Protein AF-A0A091MRM8-F1 (afdb_monomer_lite)

Radius of gyration: 33.67 Å; chains: 1; bounding box: 87×48×119 Å

InterPro domains:
  IPR019144 Membralin [PF09746] (2-328)

pLDDT: mean 72.0, std 23.09, range [21.81, 94.5]

Foldseek 3Di:
DVLVVLVVVVVCCCVLPVVDALQPCVVVLVVDDQQFKEKEKEDAPDPDDQKDWPQPDPDDDPDDDDDDDDDDDPPPPPDDDPPDPPVCDDQDDDDDDPPPDDDDDDDDDDDDDDDDDDDDDDPDDDPPPPPPAMWMKMKHLDPVNVPDDPVVCNVVSGIYMYGYDHLVPDCSCDDPVSSVCCVPPNDCNSSVVSNVQVSCVVVVQGIKMAGPVVRDIHGGDDDPCQPCLLVVLLVVLVVLLVLLLVLVVLLVVLVVVQVVVQVVCVVVVHDCPRPCVSVVVSVVSVVVSLVVVCVVLVHSVLSVVVSVLSVVVSVLCVPQDPDPVCNVVLVVQLSVLSSQLSSCCRNSSNVVSVSSSVSSSVSNVVSSVVCRVPPRVVVVVVVVVVVVVVVVVVVVVVVVVVVVVVVVVVVVVPD

Organism: NCBI:txid57068

Structure (mmCIF, N/CA/C/O backbone):
data_AF-A0A091MRM8-F1
#
_entry.id   AF-A0A091MRM8-F1
#
loop_
_atom_site.group_PDB
_atom_site.id
_atom_site.type_symbol
_atom_site.label_atom_id
_atom_site.label_alt_id
_atom_site.label_comp_id
_atom_site.label_asym_id
_atom_site.label_entity_id
_atom_site.label_seq_id
_atom_site.pdbx_PDB_ins_code
_atom_site.Cartn_x
_atom_site.Cartn_y
_atom_site.Cartn_z
_atom_site.occupancy
_atom_site.B_iso_or_equiv
_atom_site.auth_seq_id
_atom_site.auth_comp_id
_atom_site.auth_asym_id
_atom_site.auth_atom_id
_atom_site.pdbx_PDB_model_num
ATOM 1 N N . VAL A 1 1 ? 6.543 -19.864 -7.472 1.00 78.88 1 VAL A N 1
ATOM 2 C CA . VAL A 1 1 ? 6.162 -20.493 -6.180 1.00 78.88 1 VAL A CA 1
ATOM 3 C C . VAL A 1 1 ? 6.041 -19.454 -5.073 1.00 78.88 1 VAL A C 1
ATOM 5 O O . VAL A 1 1 ? 4.953 -19.320 -4.540 1.00 78.88 1 VAL A O 1
ATOM 8 N N . GLN A 1 2 ? 7.083 -18.662 -4.792 1.00 84.25 2 GLN A N 1
ATOM 9 C CA . GLN A 1 2 ? 7.040 -17.604 -3.766 1.00 84.25 2 GLN A CA 1
ATOM 10 C C . GLN A 1 2 ? 5.878 -16.608 -3.958 1.00 84.25 2 GLN A C 1
ATOM 12 O O . GLN A 1 2 ? 5.109 -16.405 -3.029 1.00 84.25 2 GLN A O 1
ATOM 17 N N . ALA A 1 3 ? 5.663 -16.085 -5.173 1.00 85.50 3 ALA A N 1
ATOM 18 C CA . ALA A 1 3 ? 4.538 -15.180 -5.464 1.00 85.50 3 ALA A CA 1
ATOM 19 C C . ALA A 1 3 ? 3.157 -15.788 -5.140 1.00 85.50 3 ALA A C 1
ATOM 21 O O . ALA A 1 3 ? 2.290 -15.119 -4.591 1.00 85.50 3 ALA A O 1
ATOM 22 N N . LEU A 1 4 ? 2.965 -17.080 -5.436 1.00 88.88 4 LEU A N 1
ATOM 23 C CA . LEU A 1 4 ? 1.713 -17.791 -5.151 1.00 88.88 4 LEU A CA 1
ATOM 24 C C . LEU A 1 4 ? 1.515 -18.020 -3.651 1.00 88.88 4 LEU A C 1
ATOM 26 O O . LEU A 1 4 ? 0.389 -17.964 -3.173 1.00 88.88 4 LEU A O 1
ATOM 30 N N . PHE A 1 5 ? 2.600 -18.260 -2.916 1.00 88.62 5 PHE A N 1
ATOM 31 C CA . PHE A 1 5 ? 2.557 -18.413 -1.466 1.00 88.62 5 PHE A CA 1
ATOM 32 C C . PHE A 1 5 ? 2.157 -17.104 -0.775 1.00 88.62 5 PHE A C 1
ATOM 34 O O . PHE A 1 5 ? 1.245 -17.109 0.046 1.00 88.62 5 PHE A O 1
ATOM 41 N N . VAL A 1 6 ? 2.763 -15.974 -1.159 1.00 86.88 6 VAL A N 1
ATOM 42 C CA . VAL A 1 6 ? 2.392 -14.660 -0.604 1.00 86.88 6 VAL A CA 1
ATOM 43 C C . VAL A 1 6 ? 0.964 -14.281 -1.005 1.00 86.88 6 VAL A C 1
ATOM 45 O O . VAL A 1 6 ? 0.203 -13.823 -0.160 1.00 86.88 6 VAL A O 1
ATOM 48 N N . LEU A 1 7 ? 0.545 -14.568 -2.244 1.00 88.62 7 LEU A N 1
ATOM 49 C CA . LEU A 1 7 ? -0.846 -14.379 -2.666 1.00 88.62 7 LEU A CA 1
ATOM 50 C C . LEU A 1 7 ? -1.824 -15.215 -1.830 1.00 88.62 7 LEU A C 1
ATOM 52 O O . LEU A 1 7 ? -2.895 -14.728 -1.482 1.00 88.62 7 LEU A O 1
ATOM 56 N N . PHE A 1 8 ? -1.470 -16.461 -1.504 1.00 89.62 8 PHE A N 1
ATOM 57 C CA . PHE A 1 8 ? -2.288 -17.310 -0.642 1.00 89.62 8 PHE A CA 1
ATOM 58 C C . PHE A 1 8 ? -2.389 -16.742 0.776 1.00 89.62 8 PHE A C 1
ATOM 60 O O . PHE A 1 8 ? -3.486 -16.699 1.323 1.00 89.62 8 PHE A O 1
ATOM 67 N N . ILE A 1 9 ? -1.281 -16.254 1.345 1.00 86.88 9 ILE A N 1
ATOM 68 C CA . ILE A 1 9 ? -1.283 -15.581 2.651 1.00 86.88 9 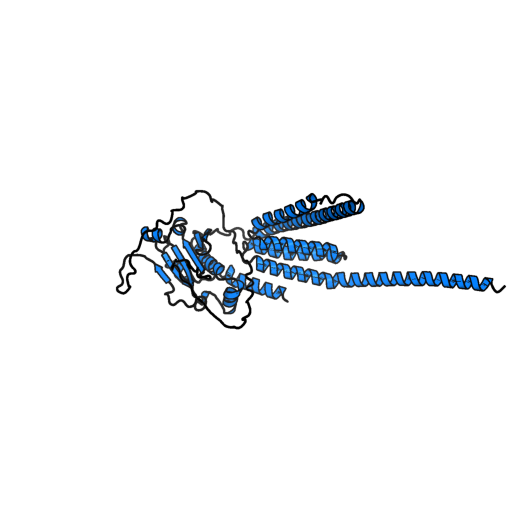ILE A CA 1
ATOM 69 C C . ILE A 1 9 ? -2.171 -14.335 2.611 1.00 86.88 9 ILE A C 1
ATOM 71 O O . ILE A 1 9 ? -3.049 -14.195 3.455 1.00 86.88 9 ILE A O 1
ATOM 75 N N . LEU A 1 10 ? -2.004 -13.469 1.607 1.00 87.06 10 LEU A N 1
ATOM 76 C CA . LEU A 1 10 ? -2.826 -12.272 1.435 1.00 87.06 10 LEU A CA 1
ATOM 77 C C . LEU A 1 10 ? -4.312 -12.629 1.309 1.00 87.06 10 LEU A C 1
ATOM 79 O O . LEU A 1 10 ? -5.153 -12.020 1.963 1.00 87.06 10 LEU A O 1
ATOM 83 N N . ALA A 1 11 ? -4.644 -13.638 0.500 1.00 86.69 11 ALA A N 1
ATOM 84 C CA . ALA A 1 11 ? -6.016 -14.100 0.335 1.00 86.69 11 ALA A CA 1
ATOM 85 C C . ALA A 1 11 ? -6.585 -14.670 1.641 1.00 86.69 11 ALA A C 1
ATOM 87 O O . ALA A 1 11 ? -7.729 -14.377 1.980 1.00 86.69 11 ALA A O 1
ATOM 88 N N . TYR A 1 12 ? -5.794 -15.446 2.385 1.00 88.00 12 TYR A N 1
ATOM 89 C CA . TYR A 1 12 ? -6.189 -15.987 3.681 1.00 88.00 12 TYR A CA 1
ATOM 90 C C . TYR A 1 12 ? -6.460 -14.869 4.689 1.00 88.00 12 TYR A C 1
ATOM 92 O O . TYR A 1 12 ? -7.545 -14.836 5.257 1.00 88.00 12 TYR A O 1
ATOM 100 N N . ILE A 1 13 ? -5.529 -13.922 4.849 1.00 83.69 13 ILE A N 1
ATOM 101 C CA . ILE A 1 13 ? -5.676 -12.774 5.756 1.00 83.69 13 ILE A CA 1
ATOM 102 C C . ILE A 1 13 ? -6.913 -11.957 5.370 1.00 83.69 13 ILE A C 1
ATOM 104 O O . ILE A 1 13 ? -7.757 -11.649 6.208 1.00 83.69 13 ILE A O 1
ATOM 108 N N . HIS A 1 14 ? -7.078 -11.661 4.082 1.00 83.44 14 HIS A N 1
ATOM 109 C CA . HIS A 1 14 ? -8.206 -10.875 3.605 1.00 83.44 14 HIS A CA 1
ATOM 110 C C . HIS A 1 14 ? -9.554 -11.576 3.844 1.00 83.44 14 HIS A C 1
ATOM 112 O O . HIS A 1 14 ? -10.520 -10.952 4.283 1.00 83.44 14 HIS A O 1
ATOM 118 N N . ILE A 1 15 ? -9.642 -12.881 3.582 1.00 81.25 15 ILE A N 1
ATOM 119 C CA . ILE A 1 15 ? -10.873 -13.640 3.823 1.00 81.25 15 ILE A CA 1
ATOM 120 C C . ILE A 1 15 ? -11.144 -13.743 5.326 1.00 81.25 15 ILE A C 1
ATOM 122 O O . ILE A 1 15 ? -12.256 -13.433 5.744 1.00 81.25 15 ILE A O 1
ATOM 126 N N . ALA A 1 16 ? -10.139 -14.130 6.113 1.00 77.94 16 ALA A N 1
ATOM 127 C CA . ALA A 1 16 ? -10.280 -14.430 7.532 1.00 77.94 16 ALA A CA 1
ATOM 128 C C . ALA A 1 16 ? -10.514 -13.190 8.402 1.00 77.94 16 ALA A C 1
ATOM 130 O O . ALA A 1 16 ? -11.267 -13.292 9.360 1.00 77.94 16 ALA A O 1
ATOM 131 N N . PHE A 1 17 ? -9.908 -12.041 8.079 1.00 74.62 17 PHE A N 1
ATOM 132 C CA . PHE A 1 17 ? -9.944 -10.850 8.940 1.00 74.62 17 PHE A CA 1
ATOM 133 C C . PHE A 1 17 ? -10.716 -9.663 8.345 1.00 74.62 17 PHE A C 1
ATOM 135 O O . PHE A 1 17 ? -11.303 -8.888 9.099 1.00 74.62 17 PHE A O 1
ATOM 142 N N . SER A 1 18 ? -10.754 -9.509 7.012 1.00 67.56 18 SER A N 1
ATOM 143 C CA . SER A 1 18 ? -11.433 -8.370 6.358 1.00 67.56 18 SER A CA 1
ATOM 144 C C . SER A 1 18 ? -12.882 -8.688 5.966 1.00 67.56 18 SER A C 1
ATOM 146 O O . SER A 1 18 ? -13.755 -7.829 6.084 1.00 67.56 18 SER A O 1
ATOM 148 N N . ARG A 1 19 ? -13.179 -9.920 5.518 1.00 68.31 19 ARG A N 1
ATOM 149 C CA . ARG A 1 19 ? -14.552 -10.321 5.141 1.00 68.31 19 ARG A CA 1
ATOM 150 C C . ARG A 1 19 ? -15.358 -10.986 6.247 1.00 68.31 19 ARG A C 1
ATOM 152 O O . ARG A 1 19 ? -16.571 -10.799 6.276 1.00 68.31 19 ARG A O 1
ATOM 159 N N . SER A 1 20 ? -14.719 -11.769 7.107 1.00 61.94 20 SER A N 1
ATOM 160 C CA . SER A 1 20 ? -15.334 -12.330 8.310 1.00 61.94 20 SER A CA 1
ATOM 161 C C . SER A 1 20 ? -14.694 -11.678 9.532 1.00 61.94 20 SER A C 1
ATOM 163 O O . SER A 1 20 ? -13.784 -12.274 10.104 1.00 61.94 20 SER A O 1
ATOM 165 N N . PRO A 1 21 ? -15.084 -10.441 9.898 1.00 62.59 21 PRO A N 1
ATOM 166 C CA . PRO A 1 21 ? -14.484 -9.780 11.045 1.00 62.59 21 PRO A CA 1
ATOM 167 C C . PRO A 1 21 ? -14.631 -10.661 12.285 1.00 62.59 21 PRO A C 1
ATOM 169 O O . PRO A 1 21 ? -15.589 -11.422 12.438 1.00 62.59 21 PRO A O 1
ATOM 172 N N . ILE A 1 22 ? -13.632 -10.589 13.153 1.00 68.56 22 ILE A N 1
ATOM 173 C CA . ILE A 1 22 ? -13.602 -11.380 14.370 1.00 68.56 22 ILE A CA 1
ATOM 174 C C . ILE A 1 22 ? -14.701 -10.868 15.310 1.00 68.56 22 ILE A C 1
ATOM 176 O O . ILE A 1 22 ? -14.652 -9.754 15.822 1.00 68.56 22 ILE A O 1
ATOM 180 N N . ASN A 1 23 ? -15.702 -11.707 15.565 1.00 71.06 23 ASN A N 1
ATOM 181 C CA . ASN A 1 23 ? -16.864 -11.368 16.387 1.00 71.06 23 ASN A CA 1
ATOM 182 C C . ASN A 1 23 ? -16.592 -11.485 17.902 1.00 71.06 23 ASN A C 1
ATOM 184 O O . ASN A 1 23 ? -17.487 -11.860 18.663 1.00 71.06 23 ASN A O 1
ATOM 188 N N . CYS A 1 24 ? -15.380 -11.177 18.387 1.00 78.62 24 CYS A N 1
ATOM 189 C CA . CYS A 1 24 ? -15.062 -11.323 19.819 1.00 78.62 24 CYS A CA 1
ATOM 190 C C . CYS A 1 24 ? -16.029 -10.520 20.714 1.00 78.62 24 CYS A C 1
ATOM 192 O O . CYS A 1 24 ? -16.316 -10.937 21.832 1.00 78.62 24 CYS A O 1
ATOM 194 N N . LEU A 1 25 ? -16.580 -9.404 20.220 1.00 82.62 25 LEU A N 1
ATOM 195 C CA . LEU A 1 25 ? -17.454 -8.498 20.978 1.00 82.62 25 LEU A CA 1
ATOM 196 C C . LEU A 1 25 ? -18.959 -8.751 20.785 1.00 82.62 25 LEU A C 1
ATOM 198 O O . LEU A 1 25 ? -19.779 -8.028 21.351 1.00 82.62 25 LEU A O 1
ATOM 202 N N . GLU A 1 26 ? -19.361 -9.781 20.036 1.00 81.31 26 GLU A N 1
ATOM 203 C CA . GLU A 1 26 ? -20.782 -10.036 19.743 1.00 81.31 26 GLU A CA 1
ATOM 204 C C . GLU A 1 26 ? -21.611 -10.263 21.019 1.00 81.31 26 GLU A C 1
ATOM 206 O O . GLU A 1 26 ? -22.721 -9.754 21.155 1.00 81.31 26 GLU A O 1
ATOM 211 N N . HIS A 1 27 ? -21.028 -10.937 22.010 1.00 82.00 27 HIS A N 1
ATOM 212 C CA . HIS A 1 27 ? -21.652 -11.195 23.309 1.00 82.00 27 HIS A CA 1
ATOM 213 C C . HIS A 1 27 ? -21.789 -9.945 24.206 1.00 82.00 27 HIS A C 1
ATOM 215 O O . HIS A 1 27 ? -22.511 -9.975 25.209 1.00 82.00 27 HIS A O 1
ATOM 221 N N . VAL A 1 28 ? -21.085 -8.861 23.864 1.00 83.19 28 VAL A N 1
ATOM 222 C CA . VAL A 1 28 ? -21.074 -7.577 24.585 1.00 83.19 28 VAL A CA 1
ATOM 223 C C . VAL A 1 28 ? -22.040 -6.575 23.959 1.00 83.19 28 VAL A C 1
ATOM 225 O O . VAL A 1 28 ? -22.518 -5.677 24.652 1.00 83.19 28 VAL A O 1
ATOM 228 N N . ARG A 1 29 ? -22.396 -6.764 22.682 1.00 81.75 29 ARG A N 1
ATOM 229 C CA . ARG A 1 29 ? -23.265 -5.873 21.900 1.00 81.75 29 ARG A CA 1
ATOM 230 C C . ARG A 1 29 ? -24.504 -5.405 22.660 1.00 81.75 29 ARG A C 1
ATOM 232 O O . ARG A 1 29 ? -24.779 -4.205 22.695 1.00 81.75 29 ARG A O 1
ATOM 239 N N . ASP A 1 30 ? -25.217 -6.345 23.272 1.00 81.25 30 ASP A N 1
ATOM 240 C CA . ASP A 1 30 ? -26.513 -6.089 23.911 1.00 81.25 30 ASP A CA 1
ATOM 241 C C . ASP A 1 30 ? -26.368 -5.616 25.374 1.00 81.25 30 ASP A C 1
ATOM 243 O O . ASP A 1 30 ? -27.336 -5.175 25.985 1.00 81.25 30 ASP A O 1
ATOM 247 N N . LYS A 1 31 ? -25.161 -5.707 25.951 1.00 84.12 31 LYS A N 1
ATOM 248 C CA . LYS A 1 31 ? -24.864 -5.366 27.358 1.00 84.12 31 LYS A CA 1
ATOM 249 C C . LYS A 1 31 ? -24.149 -4.027 27.525 1.00 84.12 31 LYS A C 1
ATOM 251 O O . LYS A 1 31 ? -24.115 -3.488 28.627 1.00 84.12 31 LYS A O 1
ATOM 256 N N . TRP A 1 32 ? -23.549 -3.530 26.452 1.00 84.38 32 TRP A N 1
ATOM 257 C CA . TRP A 1 32 ? -22.846 -2.257 26.413 1.00 84.38 32 TRP A CA 1
ATOM 258 C C . TRP A 1 32 ? -23.775 -1.081 26.789 1.00 84.38 32 TRP A C 1
ATOM 260 O O . TRP A 1 32 ? -24.876 -0.991 26.236 1.00 84.38 32 TRP A O 1
ATOM 270 N N . PRO A 1 33 ? -23.320 -0.115 27.616 1.00 83.06 33 PRO A N 1
ATOM 271 C CA . PRO A 1 33 ? -24.039 1.135 27.888 1.00 83.06 33 PRO A CA 1
ATOM 272 C C . PRO A 1 33 ? -23.843 2.173 26.766 1.00 83.06 33 PRO A C 1
ATOM 274 O O . PRO A 1 33 ? -22.748 2.699 26.594 1.00 83.06 33 PRO A O 1
ATOM 277 N N . ARG A 1 34 ? -24.887 2.472 25.974 1.00 86.94 34 ARG A N 1
ATOM 278 C CA . ARG A 1 34 ? -24.788 3.371 24.795 1.00 86.94 34 ARG A CA 1
ATOM 279 C C . ARG A 1 34 ? -24.348 4.801 25.152 1.00 86.94 34 ARG A C 1
ATOM 281 O O . ARG A 1 34 ? -23.628 5.405 24.365 1.00 86.94 34 ARG A O 1
ATOM 288 N N . ASP A 1 35 ? -24.652 5.251 26.368 1.00 84.88 35 ASP A N 1
ATOM 289 C CA . ASP A 1 35 ? -24.224 6.537 26.944 1.00 84.88 35 ASP A CA 1
ATOM 290 C C . ASP A 1 35 ? -22.889 6.423 27.713 1.00 84.88 35 ASP A C 1
ATOM 292 O O . ASP A 1 35 ? -22.703 7.009 28.780 1.00 84.88 35 ASP A O 1
ATOM 296 N N . GLY A 1 36 ? -21.972 5.589 27.223 1.00 87.12 36 GLY A N 1
ATOM 297 C CA . GLY A 1 36 ? -20.747 5.219 27.925 1.00 87.12 36 GLY A CA 1
ATOM 298 C C . GLY A 1 36 ? -19.599 4.847 27.000 1.00 87.12 36 GLY A C 1
ATOM 299 O O . GLY A 1 36 ? -19.687 4.956 25.777 1.00 87.12 36 GLY A O 1
ATOM 300 N N . ILE A 1 37 ? -18.511 4.391 27.615 1.00 90.38 37 ILE A N 1
ATOM 301 C CA . ILE A 1 37 ? -17.279 4.002 26.925 1.00 90.38 37 ILE A CA 1
ATOM 302 C C . ILE A 1 37 ? -17.106 2.491 27.047 1.00 90.38 37 ILE A C 1
ATOM 304 O O . ILE A 1 37 ? -17.199 1.942 28.146 1.00 90.38 37 ILE A O 1
ATOM 308 N N . LEU A 1 38 ? -16.788 1.813 25.947 1.00 90.69 38 LEU A N 1
ATOM 309 C CA . LEU A 1 38 ? -16.224 0.466 26.007 1.00 90.69 38 LEU A CA 1
ATOM 310 C C . LEU A 1 38 ? -14.735 0.536 25.818 1.00 90.69 38 LEU A C 1
ATOM 312 O O . LEU A 1 38 ? -14.253 1.003 24.792 1.00 90.69 38 LEU A O 1
ATOM 316 N N . ARG A 1 39 ? -14.027 -0.016 26.782 1.00 90.88 39 ARG A N 1
ATOM 317 C CA . ARG A 1 39 ? -12.599 -0.230 26.720 1.00 90.88 39 ARG A CA 1
ATOM 318 C C . ARG A 1 39 ? -12.352 -1.701 26.433 1.00 90.88 39 ARG A C 1
ATOM 320 O O . ARG A 1 39 ? -12.792 -2.556 27.195 1.00 90.88 39 ARG A O 1
ATOM 327 N N . VAL A 1 40 ? -11.673 -1.995 25.337 1.00 89.56 40 VAL A N 1
ATOM 328 C CA . VAL A 1 40 ? -11.261 -3.351 24.978 1.00 89.56 40 VAL A CA 1
ATOM 329 C C . VAL A 1 40 ? -9.753 -3.426 25.117 1.00 89.56 40 VAL A C 1
ATOM 331 O O . VAL A 1 40 ? -9.037 -2.633 24.512 1.00 89.56 40 VAL A O 1
ATOM 334 N N . GLU A 1 41 ? -9.285 -4.364 25.928 1.00 88.81 41 GLU A N 1
ATOM 335 C CA . GLU A 1 41 ? -7.866 -4.593 26.182 1.00 88.81 41 GLU A CA 1
ATOM 336 C C . GLU A 1 41 ? -7.502 -6.048 25.876 1.00 88.81 41 GLU A C 1
ATOM 338 O O . GLU A 1 41 ? -8.276 -6.970 26.151 1.00 88.81 41 GLU A O 1
ATOM 343 N N . ILE A 1 42 ? -6.321 -6.263 25.300 1.00 86.81 42 ILE A N 1
ATOM 344 C CA . ILE A 1 42 ? -5.770 -7.605 25.104 1.00 86.81 42 ILE A CA 1
ATOM 345 C C . ILE A 1 42 ? -4.743 -7.863 26.187 1.00 86.81 42 ILE A C 1
ATOM 347 O O . ILE A 1 42 ? -3.754 -7.143 26.309 1.00 86.81 42 ILE A O 1
ATOM 351 N N . GLN A 1 43 ? -4.962 -8.930 26.949 1.00 83.31 43 GLN A N 1
ATOM 352 C CA . GLN A 1 43 ? -4.048 -9.341 28.000 1.00 83.31 43 GLN A CA 1
ATOM 353 C C . GLN A 1 43 ? -3.785 -10.841 27.904 1.00 83.31 43 GLN A C 1
ATOM 355 O O . GLN A 1 43 ? -4.697 -11.665 27.984 1.00 83.31 43 GLN A O 1
ATOM 360 N N . ARG A 1 44 ? -2.510 -11.211 27.746 1.00 80.00 44 ARG A N 1
ATOM 361 C CA . ARG A 1 44 ? -2.093 -12.617 27.699 1.00 80.00 44 ARG A CA 1
ATOM 362 C C . ARG A 1 44 ? -2.227 -13.241 29.083 1.00 80.00 44 ARG A C 1
ATOM 364 O O . ARG A 1 44 ? -1.700 -12.696 30.051 1.00 80.00 44 ARG A O 1
ATOM 371 N N . ASN A 1 45 ? -2.860 -14.414 29.154 1.00 70.50 45 ASN A N 1
ATOM 372 C CA . ASN A 1 45 ? -2.975 -15.203 30.381 1.00 70.50 45 ASN A CA 1
ATOM 373 C C . ASN A 1 45 ? -3.643 -14.420 31.530 1.00 70.50 45 ASN A C 1
ATOM 375 O O . ASN A 1 45 ? -3.184 -14.448 32.675 1.00 70.50 45 ASN A O 1
ATOM 379 N N . SER A 1 46 ? -4.707 -13.674 31.214 1.00 63.75 46 SER A N 1
ATOM 380 C CA . SER A 1 46 ? -5.405 -12.865 32.212 1.00 63.75 46 SER A CA 1
ATOM 381 C C . SER A 1 46 ? -6.217 -13.740 33.167 1.00 63.75 46 SER A C 1
ATOM 383 O O . SER A 1 46 ? -6.995 -14.605 32.759 1.00 63.75 46 SER A O 1
ATOM 385 N N . SER A 1 47 ? -6.069 -13.483 34.466 1.00 58.69 47 SER A N 1
ATOM 386 C CA . SER A 1 47 ? -6.910 -14.056 35.521 1.00 58.69 47 SER A CA 1
ATOM 387 C C . SER A 1 47 ? -8.154 -13.208 35.823 1.00 58.69 47 SER A C 1
ATOM 389 O O . SER A 1 47 ? -8.922 -13.563 36.719 1.00 58.69 47 SER A O 1
ATOM 391 N N . ARG A 1 48 ? -8.344 -12.071 35.133 1.00 60.50 48 ARG A N 1
ATOM 392 C CA . ARG A 1 48 ? -9.495 -11.174 35.325 1.00 60.50 48 ARG A CA 1
ATOM 393 C C . ARG A 1 48 ? -10.746 -11.714 34.628 1.00 60.50 48 ARG A C 1
ATOM 395 O O . ARG A 1 48 ? -10.672 -12.510 33.694 1.00 60.50 48 ARG A O 1
ATOM 402 N N . ALA A 1 49 ? -11.916 -11.298 35.114 1.00 56.47 49 ALA A N 1
ATOM 403 C CA . ALA A 1 49 ? -13.178 -11.625 34.461 1.00 56.47 49 ALA A CA 1
ATOM 404 C C . ALA A 1 49 ? -13.236 -10.953 33.071 1.00 56.47 49 ALA A C 1
ATOM 406 O O . ALA A 1 49 ? -12.861 -9.788 32.964 1.00 56.47 49 ALA A O 1
ATOM 407 N N . PRO A 1 50 ? -13.735 -11.644 32.029 1.00 59.50 50 PRO A N 1
ATOM 408 C CA . PRO A 1 50 ? -13.693 -11.162 30.641 1.00 59.50 50 PRO A CA 1
ATOM 409 C C . PRO A 1 50 ? -14.529 -9.897 30.401 1.00 59.50 50 PRO A C 1
ATOM 411 O O . PRO A 1 50 ? -14.311 -9.183 29.430 1.00 59.50 50 PRO A O 1
ATOM 414 N N . ILE A 1 51 ? -15.490 -9.613 31.284 1.00 59.34 51 ILE A N 1
ATOM 415 C CA . ILE A 1 51 ? -16.294 -8.393 31.272 1.00 59.34 51 ILE A CA 1
ATOM 416 C C . ILE A 1 51 ? -16.290 -7.817 32.683 1.00 59.34 51 ILE A C 1
ATOM 418 O O . ILE A 1 51 ? -16.751 -8.472 33.622 1.00 59.34 51 ILE A O 1
ATOM 422 N N . PHE A 1 52 ? -15.842 -6.575 32.814 1.00 58.16 52 PHE A N 1
ATOM 423 C CA . PHE A 1 52 ? -15.917 -5.804 34.043 1.00 58.16 52 PHE A CA 1
ATOM 424 C C . PHE A 1 52 ? -16.578 -4.456 33.748 1.00 58.16 52 PHE A C 1
ATOM 426 O O . PHE A 1 52 ? -16.011 -3.596 33.080 1.00 58.16 52 PHE A O 1
ATOM 433 N N . LEU A 1 53 ? -17.811 -4.268 34.224 1.00 57.16 53 LEU A N 1
ATOM 434 C CA . LEU A 1 53 ? -18.438 -2.949 34.221 1.00 57.16 53 LEU A CA 1
ATOM 435 C C . LEU A 1 53 ? -17.834 -2.148 35.367 1.00 57.16 53 LEU A C 1
ATOM 437 O O . LEU A 1 53 ? -18.173 -2.362 36.531 1.00 57.16 53 LEU A O 1
ATOM 441 N N . GLN A 1 54 ? -16.940 -1.225 35.028 1.00 52.50 54 GLN A N 1
ATOM 442 C CA . GLN A 1 54 ? -16.413 -0.263 35.974 1.00 52.50 54 GLN A CA 1
ATOM 443 C C . GLN A 1 54 ? -17.449 0.847 36.164 1.00 52.50 54 GLN A C 1
ATOM 445 O O . GLN A 1 54 ? -17.301 1.975 35.703 1.00 52.50 54 GLN A O 1
ATOM 450 N N . PHE A 1 55 ? -18.530 0.511 36.868 1.00 44.91 55 PHE A N 1
ATOM 451 C CA . PHE A 1 55 ? -19.296 1.518 37.579 1.00 44.91 55 PHE A CA 1
ATOM 452 C C . PHE A 1 55 ? -18.481 1.877 38.813 1.00 44.91 55 PHE A C 1
ATOM 454 O O . PHE A 1 55 ? -18.467 1.132 39.791 1.00 44.91 55 PHE A O 1
ATOM 461 N N . CYS A 1 56 ? -17.803 3.021 38.795 1.00 44.38 56 CYS A N 1
ATOM 462 C CA . CYS A 1 56 ? -17.292 3.613 40.029 1.00 44.38 56 CYS A CA 1
ATOM 463 C C . CYS A 1 56 ? -18.457 4.237 40.817 1.00 44.38 56 CYS A C 1
ATOM 465 O O . CYS A 1 56 ? -18.485 5.431 41.088 1.00 44.38 56 CYS A O 1
ATOM 467 N N . GLY A 1 57 ? -19.443 3.408 41.164 1.00 35.03 57 GLY A N 1
ATOM 468 C CA . GLY A 1 57 ? -20.365 3.676 42.252 1.00 35.03 57 GLY A CA 1
ATOM 469 C C . GLY A 1 57 ? -19.661 3.328 43.557 1.00 35.03 57 GLY A C 1
ATOM 470 O O . GLY A 1 57 ? -19.034 2.276 43.671 1.00 35.03 57 GLY A O 1
ATOM 471 N N . VAL A 1 58 ? -19.725 4.237 44.522 1.00 34.34 58 VAL A N 1
ATOM 472 C CA . VAL A 1 58 ? -19.165 4.096 45.869 1.00 34.34 58 VAL A CA 1
ATOM 473 C C . VAL A 1 58 ? -19.869 2.950 46.606 1.00 34.34 58 VAL A C 1
ATOM 475 O O . VAL A 1 58 ? -20.747 3.184 47.427 1.00 34.34 58 VAL A O 1
ATOM 478 N N . GLU A 1 59 ? -19.493 1.702 46.344 1.00 30.36 59 GLU A N 1
ATOM 479 C CA . GLU A 1 59 ? -19.895 0.564 47.169 1.00 30.36 59 GLU A CA 1
ATOM 480 C C . GLU A 1 59 ? -18.651 -0.105 47.752 1.00 30.36 59 GLU A C 1
ATOM 482 O O . GLU A 1 59 ? -17.900 -0.830 47.100 1.00 30.36 59 GLU A O 1
ATOM 487 N N . LYS A 1 60 ? -18.421 0.208 49.031 1.00 30.03 60 LYS A N 1
ATOM 488 C CA . LYS A 1 60 ? -17.416 -0.412 49.891 1.00 30.03 60 LYS A CA 1
ATOM 489 C C . LYS A 1 60 ? -17.648 -1.925 49.949 1.00 30.03 60 LYS A C 1
ATOM 491 O O . LYS A 1 60 ? -18.533 -2.382 50.668 1.00 30.03 60 LYS A O 1
ATOM 496 N N . PHE A 1 61 ? -16.795 -2.701 49.287 1.00 26.77 61 PHE A N 1
ATOM 497 C CA . PHE A 1 61 ? -16.596 -4.111 49.624 1.00 26.77 61 PHE A CA 1
ATOM 498 C C . PHE A 1 61 ? -15.580 -4.229 50.777 1.00 26.77 61 PHE A C 1
ATOM 500 O O . PHE A 1 61 ? -14.537 -3.572 50.743 1.00 26.77 61 PHE A O 1
ATOM 507 N N . PRO A 1 62 ? -15.850 -5.036 51.819 1.00 28.73 62 PRO A N 1
ATOM 508 C CA . PRO A 1 62 ? -14.939 -5.182 52.945 1.00 28.73 62 PRO A CA 1
ATOM 509 C C . PRO A 1 62 ? -13.767 -6.092 52.549 1.00 28.73 62 PRO A C 1
ATOM 511 O O . PRO A 1 62 ? -13.966 -7.280 52.307 1.00 28.73 62 PRO A O 1
ATOM 514 N N . GLY A 1 63 ? -12.547 -5.543 52.497 1.00 39.22 63 GLY A N 1
ATOM 515 C CA . GLY A 1 63 ? -11.332 -6.356 52.334 1.00 39.22 63 GLY A CA 1
ATOM 516 C C . GLY A 1 63 ? -10.140 -5.744 51.594 1.00 39.22 63 GLY A C 1
ATOM 517 O O . GLY A 1 63 ? -9.214 -6.492 51.301 1.00 39.22 63 GLY A O 1
ATOM 518 N N . MET A 1 64 ? -10.117 -4.441 51.289 1.00 24.16 64 MET A N 1
ATOM 519 C CA . MET A 1 64 ? -8.974 -3.817 50.607 1.00 24.16 64 MET A CA 1
ATOM 520 C C . MET A 1 64 ? -8.284 -2.782 51.497 1.00 24.16 64 MET A C 1
ATOM 522 O O . MET A 1 64 ? -8.932 -1.913 52.081 1.00 24.16 64 MET A O 1
ATOM 526 N N . VAL A 1 65 ? -6.966 -2.936 51.622 1.00 26.22 65 VAL A N 1
ATOM 527 C CA . VAL A 1 65 ? -6.066 -2.018 52.322 1.00 26.22 65 VAL A CA 1
ATOM 528 C C . VAL A 1 65 ? -6.125 -0.662 51.626 1.00 26.22 65 VAL A C 1
ATOM 530 O O . VAL A 1 65 ? -5.985 -0.571 50.409 1.00 26.22 65 VAL A O 1
ATOM 533 N N . VAL A 1 66 ? -6.383 0.373 52.421 1.00 27.98 66 VAL A N 1
ATOM 534 C CA . VAL A 1 66 ? -6.334 1.776 52.015 1.00 27.98 66 VAL A CA 1
ATOM 535 C C . VAL A 1 66 ? -4.872 2.143 51.806 1.00 27.98 66 VAL A C 1
ATOM 537 O O . VAL A 1 66 ? -4.107 2.147 52.769 1.00 27.98 66 VAL A O 1
ATOM 540 N N . GLU A 1 67 ? -4.495 2.465 50.574 1.00 24.47 67 GLU A N 1
ATOM 541 C CA . GLU A 1 67 ? -3.322 3.297 50.337 1.00 24.47 67 GLU A CA 1
ATOM 542 C C . GLU A 1 67 ? -3.779 4.755 50.431 1.00 24.47 67 GLU A C 1
ATOM 544 O O . GLU A 1 67 ? -4.772 5.169 49.826 1.00 24.47 67 GLU A O 1
ATOM 549 N N . SER A 1 68 ? -3.150 5.472 51.354 1.00 25.17 68 SER A N 1
ATOM 550 C CA . SER A 1 68 ? -3.535 6.796 51.818 1.00 25.17 68 SER A CA 1
ATOM 551 C C . SER A 1 68 ? -3.393 7.857 50.734 1.00 25.17 68 SER A C 1
ATOM 553 O O . SER A 1 68 ? -2.396 7.904 50.023 1.00 25.17 68 SER A O 1
ATOM 555 N N . THR A 1 69 ? -4.373 8.757 50.713 1.00 33.69 69 THR A N 1
ATOM 556 C CA . THR A 1 69 ? -4.338 10.085 50.096 1.00 33.69 69 THR A CA 1
ATOM 557 C C . THR A 1 69 ? -3.007 10.795 50.346 1.00 33.69 69 THR A C 1
ATOM 559 O O . THR A 1 69 ? -2.700 11.116 51.496 1.00 33.69 69 THR A O 1
ATOM 562 N N . ALA A 1 70 ? -2.270 11.079 49.277 1.00 25.83 70 ALA A N 1
ATOM 563 C CA . ALA A 1 70 ? -1.188 12.050 49.262 1.00 25.83 70 ALA A CA 1
ATOM 564 C C . ALA A 1 70 ? -1.281 12.860 47.961 1.00 25.83 70 ALA A C 1
ATOM 566 O O . ALA A 1 70 ? -1.066 12.328 46.880 1.00 25.83 70 ALA A O 1
ATOM 567 N N . GLU A 1 71 ? -1.681 14.115 48.164 1.00 27.30 71 GLU A N 1
ATOM 568 C CA . GLU A 1 71 ? -1.320 15.329 47.425 1.00 27.30 71 GLU A CA 1
ATOM 569 C C . GLU A 1 71 ? -1.799 15.467 45.969 1.00 27.30 71 GLU A C 1
ATOM 571 O O . GLU A 1 71 ? -1.409 14.758 45.048 1.00 27.30 71 GLU A O 1
ATOM 576 N N . GLU A 1 72 ? -2.705 16.436 45.811 1.00 31.94 72 GLU A N 1
ATOM 577 C CA . GLU A 1 72 ? -3.125 17.043 44.556 1.00 31.94 72 GLU A CA 1
ATOM 578 C C . GLU A 1 72 ? -1.899 17.679 43.886 1.00 31.94 72 GLU A C 1
ATOM 580 O O . GLU A 1 72 ? -1.401 18.703 44.348 1.00 31.94 72 GLU A O 1
ATOM 585 N N . GLU A 1 73 ? -1.422 17.084 42.796 1.00 26.06 73 GLU A N 1
ATOM 586 C CA . GLU A 1 73 ? -0.668 17.821 41.786 1.00 26.06 73 GLU A CA 1
ATOM 587 C C . GLU A 1 73 ? -1.660 18.225 40.694 1.00 26.06 73 GLU A C 1
ATOM 589 O O . GLU A 1 73 ? -2.332 17.385 40.088 1.00 26.06 73 GLU A O 1
ATOM 594 N N . GLU A 1 74 ? -1.804 19.536 40.508 1.00 27.48 74 GLU A N 1
ATOM 595 C CA . GLU A 1 74 ? -2.479 20.136 39.366 1.00 27.48 74 GLU A CA 1
ATOM 596 C C . GLU A 1 74 ? -1.744 19.677 38.096 1.00 27.48 74 GLU A C 1
ATOM 598 O O . GLU A 1 74 ? -0.715 20.236 37.724 1.00 27.48 74 GLU A O 1
ATOM 603 N N . GLU A 1 75 ? -2.237 18.621 37.439 1.00 29.16 75 GLU A N 1
ATOM 604 C CA . GLU A 1 75 ? -1.894 18.379 36.039 1.00 29.16 75 GLU A CA 1
ATOM 605 C C . GLU A 1 75 ? -2.428 19.583 35.257 1.00 29.16 75 GLU A C 1
ATOM 607 O O . GLU A 1 75 ? -3.641 19.807 35.224 1.00 29.16 75 GLU A O 1
ATOM 612 N N . GLU A 1 76 ? -1.513 20.384 34.703 1.00 28.00 76 GLU A N 1
ATOM 613 C CA . GLU A 1 76 ? -1.821 21.533 33.858 1.00 28.00 76 GLU A CA 1
ATOM 614 C C . GLU A 1 76 ? -2.905 21.139 32.846 1.00 28.00 76 GLU A C 1
ATOM 616 O O . GLU A 1 76 ? -2.712 20.269 31.993 1.00 28.00 76 GLU A O 1
ATOM 621 N N . GLU A 1 77 ? -4.081 21.761 32.970 1.00 33.03 77 GLU A N 1
ATOM 622 C CA . GLU A 1 77 ? -5.098 21.718 31.933 1.00 33.03 77 GLU A CA 1
ATOM 623 C C . GLU A 1 77 ? -4.465 22.336 30.681 1.00 33.03 77 GLU A C 1
ATOM 625 O O . GLU A 1 77 ? -4.338 23.557 30.590 1.00 33.03 77 GLU A O 1
ATOM 630 N N . GLU A 1 78 ? -4.033 21.512 29.721 1.00 31.75 78 GLU A N 1
ATOM 631 C CA . GLU A 1 78 ? -3.682 22.021 28.398 1.00 31.75 78 GLU A CA 1
ATOM 632 C C . GLU A 1 78 ? -4.914 22.747 27.845 1.00 31.75 78 GLU A C 1
ATOM 634 O O . GLU A 1 78 ? -5.951 22.143 27.539 1.00 31.75 78 GLU A O 1
ATOM 639 N N . GLU A 1 79 ? -4.809 24.077 27.783 1.00 29.72 79 GLU A N 1
ATOM 640 C CA . GLU A 1 79 ? -5.835 24.949 27.245 1.00 29.72 79 GLU A CA 1
ATOM 641 C C . GLU A 1 79 ? -6.261 24.457 25.859 1.00 29.72 79 GLU A C 1
ATOM 643 O O . GLU A 1 79 ? -5.471 24.296 24.928 1.00 29.72 79 GLU A O 1
ATOM 648 N N . MET A 1 80 ? -7.572 24.252 25.749 1.00 37.94 80 MET A N 1
ATOM 649 C CA . MET A 1 80 ? -8.324 24.032 24.525 1.00 37.94 80 MET A CA 1
ATOM 650 C C . MET A 1 80 ? -7.903 25.021 23.429 1.00 37.94 80 MET A C 1
ATOM 652 O O . MET A 1 80 ? -8.386 26.153 23.377 1.00 37.94 80 MET A O 1
ATOM 656 N N . THR A 1 81 ? -7.088 24.564 22.484 1.00 30.22 81 THR A N 1
ATOM 657 C CA . THR A 1 81 ? -6.974 25.212 21.179 1.00 30.22 81 THR A CA 1
ATOM 658 C C . THR A 1 81 ? -7.961 24.557 20.213 1.00 30.22 81 THR A C 1
ATOM 660 O O . THR A 1 81 ? -8.071 23.336 20.095 1.00 30.22 81 THR A O 1
ATOM 663 N N . VAL A 1 82 ? -8.761 25.396 19.554 1.00 34.12 82 VAL A N 1
ATOM 664 C CA . VAL A 1 82 ? -9.791 25.022 18.566 1.00 34.12 82 VAL A CA 1
ATOM 665 C C . VAL A 1 82 ? -9.150 24.840 17.181 1.00 34.12 82 VAL A C 1
ATOM 667 O O . VAL A 1 82 ? -9.759 25.128 16.162 1.00 34.12 82 VAL A O 1
ATOM 670 N N . ASP A 1 83 ? -7.923 24.328 17.124 1.00 32.59 83 ASP A N 1
ATOM 671 C CA . ASP A 1 83 ? -7.165 24.207 15.880 1.00 32.59 83 ASP A CA 1
ATOM 672 C C . ASP A 1 83 ? -6.670 22.775 15.696 1.00 32.59 83 ASP A C 1
ATOM 674 O O . ASP A 1 83 ? -5.512 22.472 15.934 1.00 32.59 83 ASP A O 1
ATOM 678 N N . MET A 1 84 ? -7.578 21.889 15.279 1.00 34.94 84 MET A N 1
ATOM 679 C CA . MET A 1 84 ? -7.271 20.694 14.477 1.00 34.94 84 MET A CA 1
ATOM 680 C C . MET A 1 84 ? -8.580 20.096 13.939 1.00 34.94 84 MET A C 1
ATOM 682 O O . MET A 1 84 ? -8.990 18.981 14.250 1.00 34.94 84 MET A O 1
ATOM 686 N N . PHE A 1 85 ? -9.284 20.876 13.116 1.00 35.84 85 PHE A N 1
ATOM 687 C CA . PHE A 1 85 ? -10.226 20.312 12.149 1.00 35.84 85 PHE A CA 1
ATOM 688 C C . PHE A 1 85 ? -9.421 19.816 10.939 1.00 35.84 85 PHE A C 1
ATOM 690 O O . PHE A 1 85 ? -9.465 20.411 9.865 1.00 35.84 85 PHE A O 1
ATOM 697 N N . GLU A 1 86 ? -8.680 18.718 11.099 1.00 34.72 86 GLU A N 1
ATOM 698 C CA . GLU A 1 86 ? -8.382 17.883 9.940 1.00 34.72 86 GLU A CA 1
ATOM 699 C C . GLU A 1 86 ? -9.574 16.961 9.716 1.00 34.72 86 GLU A C 1
ATOM 701 O O . GLU A 1 86 ? -10.016 16.210 10.583 1.00 34.72 86 GLU A O 1
ATOM 706 N N . ASN A 1 87 ? -10.156 17.088 8.531 1.00 30.92 87 ASN A N 1
ATOM 707 C CA . ASN A 1 87 ? -11.263 16.286 8.045 1.00 30.92 87 ASN A CA 1
ATOM 708 C C . ASN A 1 87 ? -10.776 14.854 7.743 1.00 30.92 87 ASN A C 1
ATOM 710 O O . ASN A 1 87 ? -10.783 14.427 6.590 1.00 30.92 87 ASN A O 1
ATOM 714 N N . SER A 1 88 ? -10.334 14.110 8.760 1.00 33.81 88 SER A N 1
ATOM 715 C CA . SER A 1 88 ? -9.983 12.695 8.642 1.00 33.81 88 SER A CA 1
ATOM 716 C C . SER A 1 88 ? -11.260 11.849 8.657 1.00 33.81 88 SER A C 1
ATOM 718 O O . SER A 1 88 ? -11.629 11.164 9.611 1.00 33.81 88 SER A O 1
ATOM 720 N N . SER A 1 89 ? -11.997 11.890 7.544 1.00 29.52 89 SER A N 1
ATOM 721 C CA . SER A 1 89 ? -12.859 10.762 7.190 1.00 29.52 89 SER A CA 1
ATOM 722 C C . SER A 1 89 ? -11.979 9.516 7.094 1.00 29.52 89 SER A C 1
ATOM 724 O O . SER A 1 89 ? -10.933 9.607 6.455 1.00 29.52 89 SER A O 1
ATOM 726 N N . ILE A 1 90 ? -12.386 8.382 7.678 1.00 38.00 90 ILE A N 1
ATOM 727 C CA . ILE A 1 90 ? -11.597 7.139 7.642 1.00 38.00 90 ILE A CA 1
ATOM 728 C C . ILE A 1 90 ? -10.985 6.887 6.263 1.00 38.00 90 ILE A C 1
ATOM 730 O O . ILE A 1 90 ? -11.660 6.540 5.288 1.00 38.00 90 ILE A O 1
ATOM 734 N N . LYS A 1 91 ? -9.664 6.989 6.249 1.00 32.19 91 LYS A N 1
ATOM 735 C CA . LYS A 1 91 ? -8.755 6.264 5.384 1.00 32.19 91 LYS A CA 1
ATOM 736 C C . LYS A 1 91 ? -8.015 5.322 6.332 1.00 32.19 91 LYS A C 1
ATOM 738 O O . LYS A 1 91 ? -7.557 5.774 7.374 1.00 32.19 91 LYS A O 1
ATOM 743 N N . PHE A 1 92 ? -8.098 4.011 6.097 1.00 31.22 92 PHE A N 1
ATOM 744 C CA . PHE A 1 92 ? -7.430 3.059 6.988 1.00 31.22 92 PHE A CA 1
ATOM 745 C C . PHE A 1 92 ? -5.929 3.257 6.803 1.00 31.22 92 PHE A C 1
ATOM 747 O O . PHE A 1 92 ? -5.444 3.143 5.680 1.00 31.22 92 PHE A O 1
ATOM 754 N N . GLU A 1 93 ? -5.232 3.558 7.889 1.00 32.88 93 GLU A N 1
ATOM 755 C CA . GLU A 1 93 ? -3.793 3.781 7.899 1.00 32.88 93 GLU A CA 1
ATOM 756 C C . GLU A 1 93 ? -3.175 2.848 8.932 1.00 32.88 93 GLU A C 1
ATOM 758 O O . GLU A 1 93 ? -3.672 2.716 10.050 1.00 32.88 93 GLU A O 1
ATOM 763 N N . LEU A 1 94 ? -2.164 2.121 8.476 1.00 32.50 94 LEU A N 1
ATOM 764 C CA . LEU A 1 94 ? -1.395 1.123 9.199 1.00 32.50 94 LEU A CA 1
ATOM 765 C C . LEU A 1 94 ? 0.060 1.539 9.010 1.00 32.50 94 LEU A C 1
ATOM 767 O O . LEU A 1 94 ? 0.634 1.277 7.953 1.00 32.50 94 LEU A O 1
ATOM 771 N N . ASP A 1 95 ? 0.645 2.181 10.014 1.00 23.91 95 ASP A N 1
ATOM 772 C CA . ASP A 1 95 ? 2.093 2.341 10.080 1.00 23.91 95 ASP A CA 1
ATOM 773 C C . ASP A 1 95 ? 2.710 0.981 10.429 1.00 23.91 95 ASP A C 1
ATOM 775 O O . ASP A 1 95 ? 2.553 0.464 11.537 1.00 23.91 95 ASP A O 1
ATOM 779 N N . ILE A 1 96 ? 3.411 0.371 9.471 1.00 30.38 96 ILE A N 1
ATOM 780 C CA . ILE A 1 96 ? 4.276 -0.785 9.726 1.00 30.38 96 ILE A CA 1
ATOM 781 C C . ILE A 1 96 ? 5.710 -0.385 9.384 1.00 30.38 96 ILE A C 1
ATOM 783 O O . ILE A 1 96 ? 6.175 -0.549 8.254 1.00 30.38 96 ILE A O 1
ATOM 787 N N . GLU A 1 97 ? 6.450 0.073 10.394 1.00 24.95 97 GLU A N 1
ATOM 788 C CA . GLU A 1 97 ? 7.905 -0.069 10.399 1.00 24.95 97 GLU A CA 1
ATOM 789 C C . GLU A 1 97 ? 8.264 -1.550 10.625 1.00 24.95 97 GLU A C 1
ATOM 791 O O . GLU A 1 97 ? 7.781 -2.176 11.576 1.00 24.95 97 GLU A O 1
ATOM 796 N N . PRO A 1 98 ? 9.149 -2.154 9.812 1.00 23.08 98 PRO A N 1
ATOM 797 C CA . PRO A 1 98 ? 9.637 -3.493 10.085 1.00 23.08 98 PRO A CA 1
ATOM 798 C C . PRO A 1 98 ? 10.636 -3.421 11.247 1.00 23.08 98 PRO A C 1
ATOM 800 O O . PRO A 1 98 ? 11.812 -3.111 11.050 1.00 23.08 98 PRO A O 1
ATOM 803 N N . LYS A 1 99 ? 10.208 -3.754 12.471 1.00 25.75 99 LYS A N 1
ATOM 804 C CA . LYS A 1 99 ? 11.137 -4.031 13.580 1.00 25.75 99 LYS A CA 1
ATOM 805 C C . LYS A 1 99 ? 11.903 -5.327 13.295 1.00 25.75 99 LYS A C 1
ATOM 807 O O . LYS A 1 99 ? 11.575 -6.398 13.795 1.00 25.75 99 LYS A 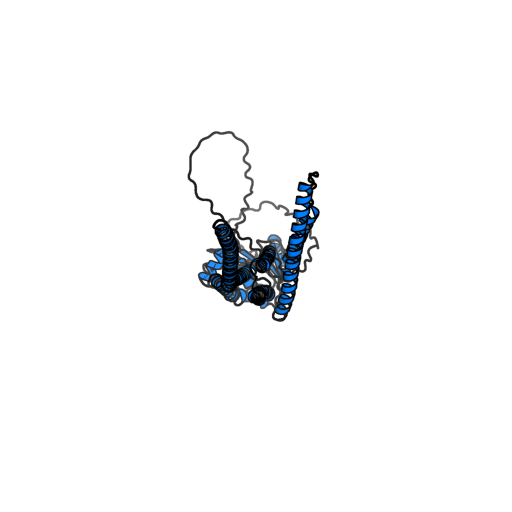O 1
ATOM 812 N N . VAL A 1 100 ? 12.965 -5.233 12.497 1.00 23.72 100 VAL A N 1
ATOM 813 C CA . VAL A 1 100 ? 13.999 -6.271 12.409 1.00 23.72 100 VAL A CA 1
ATOM 814 C C . VAL A 1 100 ? 14.777 -6.244 13.724 1.00 23.72 100 VAL A C 1
ATOM 816 O O . VAL A 1 100 ? 15.763 -5.523 13.869 1.00 23.72 100 VAL A O 1
ATOM 819 N N . PHE A 1 101 ? 14.321 -7.006 14.720 1.00 28.09 101 PHE A N 1
ATOM 820 C CA . PHE A 1 101 ? 15.052 -7.153 15.975 1.00 28.09 101 PHE A CA 1
ATOM 821 C C . PHE A 1 101 ? 16.289 -8.030 15.748 1.00 28.09 101 PHE A C 1
ATOM 823 O O . PHE A 1 101 ? 16.245 -9.262 15.761 1.00 28.09 101 PHE A O 1
ATOM 830 N N . LEU A 1 102 ? 17.428 -7.370 15.537 1.00 24.02 102 LEU A N 1
ATOM 831 C CA . LEU A 1 102 ? 18.745 -7.977 15.680 1.00 24.02 102 LEU A CA 1
ATOM 832 C C . LEU A 1 102 ? 18.906 -8.435 17.134 1.00 24.02 102 LEU A C 1
ATOM 834 O O . LEU A 1 102 ? 19.008 -7.627 18.052 1.00 24.02 102 LEU A O 1
ATOM 838 N N . LYS A 1 103 ? 18.928 -9.750 17.344 1.00 21.95 103 LYS A N 1
ATOM 839 C CA . LYS A 1 103 ? 19.220 -10.380 18.634 1.00 21.95 103 LYS A CA 1
ATOM 840 C C . LYS A 1 103 ? 20.732 -10.290 18.901 1.00 21.95 103 LYS A C 1
ATOM 842 O O . LYS A 1 103 ? 21.482 -10.915 18.148 1.00 21.95 103 LYS A O 1
ATOM 847 N N . PRO A 1 104 ? 21.229 -9.581 19.935 1.00 24.45 104 PRO A N 1
ATOM 848 C CA . PRO A 1 104 ? 22.645 -9.630 20.260 1.00 24.45 104 PRO A CA 1
ATOM 849 C C . PRO A 1 104 ? 22.962 -10.946 20.969 1.00 24.45 104 PRO A C 1
ATOM 851 O O . PRO A 1 104 ? 22.321 -11.345 21.945 1.00 24.45 104 PRO A O 1
ATOM 854 N N . SER A 1 105 ? 23.969 -11.627 20.442 1.00 22.92 105 SER A N 1
ATOM 855 C CA . SER A 1 105 ? 24.543 -12.852 20.973 1.00 22.92 105 SER A CA 1
ATOM 856 C C . SER A 1 105 ? 25.134 -12.641 22.369 1.00 22.92 105 SER A C 1
ATOM 858 O O . SER A 1 105 ? 25.916 -11.730 22.620 1.00 22.92 105 SER A O 1
ATOM 860 N N . ARG A 1 106 ? 24.778 -13.566 23.256 1.00 24.44 106 ARG A N 1
ATOM 861 C CA . ARG A 1 106 ? 25.314 -13.809 24.598 1.00 24.44 106 ARG A CA 1
ATOM 862 C C . ARG A 1 106 ? 26.847 -13.956 24.571 1.00 24.44 106 ARG A C 1
ATOM 864 O O . ARG A 1 106 ? 27.342 -14.933 24.013 1.00 24.44 106 ARG A O 1
ATOM 871 N N . VAL A 1 107 ? 27.583 -13.049 25.220 1.00 24.67 107 VAL A N 1
ATOM 872 C CA . VAL A 1 107 ? 29.020 -13.213 25.524 1.00 24.67 107 VAL A CA 1
ATOM 873 C C . VAL A 1 107 ? 29.243 -13.152 27.036 1.00 24.67 107 VAL A C 1
ATOM 875 O O . VAL A 1 107 ? 28.663 -12.338 27.747 1.00 24.67 107 VAL A O 1
ATOM 878 N N . SER A 1 108 ? 30.041 -14.113 27.495 1.00 22.45 108 SER A N 1
ATOM 879 C CA . SER A 1 108 ? 30.353 -14.500 28.869 1.00 22.45 108 SER A CA 1
ATOM 880 C C . SER A 1 108 ? 31.286 -13.523 29.602 1.00 22.45 108 SER A C 1
ATOM 882 O O . SER A 1 108 ? 32.331 -13.159 29.078 1.00 22.45 108 SER A O 1
ATOM 884 N N . SER A 1 109 ? 30.902 -13.214 30.845 1.00 23.47 109 SER A N 1
ATOM 885 C CA . SER A 1 109 ? 31.679 -12.944 32.075 1.00 23.47 109 SER A CA 1
ATOM 886 C C . SER A 1 109 ? 33.213 -12.848 32.029 1.00 23.47 109 SER A C 1
ATOM 888 O O . SER A 1 109 ? 33.874 -13.800 31.618 1.00 23.47 109 SER A O 1
ATOM 890 N N . THR A 1 110 ? 33.766 -11.793 32.654 1.00 22.70 110 THR A N 1
ATOM 891 C CA . THR A 1 110 ? 35.002 -11.808 33.479 1.00 22.70 110 THR A CA 1
ATOM 892 C C . THR A 1 110 ? 34.977 -10.652 34.516 1.00 22.70 110 THR A C 1
ATOM 894 O O . THR A 1 110 ? 34.245 -9.683 34.341 1.00 22.70 110 THR A O 1
ATOM 897 N N . GLU A 1 111 ? 35.713 -10.824 35.617 1.00 22.70 111 GLU A N 1
ATOM 898 C CA . GLU A 1 111 ? 35.549 -10.323 36.997 1.00 22.70 111 GLU A CA 1
ATOM 899 C C . GLU A 1 111 ? 36.239 -8.964 37.354 1.00 22.70 111 GLU A C 1
ATOM 901 O O . GLU A 1 111 ? 37.268 -8.649 36.771 1.00 22.70 111 GLU A O 1
ATOM 906 N N . LEU A 1 112 ? 35.635 -8.215 38.317 1.00 21.98 112 LEU A N 1
ATOM 907 C CA . LEU A 1 112 ? 36.099 -7.382 39.492 1.00 21.98 112 LEU A CA 1
ATOM 908 C C . LEU A 1 112 ? 37.562 -6.824 39.615 1.00 21.98 112 LEU A C 1
ATOM 910 O O . LEU A 1 112 ? 38.434 -7.381 38.959 1.00 21.98 112 LEU A O 1
ATOM 914 N N . PRO A 1 113 ? 37.928 -5.858 40.536 1.00 31.50 113 PRO A N 1
ATOM 915 C CA . PRO A 1 113 ? 37.182 -5.201 41.655 1.00 31.50 113 PRO A CA 1
ATOM 916 C C . PRO A 1 113 ? 37.410 -3.662 41.951 1.00 31.50 113 PRO A C 1
ATOM 918 O O . PRO A 1 113 ? 38.433 -3.088 41.607 1.00 31.50 113 PRO A O 1
ATOM 921 N N . HIS A 1 114 ? 36.457 -3.071 42.712 1.00 24.23 114 HIS A N 1
ATOM 922 C CA . HIS A 1 114 ? 36.531 -2.141 43.891 1.00 24.23 114 HIS A CA 1
ATOM 923 C C . HIS A 1 114 ? 37.276 -0.769 43.860 1.00 24.23 114 HIS A C 1
ATOM 925 O O . HIS A 1 114 ? 38.482 -0.737 43.646 1.00 24.23 114 HIS A O 1
ATOM 931 N N . ASN A 1 115 ? 36.615 0.353 44.235 1.00 23.70 115 ASN A N 1
ATOM 932 C CA . ASN A 1 115 ? 36.646 0.951 45.600 1.00 23.70 115 ASN A CA 1
ATOM 933 C C . ASN A 1 115 ? 35.830 2.275 45.751 1.00 23.70 115 ASN A C 1
ATOM 935 O O . ASN A 1 115 ? 35.586 2.976 44.773 1.00 23.70 115 ASN A O 1
ATOM 939 N N . ASP A 1 116 ? 35.447 2.578 46.999 1.00 24.16 116 ASP A N 1
ATOM 940 C CA . ASP A 1 116 ? 34.461 3.555 47.507 1.00 24.16 116 ASP A CA 1
ATOM 941 C C . ASP A 1 116 ? 34.755 5.067 47.350 1.00 24.16 116 ASP A C 1
ATOM 943 O O . ASP A 1 116 ? 35.886 5.525 47.512 1.00 24.16 116 ASP A O 1
ATOM 947 N N . SER A 1 117 ? 33.696 5.879 47.197 1.00 25.12 117 SER A N 1
ATOM 948 C CA . SER A 1 117 ? 33.429 7.065 48.044 1.00 25.12 117 SER A CA 1
ATOM 949 C C . SER A 1 117 ? 32.028 7.660 47.802 1.00 25.12 117 SER A C 1
ATOM 951 O O . SER A 1 117 ? 31.421 7.521 46.748 1.00 25.12 117 SER A O 1
ATOM 953 N N . GLN A 1 118 ? 31.516 8.252 48.872 1.00 25.98 118 GLN A N 1
ATOM 954 C CA . GLN A 1 118 ? 30.138 8.538 49.264 1.00 25.98 118 GLN A CA 1
ATOM 955 C C . GLN A 1 118 ? 29.635 9.895 48.741 1.00 25.98 118 GLN A C 1
ATOM 957 O O . GLN A 1 118 ? 30.364 10.861 48.916 1.00 25.98 118 GLN A O 1
ATOM 962 N N . GLU A 1 119 ? 28.406 9.987 48.197 1.00 21.81 119 GLU A N 1
ATOM 963 C CA . GLU A 1 119 ? 27.442 11.080 48.481 1.00 21.81 119 GLU A CA 1
ATOM 964 C C . GLU A 1 119 ? 26.094 10.979 47.718 1.00 21.81 119 GLU A C 1
ATOM 966 O O . GLU A 1 119 ? 26.044 10.659 46.537 1.00 21.81 119 GLU A O 1
ATOM 971 N N . PHE A 1 120 ? 25.020 11.305 48.455 1.00 22.61 120 PHE A N 1
ATOM 972 C CA . PHE A 1 120 ? 23.630 11.619 48.076 1.00 22.61 120 PHE A CA 1
ATOM 973 C C . PHE A 1 120 ? 22.749 10.576 47.358 1.00 22.61 120 PHE A C 1
ATOM 975 O O . PHE A 1 120 ? 22.760 10.393 46.146 1.00 22.61 120 PHE A O 1
ATOM 982 N N . SER A 1 121 ? 21.851 9.980 48.153 1.00 24.91 121 SER A N 1
ATOM 983 C CA . SER A 1 121 ? 20.665 9.256 47.702 1.00 24.91 121 SER A CA 1
ATOM 984 C C . SER A 1 121 ? 19.600 10.225 47.175 1.00 24.91 121 SER A C 1
ATOM 986 O O . SER A 1 121 ? 18.923 10.884 47.965 1.00 24.91 121 SER A O 1
ATOM 988 N N . PHE A 1 122 ? 19.404 10.250 45.861 1.00 23.80 122 PHE A N 1
ATOM 989 C CA . PHE A 1 122 ? 18.133 10.642 45.257 1.00 23.80 122 PHE A CA 1
ATOM 990 C C . PHE A 1 122 ? 17.405 9.363 44.850 1.00 23.80 122 PHE A C 1
ATOM 992 O O . PHE A 1 122 ? 17.792 8.670 43.911 1.00 23.80 122 PHE A O 1
ATOM 999 N N . SER A 1 123 ? 16.384 9.013 45.628 1.00 36.03 123 SER A N 1
ATOM 1000 C CA . SER A 1 123 ? 15.368 8.044 45.224 1.00 36.03 123 SER A CA 1
ATOM 1001 C C . SER A 1 123 ? 14.294 8.814 44.469 1.00 36.03 123 SER A C 1
ATOM 1003 O O . SER A 1 123 ? 13.239 9.094 45.017 1.00 36.03 123 SER A O 1
ATOM 1005 N N . ASP A 1 124 ? 14.591 9.162 43.218 1.00 25.81 124 ASP A N 1
ATOM 1006 C CA . ASP A 1 124 ? 13.607 9.764 42.325 1.00 25.81 124 ASP A CA 1
ATOM 1007 C C . ASP A 1 124 ? 13.097 8.733 41.322 1.00 25.81 124 ASP A C 1
ATOM 1009 O O . ASP A 1 124 ? 13.783 8.262 40.413 1.00 25.81 124 ASP A O 1
ATOM 1013 N N . ALA A 1 125 ? 11.845 8.367 41.578 1.00 32.62 125 ALA A N 1
ATOM 1014 C CA . ALA A 1 125 ? 10.795 8.102 40.615 1.00 32.62 125 ALA A CA 1
ATOM 1015 C C . ALA A 1 125 ? 11.107 8.556 39.175 1.00 32.62 125 ALA A C 1
ATOM 1017 O O . ALA A 1 125 ? 10.781 9.660 38.759 1.00 32.62 125 ALA A O 1
ATOM 1018 N N . ALA A 1 126 ? 11.663 7.656 38.370 1.00 29.14 126 ALA A N 1
ATOM 1019 C CA . ALA A 1 126 ? 11.635 7.764 36.913 1.00 29.14 126 ALA A CA 1
ATOM 1020 C C . ALA A 1 126 ? 11.762 6.377 36.282 1.00 29.14 126 ALA A C 1
ATOM 1022 O O . ALA A 1 126 ? 12.655 6.081 35.497 1.00 29.14 126 ALA A O 1
ATOM 1023 N N . THR A 1 127 ? 10.853 5.484 36.653 1.00 24.80 127 THR A N 1
ATOM 1024 C CA . THR A 1 127 ? 10.565 4.288 35.861 1.00 24.80 127 THR A CA 1
ATOM 1025 C C . THR A 1 127 ? 9.052 4.091 35.806 1.00 24.80 127 THR A C 1
ATOM 1027 O O . THR A 1 127 ? 8.517 3.051 36.174 1.00 24.80 127 THR A O 1
ATOM 1030 N N . LYS A 1 128 ? 8.343 5.085 35.243 1.00 27.86 128 LYS A N 1
ATOM 1031 C CA . LYS A 1 128 ? 7.192 4.786 34.371 1.00 27.86 128 LYS A CA 1
ATOM 1032 C 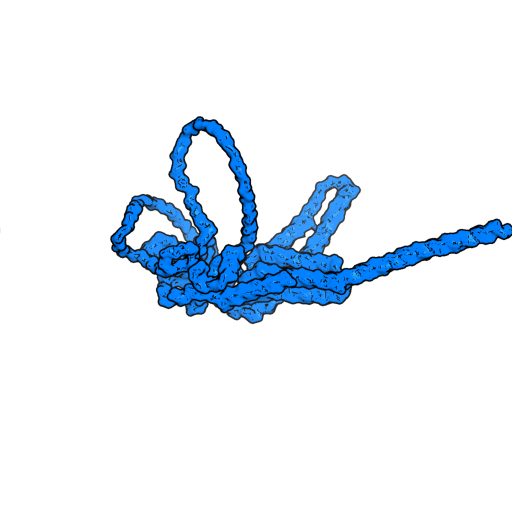C . LYS A 1 128 ? 7.757 4.046 33.151 1.00 27.86 128 LYS A C 1
ATOM 1034 O O . LYS A 1 128 ? 7.964 4.604 32.079 1.00 27.86 128 LYS A O 1
ATOM 1039 N N . VAL A 1 129 ? 8.114 2.784 33.381 1.00 26.47 129 VAL A N 1
ATOM 1040 C CA . VAL A 1 129 ? 8.364 1.793 32.344 1.00 26.47 129 VAL A CA 1
ATOM 1041 C C . VAL A 1 129 ? 6.992 1.522 31.756 1.00 26.47 129 VAL A C 1
ATOM 1043 O O . VAL A 1 129 ? 6.205 0.775 32.331 1.00 26.47 129 VAL A O 1
ATOM 1046 N N . TRP A 1 130 ? 6.664 2.204 30.664 1.00 28.27 130 TRP A N 1
ATOM 1047 C CA . TRP A 1 130 ? 5.520 1.838 29.840 1.00 28.27 130 TRP A CA 1
ATOM 1048 C C . TRP A 1 130 ? 5.625 0.337 29.523 1.00 28.27 130 TRP A C 1
ATOM 1050 O O . TRP A 1 130 ? 6.667 -0.082 29.003 1.00 28.27 130 TRP A O 1
ATOM 1060 N N . PRO A 1 131 ? 4.623 -0.502 29.845 1.00 37.22 131 PRO A N 1
ATOM 1061 C CA . PRO A 1 131 ? 4.639 -1.888 29.407 1.00 37.22 131 PRO A CA 1
ATOM 1062 C C . PRO A 1 131 ? 4.517 -1.883 27.880 1.00 37.22 131 PRO A C 1
ATOM 1064 O O . PRO A 1 131 ? 3.526 -1.420 27.326 1.00 37.22 131 PRO A O 1
ATOM 1067 N N . GLN A 1 132 ? 5.553 -2.358 27.193 1.00 42.91 132 GLN A N 1
ATOM 1068 C CA . GLN A 1 132 ? 5.736 -2.227 25.743 1.00 42.91 132 GLN A CA 1
ATOM 1069 C C . GLN A 1 132 ? 4.788 -3.067 24.856 1.00 42.91 132 GLN A C 1
ATOM 1071 O O . GLN A 1 132 ? 5.058 -3.180 23.666 1.00 42.91 132 GLN A O 1
ATOM 1076 N N . GLU A 1 133 ? 3.684 -3.635 25.358 1.00 55.84 133 GLU A N 1
ATOM 1077 C CA . GLU A 1 133 ? 2.800 -4.521 24.564 1.00 55.84 133 GLU A CA 1
ATOM 1078 C C . GLU A 1 133 ? 1.325 -4.525 25.026 1.00 55.84 133 GLU A C 1
ATOM 1080 O O . GLU A 1 133 ? 0.641 -5.547 24.941 1.00 55.84 133 GLU A O 1
ATOM 1085 N N . GLU A 1 134 ? 0.803 -3.422 25.568 1.00 70.50 134 GLU A N 1
ATOM 1086 C CA . GLU A 1 134 ? -0.630 -3.352 25.897 1.00 70.50 134 GLU A CA 1
ATOM 1087 C C . GLU A 1 134 ? -1.427 -2.846 24.692 1.00 70.50 134 GLU A C 1
ATOM 1089 O O . GLU A 1 134 ? -1.229 -1.720 24.265 1.00 70.50 134 GLU A O 1
ATOM 1094 N N . TYR A 1 135 ? -2.339 -3.660 24.151 1.00 85.44 135 TYR A N 1
ATOM 1095 C CA . TYR A 1 135 ? -3.246 -3.255 23.069 1.00 85.44 135 TYR A CA 1
ATOM 1096 C C . TYR A 1 135 ? -4.588 -2.837 23.665 1.00 85.44 135 TYR A C 1
ATOM 1098 O O . TYR A 1 135 ? -5.332 -3.690 24.163 1.00 85.44 135 TYR A O 1
ATOM 1106 N N . ILE A 1 136 ? -4.884 -1.533 23.653 1.00 88.62 136 ILE A N 1
ATOM 1107 C CA . ILE A 1 136 ? -6.051 -0.965 24.338 1.00 88.62 136 ILE A CA 1
ATOM 1108 C C . ILE A 1 136 ? -6.768 0.039 23.440 1.00 88.62 136 ILE A C 1
ATOM 1110 O O . ILE A 1 136 ? -6.213 1.074 23.066 1.00 88.62 136 ILE A O 1
ATOM 1114 N N . VAL A 1 137 ? -8.045 -0.229 23.173 1.00 90.12 137 VAL A N 1
ATOM 1115 C CA . VAL A 1 137 ? -8.913 0.654 22.389 1.00 90.12 137 VAL A CA 1
ATOM 1116 C C . VAL A 1 137 ? -10.166 1.033 23.170 1.00 90.12 137 VAL A C 1
ATOM 1118 O O . VAL A 1 137 ? -10.744 0.219 23.889 1.00 90.12 137 VAL A O 1
ATOM 1121 N N . GLU A 1 138 ? -10.604 2.276 23.019 1.00 91.56 138 GLU A N 1
ATOM 1122 C CA . GLU A 1 138 ? -11.835 2.803 23.598 1.00 91.56 138 GLU A CA 1
ATOM 1123 C C . GLU A 1 138 ? -12.819 3.181 22.494 1.00 91.56 138 GLU A C 1
ATOM 1125 O O . GLU A 1 138 ? -12.471 3.914 21.575 1.00 91.56 138 GLU A O 1
ATOM 1130 N N . TYR A 1 139 ? -14.060 2.714 22.578 1.00 91.12 139 TYR A N 1
ATOM 1131 C CA . TYR A 1 139 ? -15.142 3.068 21.661 1.00 91.12 139 TYR A CA 1
ATOM 1132 C C . TYR A 1 139 ? -16.226 3.839 22.428 1.00 91.12 139 TYR A C 1
ATOM 1134 O O . TYR A 1 139 ? -16.513 3.534 23.587 1.00 91.12 139 TYR A O 1
ATOM 1142 N N . SER A 1 140 ? -16.832 4.839 21.789 1.00 91.12 140 SER A N 1
ATOM 1143 C CA . SER A 1 140 ? -17.950 5.625 22.329 1.00 91.12 140 SER A CA 1
ATOM 1144 C C . SER A 1 140 ? -18.792 6.195 21.187 1.00 91.12 140 SER A C 1
ATOM 1146 O O . SER A 1 140 ? -18.269 6.503 20.115 1.00 91.12 140 SER A O 1
ATOM 1148 N N . LEU A 1 141 ? -20.094 6.389 21.407 1.00 89.00 141 LEU A N 1
ATOM 1149 C CA . LEU A 1 141 ? -20.945 7.110 20.453 1.00 89.00 141 LEU A CA 1
ATOM 1150 C C . LEU A 1 141 ? -20.668 8.619 20.465 1.00 89.00 141 LEU A C 1
ATOM 1152 O O . LEU A 1 141 ? -20.730 9.271 19.421 1.00 89.00 141 LEU A O 1
ATOM 1156 N N . GLU A 1 142 ? -20.309 9.160 21.629 1.00 88.12 142 GLU A N 1
ATOM 1157 C CA . GLU A 1 142 ? -19.980 10.569 21.805 1.00 88.12 142 GLU A CA 1
ATOM 1158 C C . GLU A 1 142 ? -18.469 10.784 21.850 1.00 88.12 142 GLU A C 1
ATOM 1160 O O . GLU A 1 142 ? -17.755 10.178 22.655 1.00 88.12 142 GLU A O 1
ATOM 1165 N N . TYR A 1 143 ? -17.987 11.705 21.015 1.00 85.44 143 TYR A N 1
ATOM 1166 C CA . TYR A 1 143 ? -16.571 12.068 20.955 1.00 85.44 143 TYR A CA 1
ATOM 1167 C C . TYR A 1 143 ? -16.060 12.670 22.272 1.00 85.44 143 TYR A C 1
ATOM 1169 O O . TYR A 1 143 ? -14.925 12.418 22.673 1.00 85.44 143 TYR A O 1
ATOM 1177 N N . GLY A 1 144 ? -16.908 13.431 22.976 1.00 85.50 144 GLY A N 1
ATOM 1178 C CA . GLY A 1 144 ? -16.542 14.110 24.220 1.00 85.50 144 GLY A CA 1
ATOM 1179 C C . GLY A 1 144 ? -16.034 13.151 25.295 1.00 85.50 144 GLY A C 1
ATOM 1180 O O . GLY A 1 144 ? -15.026 13.438 25.932 1.00 85.50 144 GLY A O 1
ATOM 1181 N N . PHE A 1 145 ? -16.656 11.978 25.440 1.00 87.75 145 PHE A N 1
ATOM 1182 C CA . PHE A 1 145 ? -16.277 10.997 26.462 1.00 87.75 145 PHE A CA 1
ATOM 1183 C C . PHE A 1 145 ? -14.867 10.436 26.268 1.00 87.75 145 PHE A C 1
ATOM 1185 O O . PHE A 1 145 ? -14.160 10.197 27.248 1.00 87.75 145 PHE A O 1
ATOM 1192 N N . LEU A 1 146 ? -14.420 10.295 25.017 1.00 86.12 146 LEU A N 1
ATOM 1193 C CA . LEU A 1 146 ? -13.086 9.781 24.714 1.00 86.12 146 LEU A CA 1
ATOM 1194 C C . LEU A 1 146 ? -11.986 10.771 25.093 1.00 86.12 146 LEU A C 1
ATOM 1196 O O . LEU A 1 146 ? -10.904 10.325 25.456 1.00 86.12 146 LEU A O 1
ATOM 1200 N N . ARG A 1 147 ? -12.256 12.083 25.087 1.00 86.50 147 ARG A N 1
ATOM 1201 C CA . ARG A 1 147 ? -11.270 13.123 25.438 1.00 86.50 147 ARG A CA 1
ATOM 1202 C C . ARG A 1 147 ? -11.068 13.305 26.941 1.00 86.50 147 ARG A C 1
ATOM 1204 O O . ARG A 1 147 ? -10.037 13.824 27.350 1.00 86.50 147 ARG A O 1
ATOM 1211 N N . LEU A 1 148 ? -12.042 12.909 27.758 1.00 85.06 148 LEU A N 1
ATOM 1212 C CA . LEU A 1 148 ? -11.998 13.141 29.201 1.00 85.06 148 LEU A CA 1
ATOM 1213 C C . LEU A 1 148 ? -10.922 12.293 29.887 1.00 85.06 148 LEU A C 1
ATOM 1215 O O . LEU A 1 148 ? -10.784 11.105 29.586 1.00 85.06 148 LEU A O 1
ATOM 1219 N N . SER A 1 149 ? -10.230 12.890 30.862 1.00 83.38 149 SER A N 1
ATOM 1220 C CA . SER A 1 149 ? -9.316 12.183 31.763 1.00 83.38 149 SER A CA 1
ATOM 1221 C C . SER A 1 149 ? -10.066 11.192 32.658 1.00 83.38 149 SER A C 1
ATOM 1223 O O . SER A 1 149 ? -11.268 11.331 32.910 1.00 83.38 149 SER A O 1
ATOM 1225 N N . GLN A 1 150 ? -9.352 10.194 33.182 1.00 82.38 150 GLN A N 1
ATOM 1226 C CA . GLN A 1 150 ? -9.948 9.165 34.037 1.00 82.38 150 GLN A CA 1
ATOM 1227 C C . GLN A 1 150 ? -10.599 9.761 35.299 1.00 82.38 150 GLN A C 1
ATOM 1229 O O . GLN A 1 150 ? -11.683 9.328 35.690 1.00 82.38 150 GLN A O 1
ATOM 1234 N N . SER A 1 151 ? -9.998 10.796 35.892 1.00 81.38 151 SER A N 1
ATOM 1235 C CA . SER A 1 151 ? -10.546 11.532 37.042 1.00 81.38 151 SER A CA 1
ATOM 1236 C C . SER A 1 151 ? -11.834 12.282 36.688 1.00 81.38 151 SER A C 1
ATOM 1238 O O . SER A 1 151 ? -12.814 12.239 37.435 1.00 81.38 151 SER A O 1
ATOM 1240 N N . THR A 1 152 ? -11.895 12.902 35.507 1.00 83.06 152 THR A N 1
ATOM 1241 C CA . THR A 1 152 ? -13.101 13.608 35.054 1.00 83.06 152 THR A CA 1
ATOM 1242 C C . THR A 1 152 ? -14.238 12.644 34.730 1.00 83.06 152 THR A C 1
ATOM 1244 O O . THR A 1 152 ? -15.383 12.907 35.102 1.00 83.06 152 THR A O 1
ATOM 1247 N N . ARG A 1 153 ? -13.934 11.497 34.107 1.00 85.81 153 ARG A N 1
ATOM 1248 C CA . ARG A 1 153 ? -14.918 10.430 33.856 1.00 85.81 153 ARG A CA 1
ATOM 1249 C C . ARG A 1 153 ? -15.523 9.912 35.161 1.00 85.81 153 ARG A C 1
ATOM 1251 O O . ARG A 1 153 ? -16.730 9.686 35.219 1.00 85.81 153 ARG A O 1
ATOM 1258 N N . GLN A 1 154 ? -14.713 9.797 36.217 1.00 81.06 154 GLN A N 1
ATOM 1259 C CA . GLN A 1 154 ? -15.183 9.431 37.556 1.00 81.06 154 GLN A CA 1
ATOM 1260 C C . GLN A 1 154 ? -16.078 10.515 38.163 1.00 81.06 154 GLN A C 1
ATOM 1262 O O . GLN A 1 154 ? -17.175 10.210 38.626 1.00 81.06 154 GLN A O 1
ATOM 1267 N N . ARG A 1 155 ? -15.658 11.786 38.111 1.00 86.81 155 ARG A N 1
ATOM 1268 C CA . ARG A 1 155 ? -16.441 12.916 38.641 1.00 86.81 155 ARG A CA 1
ATOM 1269 C C . ARG A 1 155 ? -17.809 13.039 37.967 1.00 86.81 155 ARG A C 1
ATOM 1271 O O . ARG A 1 155 ? -18.796 13.331 38.634 1.00 86.81 155 ARG A O 1
ATOM 1278 N N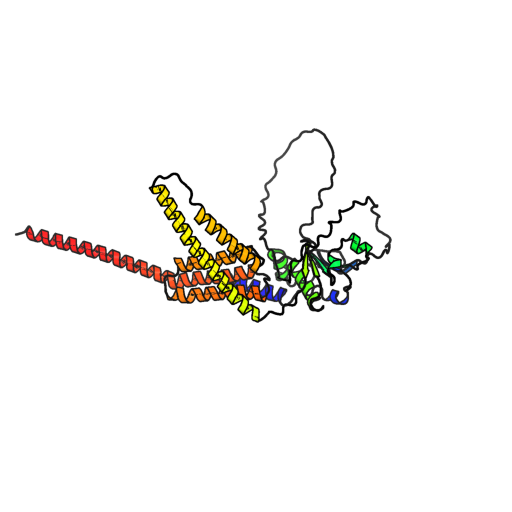 . LEU A 1 156 ? -17.866 12.792 36.660 1.00 84.81 156 LEU A N 1
ATOM 1279 C CA . LEU A 1 156 ? -19.094 12.824 35.862 1.00 84.81 156 LEU A CA 1
ATOM 1280 C C . LEU A 1 156 ? -19.871 11.497 35.880 1.00 84.81 156 LEU A C 1
ATOM 1282 O O . LEU A 1 156 ? -20.934 11.420 35.273 1.00 84.81 156 LEU A O 1
ATOM 1286 N N . SER A 1 157 ? -19.375 10.472 36.587 1.00 84.00 157 SER A N 1
ATOM 1287 C CA . SER A 1 157 ? -20.002 9.145 36.690 1.00 84.00 157 SER A CA 1
ATOM 1288 C C . SER A 1 157 ? -20.339 8.515 35.329 1.00 84.00 157 SER A C 1
ATOM 1290 O O . SER A 1 157 ? -21.402 7.920 35.155 1.00 84.00 157 SER A O 1
ATOM 1292 N N . ILE A 1 158 ? -19.429 8.638 34.357 1.00 86.56 158 ILE A N 1
ATOM 1293 C CA . ILE A 1 158 ? -19.605 8.056 33.019 1.00 86.56 158 ILE A CA 1
ATOM 1294 C C . ILE A 1 158 ? -19.390 6.535 33.104 1.00 86.56 158 ILE A C 1
ATOM 1296 O O . ILE A 1 158 ? -18.357 6.101 33.623 1.00 86.56 158 ILE A O 1
ATOM 1300 N N . PRO A 1 159 ? -20.322 5.704 32.604 1.00 86.75 159 PRO A N 1
ATOM 1301 C CA . PRO A 1 159 ? -20.177 4.255 32.657 1.00 86.75 159 PRO A CA 1
ATOM 1302 C C . PRO A 1 159 ? -19.071 3.778 31.708 1.00 86.75 159 PRO A C 1
ATOM 1304 O O . PRO A 1 159 ? -19.119 4.031 30.502 1.00 86.75 159 PRO A O 1
ATOM 1307 N N . VAL A 1 160 ? -18.089 3.049 32.250 1.00 86.88 160 VAL A N 1
ATOM 1308 C CA . VAL A 1 160 ? -17.009 2.426 31.473 1.00 86.88 160 VAL A CA 1
ATOM 1309 C C . VAL A 1 160 ? -17.125 0.909 31.565 1.00 86.88 160 VAL A C 1
ATOM 1311 O O . VAL A 1 160 ? -17.060 0.324 32.646 1.00 86.88 160 VAL A O 1
ATOM 1314 N N . MET A 1 161 ? -17.294 0.253 30.424 1.00 87.25 161 MET A N 1
ATOM 1315 C CA . MET A 1 161 ? -17.305 -1.201 30.317 1.00 87.25 161 MET A CA 1
ATOM 1316 C C . MET A 1 161 ? -15.946 -1.682 29.820 1.00 87.25 161 MET A C 1
ATOM 1318 O O . MET A 1 161 ? -15.557 -1.364 28.702 1.00 87.25 161 MET A O 1
ATOM 1322 N N . VAL A 1 162 ? -15.230 -2.455 30.632 1.00 87.88 162 VAL A N 1
ATOM 1323 C CA . VAL A 1 162 ? -13.933 -3.031 30.267 1.00 87.88 162 VAL A CA 1
ATOM 1324 C C . VAL A 1 162 ? -14.130 -4.477 29.821 1.00 87.88 162 VAL A C 1
ATOM 1326 O O . VAL A 1 162 ? -14.757 -5.272 30.526 1.00 87.88 162 VAL A O 1
ATOM 1329 N N . VAL A 1 163 ? -13.609 -4.814 28.646 1.00 87.50 163 VAL A N 1
ATOM 1330 C CA . VAL A 1 163 ? -13.604 -6.169 28.088 1.00 87.50 163 VAL A CA 1
ATOM 1331 C C . VAL A 1 163 ? -12.163 -6.597 27.883 1.00 87.50 163 VAL A C 1
ATOM 1333 O O . VAL A 1 163 ? -11.440 -5.992 27.093 1.00 87.50 163 VAL A O 1
ATOM 1336 N N . THR A 1 164 ? -11.762 -7.650 28.587 1.00 86.69 164 THR A N 1
ATOM 1337 C CA . THR A 1 164 ? -10.417 -8.217 28.483 1.00 86.69 164 THR A CA 1
ATOM 1338 C C . THR A 1 164 ? -10.477 -9.454 27.592 1.00 86.69 164 THR A C 1
ATOM 1340 O O . THR A 1 164 ? -11.185 -10.411 27.912 1.00 86.69 164 THR A O 1
ATOM 1343 N N . LEU A 1 165 ? -9.745 -9.434 26.477 1.00 86.38 165 LEU A N 1
ATOM 1344 C CA . LEU A 1 165 ? -9.643 -10.546 25.528 1.00 86.38 165 LEU A CA 1
ATOM 1345 C C . LEU A 1 165 ? -8.309 -11.282 25.705 1.00 86.38 165 LEU A C 1
ATOM 1347 O O . LEU A 1 165 ? -7.253 -10.650 25.800 1.00 86.38 165 LEU A O 1
ATOM 1351 N N . ASP A 1 166 ? -8.348 -12.616 25.714 1.00 85.44 166 ASP A N 1
ATOM 1352 C CA . ASP A 1 166 ? -7.154 -13.459 25.809 1.00 85.44 166 ASP A CA 1
ATOM 1353 C C . ASP A 1 166 ? -6.902 -14.195 24.478 1.00 85.44 166 ASP A C 1
ATOM 1355 O O . ASP A 1 166 ? -7.656 -15.106 24.114 1.00 85.44 166 ASP A O 1
ATOM 1359 N N . PRO A 1 167 ? -5.801 -13.887 23.764 1.00 83.62 167 PRO A N 1
ATOM 1360 C CA . PRO A 1 167 ? -5.517 -14.454 22.446 1.00 83.62 167 PRO A CA 1
ATOM 1361 C C . PRO A 1 167 ? -5.214 -15.959 22.481 1.00 83.62 167 PRO A C 1
ATOM 1363 O O . PRO A 1 167 ? -5.343 -16.662 21.474 1.00 83.62 167 PRO A O 1
ATOM 1366 N N . THR A 1 168 ? -4.822 -16.493 23.640 1.00 82.44 168 THR A N 1
ATOM 1367 C CA . THR A 1 168 ? -4.510 -17.917 23.805 1.00 82.44 168 THR A CA 1
ATOM 1368 C C . THR A 1 168 ? -5.744 -18.740 24.151 1.00 82.44 168 THR A C 1
ATOM 1370 O O . THR A 1 168 ? -5.861 -19.897 23.727 1.00 82.44 168 THR A O 1
ATOM 1373 N N . ARG A 1 169 ? -6.696 -18.140 24.867 1.00 82.56 169 ARG A N 1
ATOM 1374 C CA . ARG A 1 169 ? -7.885 -18.821 25.375 1.00 82.56 169 ARG A CA 1
ATOM 1375 C C . ARG A 1 169 ? -9.088 -18.661 24.454 1.00 82.56 169 ARG A C 1
ATOM 1377 O O . ARG A 1 169 ? -9.797 -19.641 24.219 1.00 82.56 169 ARG A O 1
ATOM 1384 N N . ASP A 1 170 ? -9.295 -17.470 23.904 1.00 82.12 170 ASP A N 1
ATOM 1385 C CA . ASP A 1 170 ? -10.511 -17.150 23.169 1.00 82.12 170 ASP A CA 1
ATOM 1386 C C . ASP A 1 170 ? -10.483 -17.717 21.747 1.00 82.12 170 ASP A C 1
ATOM 1388 O O . ASP A 1 170 ? -9.543 -17.533 20.969 1.00 82.12 170 ASP A O 1
ATOM 1392 N N . GLN A 1 171 ? -11.547 -18.435 21.385 1.00 81.38 171 GLN A N 1
ATOM 1393 C CA . GLN A 1 171 ? -11.676 -19.058 20.061 1.00 81.38 171 GLN A CA 1
ATOM 1394 C C . GLN A 1 171 ? -11.893 -18.028 18.942 1.00 81.38 171 GLN A C 1
ATOM 1396 O O . GLN A 1 171 ? -11.683 -18.348 17.776 1.00 81.38 171 GLN A O 1
ATOM 1401 N N . CYS A 1 172 ? -12.273 -16.792 19.280 1.00 83.38 172 CYS A N 1
ATOM 1402 C CA . CYS A 1 172 ? -12.574 -15.752 18.299 1.00 83.38 172 CYS A CA 1
ATOM 1403 C C . CYS A 1 172 ? -11.341 -15.287 17.499 1.00 83.38 172 CYS A C 1
ATOM 1405 O O . CYS A 1 172 ? -11.495 -14.885 16.353 1.00 83.38 172 CYS A O 1
ATOM 1407 N N . PHE A 1 173 ? -10.120 -15.447 18.024 1.00 82.81 173 PHE A N 1
ATOM 1408 C CA . PHE A 1 173 ? -8.873 -15.147 17.298 1.00 82.81 173 PHE A CA 1
ATOM 1409 C C . PHE A 1 173 ? -8.529 -16.154 16.183 1.00 82.81 173 PHE A C 1
ATOM 1411 O O . PHE A 1 173 ? -7.520 -16.001 15.494 1.00 82.81 173 PHE A O 1
ATOM 1418 N N . GLY A 1 174 ? -9.356 -17.185 15.992 1.00 83.31 174 GLY A N 1
ATOM 1419 C CA . GLY A 1 174 ? -9.201 -18.167 14.927 1.00 83.31 174 GLY A CA 1
ATOM 1420 C C . GLY A 1 174 ? -8.231 -19.300 15.259 1.00 83.31 174 GLY A C 1
ATOM 1421 O O . GLY A 1 174 ? -7.946 -19.610 16.423 1.00 83.31 174 GLY A O 1
ATOM 1422 N N . ASP A 1 175 ? -7.749 -19.947 14.198 1.00 84.88 175 ASP A N 1
ATOM 1423 C CA . ASP A 1 175 ? -6.935 -21.157 14.267 1.00 84.88 175 ASP A CA 1
ATOM 1424 C C . ASP A 1 175 ? -5.493 -20.867 14.708 1.00 84.88 175 ASP A C 1
ATOM 1426 O O . ASP A 1 175 ? -5.023 -19.729 14.733 1.00 84.88 175 ASP A O 1
ATOM 1430 N N . ARG A 1 176 ? -4.724 -21.928 14.992 1.00 86.31 176 ARG A N 1
ATOM 1431 C CA . ARG A 1 176 ? -3.296 -21.820 15.360 1.00 86.31 176 ARG A CA 1
ATOM 1432 C C . ARG A 1 176 ? -2.477 -21.010 14.352 1.00 86.31 176 ARG A C 1
ATOM 1434 O O . ARG A 1 176 ? -1.559 -20.305 14.751 1.00 86.31 176 ARG A O 1
ATOM 1441 N N . PHE A 1 177 ? -2.803 -21.124 13.064 1.00 85.56 177 PHE A N 1
ATOM 1442 C CA . PHE A 1 177 ? -2.127 -20.374 12.008 1.00 85.56 177 PHE A CA 1
ATOM 1443 C C . PHE A 1 177 ? -2.490 -18.884 12.036 1.00 85.56 177 PHE A C 1
ATOM 1445 O O . PHE A 1 177 ? -1.598 -18.051 11.929 1.00 85.56 177 PHE A O 1
ATOM 1452 N N . SER A 1 178 ? -3.765 -18.543 12.257 1.00 83.88 178 SER A N 1
ATOM 1453 C CA . SER A 1 178 ? -4.210 -17.156 12.449 1.00 83.88 178 SER A CA 1
ATOM 1454 C C . SER A 1 178 ? -3.484 -16.524 13.633 1.00 83.88 178 SER A C 1
ATOM 1456 O O . SER A 1 178 ? -2.896 -15.462 13.493 1.00 83.88 178 SER A O 1
ATOM 1458 N N . ARG A 1 179 ? -3.425 -17.229 14.769 1.00 86.81 179 ARG A N 1
ATOM 1459 C CA . ARG A 1 179 ? -2.734 -16.761 15.981 1.00 86.81 179 ARG A CA 1
ATOM 1460 C C . ARG A 1 179 ? -1.237 -16.540 15.770 1.00 86.81 179 ARG A C 1
ATOM 1462 O O . ARG A 1 179 ? -0.711 -15.546 16.245 1.00 86.81 179 ARG A O 1
ATOM 1469 N N . LEU A 1 180 ? -0.569 -17.426 15.029 1.00 86.62 180 LEU A N 1
ATOM 1470 C CA . LEU A 1 180 ? 0.844 -17.255 14.674 1.00 86.62 180 LEU A CA 1
ATOM 1471 C C . LEU A 1 180 ? 1.068 -16.003 13.813 1.00 86.62 180 LEU A C 1
ATOM 1473 O O . LEU A 1 180 ? 2.013 -15.261 14.050 1.00 86.62 180 LEU A O 1
ATOM 1477 N N . LEU A 1 181 ? 0.201 -15.766 12.822 1.00 83.69 181 LEU A N 1
ATOM 1478 C CA . LEU A 1 181 ? 0.293 -14.572 11.979 1.00 83.69 181 LEU A CA 1
ATOM 1479 C C . LEU A 1 181 ? 0.089 -13.284 12.785 1.00 83.69 181 LEU A C 1
ATOM 1481 O O . LEU A 1 181 ? 0.730 -12.281 12.491 1.00 83.69 181 LEU A O 1
ATOM 1485 N N . LEU A 1 182 ? -0.778 -13.310 13.795 1.00 83.75 182 LEU A N 1
ATOM 1486 C CA . LEU A 1 182 ? -1.032 -12.159 14.662 1.00 83.75 182 LEU A CA 1
ATOM 1487 C C . LEU A 1 182 ? 0.125 -11.878 15.614 1.00 83.75 182 LEU A C 1
ATOM 1489 O O . LEU A 1 182 ? 0.486 -10.723 15.792 1.00 83.75 182 LEU A O 1
ATOM 1493 N N . ASP A 1 183 ? 0.718 -12.923 16.189 1.00 82.81 183 ASP A N 1
ATOM 1494 C CA . ASP A 1 183 ? 1.825 -12.782 17.137 1.00 82.81 183 ASP A CA 1
ATOM 1495 C C . ASP A 1 183 ? 3.110 -12.276 16.463 1.00 82.81 183 ASP A C 1
ATOM 1497 O O . ASP A 1 183 ? 3.811 -11.446 17.027 1.00 82.81 183 ASP A O 1
ATOM 1501 N N . GLU A 1 184 ? 3.403 -12.746 15.245 1.00 81.00 184 GLU A N 1
ATOM 1502 C CA . GLU A 1 184 ? 4.694 -12.488 14.592 1.00 81.00 184 GLU A CA 1
ATOM 1503 C C . GLU A 1 184 ? 4.639 -11.412 13.495 1.00 81.00 184 GLU A C 1
ATOM 1505 O O . GLU A 1 184 ? 5.649 -10.769 13.221 1.00 81.00 184 GLU A O 1
ATOM 1510 N N . PHE A 1 185 ? 3.499 -11.239 12.812 1.00 74.06 185 PHE A N 1
ATOM 1511 C CA . PHE A 1 185 ? 3.455 -10.466 11.564 1.00 74.06 185 PHE A CA 1
ATOM 1512 C C . PHE A 1 185 ? 2.483 -9.282 11.572 1.00 74.06 185 PHE A C 1
ATOM 1514 O O . PHE A 1 185 ? 2.842 -8.214 11.087 1.00 74.06 185 PHE A O 1
ATOM 1521 N N . LEU A 1 186 ? 1.254 -9.463 12.065 1.00 77.44 186 LEU A N 1
ATOM 1522 C CA . LEU A 1 186 ? 0.188 -8.455 11.947 1.00 77.44 186 LEU A CA 1
ATOM 1523 C C . LEU A 1 186 ? -0.012 -7.607 13.209 1.00 77.44 186 LEU A C 1
ATOM 1525 O O . LEU A 1 186 ? -0.452 -6.469 13.102 1.00 77.44 186 LEU A O 1
ATOM 1529 N N . GLY A 1 187 ? 0.265 -8.152 14.395 1.00 82.75 187 GLY A N 1
ATOM 1530 C CA . GLY A 1 187 ? -0.172 -7.544 15.650 1.00 82.75 187 GLY A CA 1
ATOM 1531 C C . GLY A 1 187 ? -1.679 -7.701 15.890 1.00 82.75 187 GLY A C 1
ATOM 1532 O O . GLY A 1 187 ? -2.392 -8.372 15.138 1.00 82.75 187 GLY A O 1
ATOM 1533 N N . TYR A 1 188 ? -2.170 -7.103 16.979 1.00 83.25 188 TYR A N 1
ATOM 1534 C CA . TYR A 1 188 ? -3.565 -7.247 17.413 1.00 83.25 188 TYR A CA 1
ATOM 1535 C C . TYR A 1 188 ? -4.428 -5.981 17.251 1.00 83.25 188 TYR A C 1
ATOM 1537 O O . TYR A 1 188 ? -5.651 -6.071 17.395 1.00 83.25 188 TYR A O 1
ATOM 1545 N N . ASP A 1 189 ? -3.836 -4.831 16.914 1.00 79.75 189 ASP A N 1
ATOM 1546 C CA . ASP A 1 189 ? -4.549 -3.554 16.741 1.00 79.75 189 ASP A CA 1
ATOM 1547 C C . ASP A 1 189 ? -5.659 -3.642 15.686 1.00 79.75 189 ASP A C 1
ATOM 1549 O O . ASP A 1 189 ? -6.811 -3.282 15.943 1.00 79.75 189 ASP A O 1
ATOM 1553 N N . ASP A 1 190 ? -5.347 -4.232 14.530 1.00 75.81 190 ASP A N 1
ATOM 1554 C CA . ASP A 1 190 ? -6.296 -4.428 13.430 1.00 75.81 190 ASP A CA 1
ATOM 1555 C C . ASP A 1 190 ? -7.503 -5.272 13.834 1.00 75.81 190 ASP A C 1
ATOM 1557 O O . ASP A 1 190 ? -8.631 -5.022 13.397 1.00 75.81 190 ASP A O 1
ATOM 1561 N N . ILE A 1 191 ? -7.287 -6.280 14.682 1.00 81.12 191 ILE A N 1
ATOM 1562 C CA . ILE A 1 191 ? -8.364 -7.145 15.164 1.00 81.12 191 ILE A CA 1
ATOM 1563 C C . ILE A 1 191 ? -9.273 -6.382 16.106 1.00 81.12 191 ILE A C 1
ATOM 1565 O O . ILE A 1 191 ? -10.493 -6.509 15.993 1.00 81.12 191 ILE A O 1
ATOM 1569 N N . LEU A 1 192 ? -8.706 -5.611 17.032 1.00 83.12 192 LEU A N 1
ATOM 1570 C CA . LEU A 1 192 ? -9.482 -4.806 17.968 1.00 83.12 192 LEU A CA 1
ATOM 1571 C C . LEU A 1 192 ? -10.333 -3.784 17.222 1.00 83.12 192 LEU A C 1
ATOM 1573 O O . LEU A 1 192 ? -11.551 -3.737 17.404 1.00 83.12 192 LEU A O 1
ATOM 1577 N N . MET A 1 193 ? -9.705 -3.046 16.310 1.00 78.62 193 MET A N 1
ATOM 1578 C CA . MET A 1 193 ? -10.365 -2.091 15.429 1.00 78.62 193 MET A CA 1
ATOM 1579 C C . MET A 1 193 ? -11.484 -2.756 14.614 1.00 78.62 193 MET A C 1
ATOM 1581 O O . MET A 1 193 ? -12.604 -2.251 14.576 1.00 78.62 193 MET A O 1
ATOM 1585 N N . SER A 1 194 ? -11.215 -3.909 13.992 1.00 79.12 194 SER A N 1
ATOM 1586 C CA . SER A 1 194 ? -12.194 -4.655 13.186 1.00 79.12 194 SER A CA 1
ATOM 1587 C C . SER A 1 194 ? -13.358 -5.193 14.029 1.00 79.12 194 SER A C 1
ATOM 1589 O O . SER A 1 194 ? -14.519 -5.098 13.624 1.00 79.12 194 SER A O 1
ATOM 1591 N N . SER A 1 195 ? -13.075 -5.676 15.241 1.00 82.50 195 SER A N 1
ATOM 1592 C CA . SER A 1 195 ? -14.087 -6.162 16.189 1.00 82.50 195 SER A CA 1
ATOM 1593 C C . SER A 1 195 ? -15.023 -5.036 16.634 1.00 82.50 195 SER A C 1
ATOM 1595 O O . SER A 1 195 ? -16.240 -5.220 16.690 1.00 82.50 195 SER A O 1
ATOM 1597 N N . VAL A 1 196 ? -14.474 -3.848 16.919 1.00 85.00 196 VAL A N 1
ATOM 1598 C CA . VAL A 1 196 ? -15.270 -2.656 17.247 1.00 85.00 196 VAL A CA 1
ATOM 1599 C C . VAL A 1 196 ? -16.023 -2.143 16.022 1.00 85.00 196 VAL A C 1
ATOM 1601 O O . VAL A 1 196 ? -17.185 -1.760 16.130 1.00 85.00 196 VAL A O 1
ATOM 1604 N N . LYS A 1 197 ? -15.410 -2.173 14.838 1.00 80.38 197 LYS A N 1
ATOM 1605 C CA . LYS A 1 197 ? -16.071 -1.778 13.592 1.00 80.38 197 LYS A CA 1
ATOM 1606 C C . LYS A 1 197 ? -17.320 -2.618 13.328 1.00 80.38 197 LYS A C 1
ATOM 1608 O O . LYS A 1 197 ? -18.353 -2.057 12.979 1.00 80.38 197 LYS A O 1
ATOM 1613 N N . ALA A 1 198 ? -17.260 -3.933 13.547 1.00 80.19 198 ALA A N 1
ATOM 1614 C CA . ALA A 1 198 ? -18.426 -4.810 13.428 1.00 80.19 198 ALA A CA 1
ATOM 1615 C C . ALA A 1 198 ? -19.551 -4.424 14.411 1.00 80.19 198 ALA A C 1
ATOM 1617 O O . ALA A 1 198 ? -20.736 -4.568 14.102 1.00 80.19 198 ALA A O 1
ATOM 1618 N N . LEU A 1 199 ? -19.200 -3.891 15.585 1.00 83.25 199 LEU A N 1
ATOM 1619 C CA . LEU A 1 199 ? -20.170 -3.334 16.525 1.00 83.25 199 LEU A CA 1
ATOM 1620 C C . LEU A 1 199 ? -20.768 -2.014 16.000 1.00 83.25 199 LEU A C 1
ATOM 1622 O O . LEU A 1 199 ? -21.988 -1.861 16.006 1.00 83.25 199 LEU A O 1
ATOM 1626 N N . ALA A 1 200 ? -19.935 -1.108 15.482 1.00 82.50 200 ALA A N 1
ATOM 1627 C CA . ALA A 1 200 ? -20.350 0.193 14.952 1.00 82.50 200 ALA A CA 1
ATOM 1628 C C . ALA A 1 200 ? -21.204 0.095 13.674 1.00 82.50 200 ALA A C 1
ATOM 1630 O O . ALA A 1 200 ? -22.129 0.885 13.489 1.00 82.50 200 ALA A O 1
ATOM 1631 N N . GLU A 1 201 ? -20.942 -0.879 12.797 1.00 78.56 201 GLU A N 1
ATOM 1632 C CA . GLU A 1 201 ? -21.732 -1.119 11.577 1.00 78.56 201 GLU A CA 1
ATOM 1633 C C . GLU A 1 201 ? -23.207 -1.419 11.896 1.00 78.56 201 GLU A C 1
ATOM 1635 O O . GLU A 1 201 ? -24.095 -1.012 11.145 1.00 78.56 201 GLU A O 1
ATOM 1640 N N . ASN A 1 202 ? -23.476 -2.065 13.036 1.00 79.06 202 ASN A N 1
ATOM 1641 C CA . ASN A 1 202 ? -24.835 -2.328 13.514 1.00 79.06 202 ASN A CA 1
ATOM 1642 C C . ASN A 1 202 ? -25.514 -1.084 14.118 1.00 79.06 202 ASN A C 1
ATOM 1644 O O . ASN A 1 202 ? -26.738 -1.000 14.116 1.00 79.06 202 ASN A O 1
ATOM 1648 N N . GLU A 1 203 ? -24.737 -0.103 14.579 1.00 79.06 203 GLU A N 1
ATOM 1649 C CA . GLU A 1 203 ? -25.199 1.175 15.144 1.00 79.06 203 GLU A CA 1
ATOM 1650 C C . GLU A 1 203 ? -25.192 2.295 14.081 1.00 79.06 203 GLU A C 1
ATOM 1652 O O . GLU A 1 203 ? -24.831 3.443 14.342 1.00 79.06 203 GLU A O 1
ATOM 1657 N N . GLU A 1 204 ? -25.552 1.958 12.836 1.00 75.25 204 GLU A N 1
ATOM 1658 C CA . GLU A 1 204 ? -25.588 2.876 11.682 1.00 75.25 204 GLU A CA 1
ATOM 1659 C C . GLU A 1 204 ? -24.237 3.547 11.344 1.00 75.25 204 GLU A C 1
ATOM 1661 O O . GLU A 1 204 ? -24.207 4.635 10.768 1.00 75.25 204 GLU A O 1
ATOM 1666 N N . ASN A 1 205 ? -23.105 2.904 11.658 1.00 72.00 205 ASN A N 1
ATOM 1667 C CA . ASN A 1 205 ? -21.751 3.469 11.537 1.00 72.00 205 ASN A CA 1
ATOM 1668 C C . ASN A 1 205 ? -21.535 4.741 12.373 1.00 72.00 205 ASN A C 1
ATOM 1670 O O . ASN A 1 205 ? -20.758 5.618 11.988 1.00 72.00 205 ASN A O 1
ATOM 1674 N N . LYS A 1 206 ? -22.229 4.871 13.506 1.00 79.12 206 LYS A N 1
ATOM 1675 C CA . LYS A 1 206 ? -22.026 5.981 14.441 1.00 79.12 206 LYS A CA 1
ATOM 1676 C C . LYS A 1 206 ? -20.916 5.660 15.443 1.00 79.12 206 LYS A C 1
ATOM 1678 O O . LYS A 1 206 ? -20.664 4.507 15.787 1.00 79.12 206 LYS A O 1
ATOM 1683 N N . GLY A 1 207 ? -20.268 6.712 15.932 1.00 83.62 207 GLY A N 1
ATOM 1684 C CA . GLY A 1 207 ? -19.298 6.645 17.018 1.00 83.62 207 GLY A CA 1
ATOM 1685 C C . GLY A 1 207 ? -17.843 6.843 16.604 1.00 83.62 207 GLY A C 1
ATOM 1686 O O . GLY A 1 207 ? -17.493 6.977 15.427 1.00 83.62 207 GLY A O 1
ATOM 1687 N N . PHE A 1 208 ? -17.013 6.891 17.635 1.00 87.38 208 PHE A N 1
ATOM 1688 C CA . PHE A 1 208 ? -15.609 7.256 17.602 1.00 87.38 208 PHE A CA 1
ATOM 1689 C C . PHE A 1 208 ? -14.807 6.196 18.345 1.00 87.38 208 PHE A C 1
ATOM 1691 O O . PHE A 1 208 ? -15.251 5.694 19.379 1.00 87.38 208 PHE A O 1
ATOM 1698 N N . LEU A 1 209 ? -13.635 5.863 17.823 1.00 88.75 209 LEU A N 1
ATOM 1699 C CA . LEU A 1 209 ? -12.675 4.987 18.471 1.00 88.75 209 LEU A CA 1
ATOM 1700 C C . LEU A 1 209 ? -11.439 5.795 18.853 1.00 88.75 209 LEU A C 1
ATOM 1702 O O . LEU A 1 209 ? -10.989 6.628 18.078 1.00 88.75 209 LEU A O 1
ATOM 1706 N N . ARG A 1 210 ? -10.865 5.526 20.017 1.00 88.12 210 ARG A N 1
ATOM 1707 C CA . ARG A 1 210 ? -9.576 6.047 20.452 1.00 88.12 210 ARG A CA 1
ATOM 1708 C C . ARG A 1 210 ? -8.635 4.881 20.727 1.00 88.12 210 ARG A C 1
ATOM 1710 O O . ARG A 1 210 ? -8.989 3.979 21.484 1.00 88.12 210 ARG A O 1
ATOM 1717 N N . ASN A 1 211 ? -7.438 4.906 20.154 1.00 87.31 211 ASN A N 1
ATOM 1718 C CA . ASN A 1 211 ? -6.358 4.038 20.607 1.00 87.31 211 ASN A CA 1
ATOM 1719 C C . ASN A 1 211 ? -5.686 4.711 21.813 1.00 87.31 211 ASN A C 1
ATOM 1721 O O . ASN A 1 211 ? -5.226 5.848 21.731 1.00 87.31 211 ASN A O 1
ATOM 1725 N N . VAL A 1 212 ? -5.688 4.041 22.966 1.00 85.00 212 VAL A N 1
ATOM 1726 C CA . VAL A 1 212 ? -5.169 4.622 24.217 1.00 85.00 212 VAL A CA 1
ATOM 1727 C C . VAL A 1 212 ? -3.639 4.666 24.217 1.00 85.00 212 VAL A C 1
ATOM 1729 O O . VAL A 1 212 ? -3.056 5.500 24.903 1.00 85.00 212 VAL A O 1
ATOM 1732 N N . VAL A 1 213 ? -3.003 3.796 23.432 1.00 83.50 213 VAL A N 1
ATOM 1733 C CA . VAL A 1 213 ? -1.547 3.647 23.348 1.00 83.50 213 VAL A CA 1
ATOM 1734 C C . VAL A 1 213 ? -0.958 4.680 22.397 1.00 83.50 213 VAL A C 1
ATOM 1736 O O . VAL A 1 213 ? -0.025 5.383 22.772 1.00 83.50 213 VAL A O 1
ATOM 1739 N N . SER A 1 214 ? -1.514 4.793 21.183 1.00 77.62 214 SER A N 1
ATOM 1740 C CA . SER A 1 214 ? -1.049 5.773 20.190 1.00 77.62 214 SER A CA 1
ATOM 1741 C C . SER A 1 214 ? -1.637 7.170 20.403 1.00 77.62 214 SER A C 1
ATOM 1743 O O . SER A 1 214 ? -1.072 8.152 19.938 1.00 77.62 214 SER A O 1
ATOM 1745 N N . GLY A 1 215 ? -2.765 7.284 21.111 1.00 77.62 215 GLY A N 1
ATOM 1746 C CA . GLY A 1 215 ? -3.489 8.546 21.294 1.00 77.62 215 GLY A CA 1
ATOM 1747 C C . GLY A 1 215 ? -4.357 8.950 20.096 1.00 77.62 215 GLY A C 1
ATOM 1748 O O . GLY A 1 215 ? -5.034 9.979 20.146 1.00 77.62 215 GLY A O 1
ATOM 1749 N N . GLU A 1 216 ? -4.384 8.141 19.039 1.00 79.00 216 GLU A N 1
ATOM 1750 C CA . GLU A 1 216 ? -5.109 8.440 17.806 1.00 79.00 216 GLU A CA 1
ATOM 1751 C C . GLU A 1 216 ? -6.622 8.248 17.955 1.00 79.00 216 GLU A C 1
ATOM 1753 O O . GLU A 1 216 ? -7.097 7.355 18.665 1.00 79.00 216 GLU A O 1
ATOM 1758 N N . HIS A 1 217 ? -7.387 9.095 17.263 1.00 81.00 217 HIS A N 1
ATOM 1759 C CA . HIS A 1 217 ? -8.848 9.082 17.268 1.00 81.00 217 HIS A CA 1
ATOM 1760 C C . HIS A 1 217 ? -9.380 8.814 15.856 1.00 81.00 217 HIS A C 1
ATOM 1762 O O . HIS A 1 217 ? -9.006 9.485 14.899 1.00 81.00 217 HIS A O 1
ATOM 1768 N N . TYR A 1 218 ? -10.314 7.876 15.736 1.00 78.38 218 TYR A N 1
ATOM 1769 C CA . TYR A 1 218 ? -10.890 7.421 14.475 1.00 78.38 218 TYR A CA 1
ATOM 1770 C C . TYR A 1 218 ? -12.413 7.568 14.489 1.00 78.38 218 TYR A C 1
ATOM 1772 O O . TYR A 1 218 ? -13.066 7.396 15.519 1.00 78.38 218 TYR A O 1
ATOM 1780 N N . ARG A 1 219 ? -13.010 7.848 13.327 1.00 79.56 219 ARG A N 1
ATOM 1781 C CA . ARG A 1 219 ? -14.463 8.021 13.166 1.00 79.56 219 ARG A CA 1
ATOM 1782 C C . ARG A 1 219 ? -15.016 7.093 12.098 1.00 79.56 219 ARG A C 1
ATOM 1784 O O . ARG A 1 219 ? -14.693 7.275 10.932 1.00 79.56 219 ARG A O 1
ATOM 1791 N N . PHE A 1 220 ? -15.942 6.201 12.437 1.00 71.81 220 PHE A N 1
ATOM 1792 C CA . PHE A 1 220 ? -16.530 5.283 11.456 1.00 71.81 220 PHE A CA 1
ATOM 1793 C C . PHE A 1 220 ? -17.236 6.020 10.298 1.00 71.81 220 PHE A C 1
ATOM 1795 O O . PHE A 1 220 ? -18.081 6.889 10.509 1.00 71.81 220 PHE A O 1
ATOM 1802 N N . VAL A 1 221 ? -16.868 5.691 9.053 1.00 61.19 221 VAL A N 1
ATOM 1803 C CA . VAL A 1 221 ? -17.497 6.213 7.828 1.00 61.19 221 VAL A CA 1
ATOM 1804 C C . VAL A 1 221 ? -18.000 5.036 6.996 1.00 61.19 221 VAL A C 1
ATOM 1806 O O . VAL A 1 221 ? -17.260 4.090 6.724 1.00 61.19 221 VAL A O 1
ATOM 1809 N N . SER A 1 222 ? -19.265 5.088 6.573 1.00 56.59 222 SER A N 1
ATOM 1810 C CA . SER A 1 222 ? -19.871 4.048 5.739 1.00 56.59 222 SER A CA 1
ATOM 1811 C C . SER A 1 222 ? -19.222 3.998 4.348 1.00 56.59 222 SER A C 1
ATOM 1813 O O . SER A 1 222 ? -19.264 4.972 3.593 1.00 56.59 222 SER A O 1
ATOM 1815 N N . MET A 1 223 ? -18.661 2.848 3.976 1.00 56.28 223 MET A N 1
ATOM 1816 C CA . MET A 1 223 ? -17.940 2.655 2.714 1.00 56.28 223 MET A CA 1
ATOM 1817 C C . MET A 1 223 ? -18.904 2.385 1.540 1.00 56.28 223 MET A C 1
ATOM 1819 O O . MET A 1 223 ? -19.146 1.238 1.168 1.00 56.28 223 MET A O 1
ATOM 1823 N N . TRP A 1 224 ? -19.460 3.439 0.933 1.00 47.97 224 TRP A N 1
ATOM 1824 C CA . TRP A 1 224 ? -20.433 3.323 -0.174 1.00 47.97 224 TRP A CA 1
ATOM 1825 C C . TRP A 1 224 ? -19.796 3.201 -1.578 1.00 47.97 224 TRP A C 1
ATOM 1827 O O . TRP A 1 224 ? -20.473 2.881 -2.554 1.00 47.97 224 TRP A O 1
ATOM 1837 N N . MET A 1 225 ? -18.478 3.400 -1.710 1.00 52.25 225 MET A N 1
ATOM 1838 C CA . MET A 1 225 ? -17.807 3.585 -3.010 1.00 52.25 225 MET A CA 1
ATOM 1839 C C . MET A 1 225 ? -17.099 2.326 -3.547 1.00 52.25 225 MET A C 1
ATOM 1841 O O . MET A 1 225 ? -15.971 2.368 -4.023 1.00 52.25 225 MET A O 1
ATOM 1845 N N . ALA A 1 226 ? -17.747 1.163 -3.471 1.00 59.94 226 ALA A N 1
ATOM 1846 C CA . ALA A 1 226 ? -17.085 -0.121 -3.729 1.00 59.94 226 ALA A CA 1
ATOM 1847 C C . ALA A 1 226 ? -16.869 -0.490 -5.214 1.00 59.94 226 ALA A C 1
ATOM 1849 O O . ALA A 1 226 ? -16.009 -1.319 -5.502 1.00 59.94 226 ALA A O 1
ATOM 1850 N N . ARG A 1 227 ? -17.670 0.033 -6.156 1.00 66.69 227 ARG A N 1
ATOM 1851 C CA . ARG A 1 227 ? -17.625 -0.397 -7.577 1.00 66.69 227 ARG A CA 1
ATOM 1852 C C . ARG A 1 227 ? -17.006 0.634 -8.519 1.00 66.69 227 ARG A C 1
ATOM 1854 O O . ARG A 1 227 ? -16.295 0.259 -9.443 1.00 66.69 227 ARG A O 1
ATOM 1861 N N . THR A 1 228 ? -17.246 1.917 -8.276 1.00 75.81 228 THR A N 1
ATOM 1862 C CA . THR A 1 228 ? -16.633 3.038 -9.012 1.00 75.81 228 THR A CA 1
ATOM 1863 C C . THR A 1 228 ? -15.161 3.248 -8.641 1.00 75.81 228 THR A C 1
ATOM 1865 O O . THR A 1 228 ? -14.422 3.864 -9.407 1.00 75.81 228 THR A O 1
ATOM 1868 N N . SER A 1 229 ? -14.707 2.679 -7.519 1.00 79.69 229 SER A N 1
ATOM 1869 C CA . SER A 1 229 ? -13.319 2.755 -7.052 1.00 79.69 229 SER A CA 1
ATOM 1870 C C . SER A 1 229 ? -12.309 2.151 -8.024 1.00 79.69 229 SER A C 1
ATOM 1872 O O . SER A 1 229 ? -11.212 2.682 -8.138 1.00 79.69 229 SER A O 1
ATOM 1874 N N . TYR A 1 230 ? -12.667 1.112 -8.788 1.00 88.31 230 TYR A N 1
ATOM 1875 C CA . TYR A 1 230 ? -11.757 0.523 -9.780 1.00 88.31 230 TYR A CA 1
ATOM 1876 C C . TYR A 1 230 ? -11.420 1.486 -10.922 1.00 88.31 230 TYR A C 1
ATOM 1878 O O . TYR A 1 230 ? -10.293 1.482 -11.415 1.00 88.31 230 TYR A O 1
ATOM 1886 N N . LEU A 1 231 ? -12.375 2.329 -11.330 1.00 89.44 231 LEU A N 1
ATOM 1887 C CA . LEU A 1 231 ? -12.136 3.334 -12.364 1.00 89.44 231 LEU A CA 1
ATOM 1888 C C . LEU A 1 231 ? -11.218 4.443 -11.839 1.00 89.44 231 LEU A C 1
ATOM 1890 O O . LEU A 1 231 ? -10.270 4.822 -12.522 1.00 89.44 231 LEU A O 1
ATOM 1894 N N . ALA A 1 232 ? -11.466 4.915 -10.613 1.00 87.94 232 ALA A N 1
ATOM 1895 C CA . ALA A 1 232 ? -10.593 5.881 -9.951 1.00 87.94 232 ALA A CA 1
ATOM 1896 C C . ALA A 1 232 ? -9.169 5.322 -9.797 1.00 87.94 232 ALA A C 1
ATOM 1898 O O . ALA A 1 232 ? -8.212 5.970 -10.208 1.00 87.94 232 ALA A O 1
ATOM 1899 N N . ALA A 1 233 ? -9.037 4.080 -9.321 1.00 90.62 233 ALA A N 1
ATOM 1900 C CA . ALA A 1 233 ? -7.759 3.388 -9.181 1.00 90.62 233 ALA A CA 1
ATOM 1901 C C . ALA A 1 233 ? -6.990 3.299 -10.508 1.00 90.62 233 ALA A C 1
ATOM 1903 O O . ALA A 1 233 ? -5.784 3.527 -10.535 1.00 90.62 233 ALA A O 1
ATOM 1904 N N . PHE A 1 234 ? -7.680 3.011 -11.617 1.00 92.19 234 PHE A N 1
ATOM 1905 C CA . PHE A 1 234 ? -7.060 2.954 -12.940 1.00 92.19 234 PHE A CA 1
ATOM 1906 C C . PHE A 1 234 ? -6.513 4.316 -13.388 1.00 92.19 234 PHE A C 1
ATOM 1908 O O . PHE A 1 234 ? -5.372 4.400 -13.834 1.00 92.19 234 PHE A O 1
ATOM 1915 N N . VAL A 1 235 ? -7.306 5.384 -13.254 1.00 92.31 235 VAL A N 1
ATOM 1916 C CA . VAL A 1 235 ? -6.887 6.743 -13.645 1.00 92.31 235 VAL A CA 1
ATOM 1917 C C . VAL A 1 235 ? -5.686 7.194 -12.819 1.00 92.31 235 VAL A C 1
ATOM 1919 O O . VAL A 1 235 ? -4.701 7.681 -13.367 1.00 92.31 235 VAL A O 1
ATOM 1922 N N . ILE A 1 236 ? -5.749 6.975 -11.510 1.00 91.38 236 ILE A N 1
ATOM 1923 C CA . ILE A 1 236 ? -4.685 7.311 -10.568 1.00 91.38 236 ILE A CA 1
ATOM 1924 C C . ILE A 1 236 ? -3.402 6.536 -10.876 1.00 91.38 236 ILE A C 1
ATOM 1926 O O . ILE A 1 236 ? -2.331 7.137 -10.921 1.00 91.38 236 ILE A O 1
ATOM 1930 N N . MET A 1 237 ? -3.504 5.229 -11.137 1.00 93.81 237 MET A N 1
ATOM 1931 C CA . MET A 1 237 ? -2.363 4.413 -11.549 1.00 93.81 237 MET A CA 1
ATOM 1932 C C . MET A 1 237 ? -1.702 5.015 -12.792 1.00 93.81 237 MET A C 1
ATOM 1934 O O . MET A 1 237 ? -0.500 5.245 -12.792 1.00 93.81 237 MET A O 1
ATOM 1938 N N . VAL A 1 238 ? -2.478 5.330 -13.836 1.00 93.31 238 VAL A N 1
ATOM 1939 C CA . VAL A 1 238 ? -1.933 5.920 -15.069 1.00 93.31 238 VAL A CA 1
ATOM 1940 C C . VAL A 1 238 ? -1.229 7.248 -14.788 1.00 93.31 238 VAL A C 1
ATOM 1942 O O . VAL A 1 238 ? -0.115 7.443 -15.266 1.00 93.31 238 VAL A O 1
ATOM 1945 N N . ILE A 1 239 ? -1.839 8.141 -14.003 1.00 93.44 239 ILE A N 1
ATOM 1946 C CA . ILE A 1 239 ? -1.244 9.441 -13.663 1.00 93.44 239 ILE A CA 1
ATOM 1947 C C . ILE A 1 239 ? 0.081 9.243 -12.925 1.00 93.44 239 ILE A C 1
ATOM 1949 O O . ILE A 1 239 ? 1.101 9.757 -13.375 1.00 93.44 239 ILE A O 1
ATOM 1953 N N . PHE A 1 240 ? 0.099 8.469 -11.838 1.00 92.31 240 PHE A N 1
ATOM 1954 C CA . PHE A 1 240 ? 1.317 8.289 -11.049 1.00 92.31 240 PHE A CA 1
ATOM 1955 C C . PHE A 1 240 ? 2.407 7.542 -11.814 1.00 92.31 240 PHE A C 1
ATOM 1957 O O . PHE A 1 240 ? 3.552 7.989 -11.813 1.00 92.31 240 PHE A O 1
ATOM 1964 N N . THR A 1 241 ? 2.076 6.465 -12.534 1.00 92.62 241 THR A N 1
ATOM 1965 C CA . THR A 1 241 ? 3.068 5.732 -13.331 1.00 92.62 241 THR A CA 1
ATOM 1966 C C . THR A 1 241 ? 3.682 6.628 -14.409 1.00 92.62 241 THR A C 1
ATOM 1968 O O . THR A 1 241 ? 4.900 6.606 -14.591 1.00 92.62 241 THR A O 1
ATOM 1971 N N . LEU A 1 242 ? 2.881 7.441 -15.111 1.00 91.50 242 LEU A N 1
ATOM 1972 C CA . LEU A 1 242 ? 3.397 8.363 -16.128 1.00 91.50 242 LEU A CA 1
ATOM 1973 C C . LEU A 1 242 ? 4.233 9.487 -15.513 1.00 91.50 242 LEU A C 1
ATOM 1975 O O . LEU A 1 242 ? 5.301 9.785 -16.041 1.00 91.50 242 LEU A O 1
ATOM 1979 N N . SER A 1 243 ? 3.788 10.077 -14.402 1.00 92.56 243 SER A N 1
ATOM 1980 C CA . SER A 1 243 ? 4.528 11.133 -13.707 1.00 92.56 243 SER A CA 1
ATOM 1981 C C . SER A 1 243 ? 5.882 10.639 -13.200 1.00 92.56 243 SER A C 1
ATOM 1983 O O . SER A 1 243 ? 6.892 11.290 -13.454 1.00 92.56 243 SER A O 1
ATOM 1985 N N . VAL A 1 244 ? 5.936 9.460 -12.569 1.00 92.06 244 VAL A N 1
ATOM 1986 C CA . VAL A 1 244 ? 7.199 8.852 -12.113 1.00 92.06 244 VAL A CA 1
ATOM 1987 C C . VAL A 1 244 ? 8.098 8.507 -13.303 1.00 92.06 244 VAL A C 1
ATOM 1989 O O . VAL A 1 244 ? 9.274 8.856 -13.293 1.00 92.06 244 VAL A O 1
ATOM 1992 N N . SER A 1 245 ? 7.562 7.905 -14.369 1.00 91.00 245 SER A N 1
ATOM 1993 C CA . SER A 1 245 ? 8.360 7.564 -15.562 1.00 91.00 245 SER A CA 1
ATOM 1994 C C . SER A 1 245 ? 8.937 8.809 -16.252 1.00 91.00 245 SER A C 1
ATOM 1996 O O . SER A 1 245 ? 10.100 8.829 -16.657 1.00 91.00 245 SER A O 1
ATOM 1998 N N . MET A 1 246 ? 8.140 9.877 -16.372 1.00 90.38 246 MET A N 1
ATOM 1999 C CA . MET A 1 246 ? 8.598 11.156 -16.922 1.00 90.38 246 MET A CA 1
ATOM 2000 C C . MET A 1 246 ? 9.662 11.796 -16.039 1.00 90.38 246 MET A C 1
ATOM 2002 O O . MET A 1 246 ? 10.663 12.290 -16.562 1.00 90.38 246 MET A O 1
ATOM 2006 N N . LEU A 1 247 ? 9.475 11.748 -14.718 1.00 90.44 247 LEU A N 1
ATOM 2007 C CA . LEU A 1 247 ? 10.450 12.263 -13.772 1.00 90.44 247 LEU A CA 1
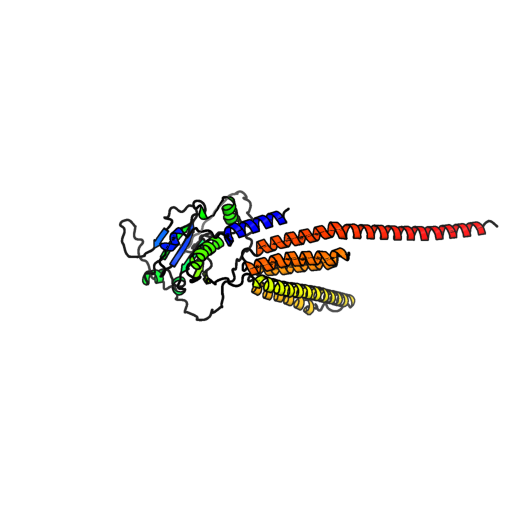ATOM 2008 C C . LEU A 1 247 ? 11.782 11.523 -13.904 1.00 90.44 247 LEU A C 1
ATOM 2010 O O . LEU A 1 247 ? 12.808 12.169 -14.055 1.00 90.44 247 LEU A O 1
ATOM 2014 N N . LEU A 1 248 ? 11.774 10.191 -13.935 1.00 87.06 248 LEU A N 1
ATOM 2015 C CA . LEU A 1 248 ? 12.992 9.388 -14.061 1.00 87.06 248 LEU A CA 1
ATOM 2016 C C . LEU A 1 248 ? 13.738 9.652 -15.372 1.00 87.06 248 LEU A C 1
ATOM 2018 O O . LEU A 1 248 ? 14.965 9.766 -15.378 1.00 87.06 248 LEU A O 1
ATOM 2022 N N . ARG A 1 249 ? 13.011 9.821 -16.482 1.00 88.62 249 ARG A N 1
ATOM 2023 C CA . ARG A 1 249 ? 13.611 10.191 -17.771 1.00 88.62 249 ARG A CA 1
ATOM 2024 C C . ARG A 1 249 ? 14.222 11.589 -17.738 1.00 88.62 249 ARG A C 1
ATOM 2026 O O . ARG A 1 249 ? 15.317 11.792 -18.267 1.00 88.62 249 ARG A O 1
ATOM 2033 N N . TYR A 1 250 ? 13.529 12.541 -17.115 1.00 90.06 250 TYR A N 1
ATOM 2034 C CA . TYR A 1 250 ? 14.056 13.880 -16.879 1.00 90.06 250 TYR A CA 1
ATOM 2035 C C . TYR A 1 250 ? 15.316 13.822 -16.006 1.00 90.06 250 TYR A C 1
ATOM 2037 O O . TYR A 1 250 ? 16.335 14.398 -16.377 1.00 90.06 250 TYR A O 1
ATOM 2045 N N . SER A 1 251 ? 15.299 13.046 -14.920 1.00 89.69 251 SER A N 1
ATOM 2046 C CA . SER A 1 251 ? 16.447 12.827 -14.040 1.00 89.69 251 SER A CA 1
ATOM 2047 C C . SER A 1 251 ? 17.636 12.228 -14.783 1.00 89.69 251 SER A C 1
ATOM 2049 O O . SER A 1 251 ? 18.741 12.739 -14.641 1.00 89.69 251 SER A O 1
ATOM 2051 N N . HIS A 1 252 ? 17.431 11.212 -15.627 1.00 87.12 252 HIS A N 1
ATOM 2052 C CA . HIS A 1 252 ? 18.508 10.633 -16.435 1.00 87.12 252 HIS A CA 1
ATOM 2053 C C . HIS A 1 252 ? 19.146 11.680 -17.358 1.00 87.12 252 HIS A C 1
ATOM 2055 O O . HIS A 1 252 ? 20.370 11.765 -17.454 1.00 87.12 252 HIS A O 1
ATOM 2061 N N . HIS A 1 253 ? 18.330 12.514 -18.010 1.00 89.25 253 HIS A N 1
ATOM 2062 C CA . HIS A 1 253 ? 18.839 13.590 -18.855 1.00 89.25 253 HIS A CA 1
ATOM 2063 C C . HIS A 1 253 ? 19.620 14.641 -18.051 1.00 89.25 253 HIS A C 1
ATOM 2065 O O . HIS A 1 253 ? 20.715 15.017 -18.456 1.00 89.25 253 HIS A O 1
ATOM 2071 N N . GLN A 1 254 ? 19.106 15.066 -16.894 1.00 90.12 254 GLN A N 1
ATOM 2072 C CA . GLN A 1 254 ? 19.783 16.032 -16.022 1.00 90.12 254 GLN A CA 1
ATOM 2073 C C . GLN A 1 254 ? 21.100 15.490 -15.455 1.00 90.12 254 GLN A C 1
ATOM 2075 O O . GLN A 1 254 ? 22.090 16.216 -15.400 1.00 90.12 254 GLN A O 1
ATOM 2080 N N . ILE A 1 255 ? 21.143 14.208 -15.080 1.00 88.81 255 ILE A N 1
ATOM 2081 C CA . ILE A 1 255 ? 22.372 13.540 -14.632 1.00 88.81 255 ILE A CA 1
ATOM 2082 C C . ILE A 1 255 ? 23.385 13.471 -15.780 1.00 88.81 255 ILE A C 1
ATOM 2084 O O . ILE A 1 255 ? 24.564 13.733 -15.562 1.00 88.81 255 ILE A O 1
ATOM 2088 N N . PHE A 1 256 ? 22.948 13.172 -17.007 1.00 88.69 256 PHE A N 1
ATOM 2089 C CA . PHE A 1 256 ? 23.831 13.185 -18.174 1.00 88.69 256 PHE A CA 1
ATOM 2090 C C . PHE A 1 256 ? 24.418 14.579 -18.435 1.00 88.69 256 PHE A C 1
ATOM 2092 O O . PHE A 1 256 ? 25.627 14.697 -18.610 1.00 88.69 256 PHE A O 1
ATOM 2099 N N . VAL A 1 257 ? 23.592 15.633 -18.404 1.00 87.12 257 VAL A N 1
ATOM 2100 C CA . VAL A 1 257 ? 24.056 17.027 -18.537 1.00 87.12 257 VAL A CA 1
ATOM 2101 C C . VAL A 1 257 ? 25.059 17.371 -17.436 1.00 87.12 257 VAL A C 1
ATOM 2103 O O . VAL A 1 257 ? 26.135 17.875 -17.734 1.00 87.12 257 VAL A O 1
ATOM 2106 N N . PHE A 1 258 ? 24.769 17.004 -16.184 1.00 88.44 258 PHE A N 1
ATOM 2107 C CA . PHE A 1 258 ? 25.696 17.176 -15.064 1.00 88.44 258 PHE A CA 1
ATOM 2108 C C . PHE A 1 258 ? 27.049 16.489 -15.307 1.00 88.44 258 PHE A C 1
ATOM 2110 O O . PHE A 1 258 ? 28.094 17.091 -15.063 1.00 88.44 258 PHE A O 1
ATOM 2117 N N . ILE A 1 259 ? 27.047 15.243 -15.797 1.00 87.06 259 ILE A N 1
ATOM 2118 C CA . ILE A 1 259 ? 28.278 14.500 -16.098 1.00 87.06 259 ILE A CA 1
ATOM 2119 C C . ILE A 1 259 ? 29.068 15.196 -17.209 1.00 87.06 259 ILE A C 1
ATOM 2121 O O . ILE A 1 259 ? 30.280 15.351 -17.076 1.00 87.06 259 ILE A O 1
ATOM 2125 N N . VAL A 1 260 ? 28.399 15.621 -18.284 1.00 87.12 260 VAL A N 1
ATOM 2126 C CA . VAL A 1 260 ? 29.041 16.329 -19.400 1.00 87.12 260 VAL A CA 1
ATOM 2127 C C . VAL A 1 260 ? 29.663 17.643 -18.925 1.00 87.12 260 VAL A C 1
ATOM 2129 O O . VAL A 1 260 ? 30.838 17.873 -19.196 1.00 87.12 260 VAL A O 1
ATOM 2132 N N . ASP A 1 261 ? 28.935 18.453 -18.155 1.00 84.75 261 ASP A N 1
ATOM 2133 C CA . ASP A 1 261 ? 29.437 19.722 -17.616 1.00 84.75 261 ASP A CA 1
ATOM 2134 C C . ASP A 1 261 ? 30.633 19.507 -16.676 1.00 84.75 261 ASP A C 1
ATOM 2136 O O . ASP A 1 261 ? 31.622 20.242 -16.728 1.00 84.75 261 ASP A O 1
ATOM 2140 N N . LEU A 1 262 ? 30.579 18.472 -15.830 1.00 84.94 262 LEU A N 1
ATOM 2141 C CA . LEU A 1 262 ? 31.670 18.116 -14.925 1.00 84.94 262 LEU A CA 1
ATOM 2142 C C . LEU A 1 262 ? 32.917 17.673 -15.701 1.00 84.94 262 LEU A C 1
ATOM 2144 O O . LEU A 1 262 ? 34.015 18.148 -15.405 1.00 84.94 262 LEU A O 1
ATOM 2148 N N . LEU A 1 263 ? 32.760 16.803 -16.705 1.00 85.44 263 LEU A N 1
ATOM 2149 C CA . LEU A 1 263 ? 33.859 16.373 -17.574 1.00 85.44 263 LEU A CA 1
ATOM 2150 C C . LEU A 1 263 ? 34.465 17.558 -18.329 1.00 85.44 263 LEU A C 1
ATOM 2152 O O . LEU A 1 263 ? 35.684 17.696 -18.358 1.00 85.44 263 LEU A O 1
ATOM 2156 N N . GLN A 1 264 ? 33.637 18.456 -18.860 1.00 84.12 264 GLN A N 1
ATOM 2157 C CA . GLN A 1 264 ? 34.107 19.634 -19.583 1.00 84.12 264 GLN A CA 1
ATOM 2158 C C . GLN A 1 264 ? 34.889 20.590 -18.667 1.00 84.12 264 GLN A C 1
ATOM 2160 O O . GLN A 1 264 ? 35.927 21.119 -19.062 1.00 84.12 264 GLN A O 1
ATOM 2165 N N . MET A 1 265 ? 34.443 20.794 -17.424 1.00 81.06 265 MET A N 1
ATOM 2166 C CA . MET A 1 265 ? 35.180 21.605 -16.445 1.00 81.06 265 MET A CA 1
ATOM 2167 C C . MET A 1 265 ? 36.517 20.975 -16.032 1.00 81.06 265 MET A C 1
ATOM 2169 O O . MET A 1 265 ? 37.489 21.710 -15.840 1.00 81.06 265 MET A O 1
ATOM 2173 N N . LEU A 1 266 ? 36.585 19.639 -15.945 1.00 82.94 266 LEU A N 1
ATOM 2174 C CA . LEU A 1 266 ? 37.834 18.906 -15.715 1.00 82.94 266 LEU A CA 1
ATOM 2175 C C . LEU A 1 266 ? 38.789 19.012 -16.913 1.00 82.94 266 LEU A C 1
ATOM 2177 O O . LEU A 1 266 ? 39.970 19.291 -16.721 1.00 82.94 266 LEU A O 1
ATOM 2181 N N . GLU A 1 267 ? 38.289 18.837 -18.139 1.00 84.00 267 GLU A N 1
ATOM 2182 C CA . GLU A 1 267 ? 39.086 18.946 -19.369 1.00 84.00 267 GLU A CA 1
ATOM 2183 C C . GLU A 1 267 ? 39.630 20.365 -19.586 1.00 84.00 267 GLU A C 1
ATOM 2185 O O . GLU A 1 267 ? 40.764 20.533 -20.035 1.00 84.00 267 GLU A O 1
ATOM 2190 N N . MET A 1 268 ? 38.859 21.396 -19.227 1.00 81.31 268 MET A N 1
ATOM 2191 C CA . MET A 1 268 ? 39.264 22.799 -19.368 1.00 81.31 268 MET A CA 1
ATOM 2192 C C . MET A 1 268 ? 40.142 23.318 -18.210 1.00 81.31 268 MET A C 1
ATOM 2194 O O . MET A 1 268 ? 40.505 24.493 -18.219 1.00 81.31 268 MET A O 1
ATOM 2198 N N . ASN A 1 269 ? 40.498 22.479 -17.224 1.00 73.50 269 ASN A N 1
ATOM 2199 C CA . ASN A 1 269 ? 41.292 22.839 -16.034 1.00 73.50 269 ASN A CA 1
ATOM 2200 C C . ASN A 1 269 ? 40.778 24.102 -15.301 1.00 73.50 269 ASN A C 1
ATOM 2202 O O . ASN A 1 269 ? 41.550 24.887 -14.745 1.00 73.50 269 ASN A O 1
ATOM 2206 N N . MET A 1 270 ? 39.462 24.322 -15.329 1.00 71.12 270 MET A N 1
ATOM 2207 C CA . MET A 1 270 ? 38.818 25.435 -14.632 1.00 71.12 270 MET A CA 1
ATOM 2208 C C . MET A 1 270 ? 38.673 25.089 -13.144 1.00 71.12 270 MET A C 1
ATOM 2210 O O . MET A 1 270 ? 38.551 23.922 -12.774 1.00 71.12 270 MET A O 1
ATOM 2214 N N . THR A 1 271 ? 38.671 26.096 -12.264 1.00 69.06 271 THR A N 1
ATOM 2215 C CA . THR A 1 271 ? 38.338 25.896 -10.841 1.00 69.06 271 THR A CA 1
ATOM 2216 C C . THR A 1 271 ? 37.015 25.140 -10.718 1.00 69.06 271 THR A C 1
ATOM 2218 O O . THR A 1 271 ? 36.035 25.571 -11.324 1.00 69.06 271 THR A O 1
ATOM 2221 N N . ILE A 1 272 ? 36.993 24.045 -9.946 1.00 65.06 272 ILE A N 1
ATOM 2222 C CA . ILE A 1 272 ? 35.837 23.147 -9.772 1.00 65.06 272 ILE A CA 1
ATOM 2223 C C . ILE A 1 272 ? 34.672 23.923 -9.134 1.00 65.06 272 ILE A C 1
ATOM 2225 O O . ILE A 1 272 ? 34.489 23.923 -7.918 1.00 65.06 272 ILE A O 1
ATOM 2229 N N . ALA A 1 273 ? 33.885 24.615 -9.952 1.00 71.31 273 ALA A N 1
ATOM 2230 C CA . ALA A 1 273 ? 32.593 25.148 -9.564 1.00 71.31 273 ALA A CA 1
ATOM 2231 C C . ALA A 1 273 ? 31.584 24.013 -9.740 1.00 71.31 273 ALA A C 1
ATOM 2233 O O . ALA A 1 273 ? 31.194 23.681 -10.854 1.00 71.31 273 ALA A O 1
ATOM 2234 N N . PHE A 1 274 ? 31.220 23.359 -8.638 1.00 74.31 274 PHE A N 1
ATOM 2235 C CA . PHE A 1 274 ? 30.301 22.227 -8.679 1.00 74.31 274 PHE A CA 1
ATOM 2236 C C . PHE A 1 274 ? 28.935 22.675 -9.234 1.00 74.31 274 PHE A C 1
ATOM 2238 O O . PHE A 1 274 ? 28.298 23.544 -8.625 1.00 74.31 274 PHE A O 1
ATOM 2245 N N . PRO A 1 275 ? 28.454 22.111 -10.359 1.00 75.50 275 PRO A N 1
ATOM 2246 C CA . PRO A 1 275 ? 27.177 22.490 -10.944 1.00 75.50 275 PRO A CA 1
ATOM 2247 C C . PRO A 1 275 ? 26.063 21.823 -10.129 1.00 75.50 275 PRO A C 1
ATOM 2249 O O . PRO A 1 275 ? 25.541 20.771 -10.481 1.00 75.50 275 PRO A O 1
ATOM 2252 N N . ALA A 1 276 ? 25.735 22.421 -8.980 1.00 81.31 276 ALA A N 1
ATOM 2253 C CA . ALA A 1 276 ? 24.794 21.865 -8.006 1.00 81.31 276 ALA A CA 1
ATOM 2254 C C . ALA A 1 276 ? 23.332 21.908 -8.479 1.00 81.31 276 ALA A C 1
ATOM 2256 O O . ALA A 1 276 ? 22.504 21.132 -8.002 1.00 81.31 276 ALA A O 1
ATOM 2257 N N . ALA A 1 277 ? 23.003 22.825 -9.396 1.00 84.00 277 ALA A N 1
ATOM 2258 C CA . ALA A 1 277 ? 21.624 23.101 -9.785 1.00 84.00 277 ALA A CA 1
ATOM 2259 C C . ALA A 1 277 ? 20.904 21.881 -10.404 1.00 84.00 277 ALA A C 1
ATOM 2261 O O . ALA A 1 277 ? 19.826 21.549 -9.907 1.00 84.00 277 ALA A O 1
ATOM 2262 N N . PRO A 1 278 ? 21.465 21.146 -11.390 1.00 86.12 278 PRO A N 1
ATOM 2263 C CA . PRO A 1 278 ? 20.800 19.969 -11.959 1.00 86.12 278 PRO A CA 1
ATOM 2264 C C . PRO A 1 278 ? 20.518 18.878 -10.919 1.00 86.12 278 PRO A C 1
ATOM 2266 O O . PRO A 1 278 ? 19.396 18.380 -10.836 1.00 86.12 278 PRO A O 1
ATOM 2269 N N . LEU A 1 279 ? 21.492 18.560 -10.060 1.00 84.44 279 LEU A N 1
ATOM 2270 C CA . LEU A 1 279 ? 21.329 17.538 -9.021 1.00 84.44 279 LEU A CA 1
ATOM 2271 C C . LEU A 1 279 ? 20.273 17.927 -7.983 1.00 84.44 279 LEU A C 1
ATOM 2273 O O . LEU A 1 279 ? 19.427 17.105 -7.636 1.00 84.44 279 LEU A O 1
ATOM 2277 N N . LEU A 1 280 ? 20.275 19.186 -7.532 1.00 88.12 280 LEU A N 1
ATOM 2278 C CA . LEU A 1 280 ? 19.285 19.674 -6.575 1.00 88.12 280 LEU A CA 1
ATOM 2279 C C . LEU A 1 280 ? 17.866 19.592 -7.152 1.00 88.12 280 LEU A C 1
ATOM 2281 O O . LEU A 1 280 ? 16.956 19.140 -6.462 1.00 88.12 280 LEU A O 1
ATOM 2285 N N . THR A 1 281 ? 17.672 19.968 -8.422 1.00 89.25 281 THR A N 1
ATOM 2286 C CA . THR A 1 281 ? 16.345 19.876 -9.056 1.00 89.25 281 THR A CA 1
ATOM 2287 C C . THR A 1 281 ? 15.834 18.441 -9.149 1.00 89.25 281 THR A C 1
ATOM 2289 O O . THR A 1 281 ? 14.647 18.209 -8.936 1.00 89.25 281 THR A O 1
ATOM 2292 N N . VAL A 1 282 ? 16.715 17.470 -9.412 1.00 90.06 282 VAL A N 1
ATOM 2293 C CA . VAL A 1 282 ? 16.349 16.048 -9.469 1.00 90.06 282 VAL A CA 1
ATOM 2294 C C . VAL A 1 282 ? 15.937 15.528 -8.096 1.00 90.06 282 VAL A C 1
ATOM 2296 O O . VAL A 1 282 ? 14.900 14.877 -7.985 1.00 90.06 282 VAL A O 1
ATOM 2299 N N . ILE A 1 283 ? 16.714 15.841 -7.055 1.00 89.94 283 ILE A N 1
ATOM 2300 C CA . ILE A 1 283 ? 16.414 15.415 -5.683 1.00 89.94 283 ILE A CA 1
ATOM 2301 C C . ILE A 1 283 ? 15.083 16.018 -5.222 1.00 89.94 283 ILE A C 1
ATOM 2303 O O . ILE A 1 283 ? 14.211 15.287 -4.763 1.00 89.94 283 ILE A O 1
ATOM 2307 N N . LEU A 1 284 ? 14.886 17.328 -5.408 1.00 90.81 284 LEU A N 1
ATOM 2308 C CA . LEU A 1 284 ? 13.648 18.006 -5.012 1.00 90.81 284 LEU A CA 1
ATOM 2309 C C . LEU A 1 284 ? 12.422 17.461 -5.747 1.00 90.81 284 LEU A C 1
ATOM 2311 O O . LEU A 1 284 ? 11.363 17.316 -5.145 1.00 90.81 284 LEU A O 1
ATOM 2315 N N . ALA A 1 285 ? 12.551 17.139 -7.033 1.00 90.69 285 ALA A N 1
ATOM 2316 C CA . ALA A 1 285 ? 11.435 16.610 -7.802 1.00 90.69 285 ALA A CA 1
ATOM 2317 C C . ALA A 1 285 ? 11.096 15.152 -7.426 1.00 90.69 285 ALA A C 1
ATOM 2319 O O . ALA A 1 285 ? 9.918 14.797 -7.412 1.00 90.69 285 ALA A O 1
ATOM 2320 N N . LEU A 1 286 ? 12.090 14.328 -7.062 1.00 89.88 286 LEU A N 1
ATOM 2321 C CA . LEU A 1 286 ? 11.866 12.976 -6.524 1.00 89.88 286 LEU A CA 1
ATOM 2322 C C . LEU A 1 286 ? 11.188 13.014 -5.155 1.00 89.88 286 LEU A C 1
ATOM 2324 O O . LEU A 1 286 ? 10.157 12.370 -4.985 1.00 89.88 286 LEU A O 1
ATOM 2328 N N . VAL A 1 287 ? 11.707 13.825 -4.229 1.00 91.69 287 VAL A N 1
ATOM 2329 C CA . VAL A 1 287 ? 11.112 14.002 -2.894 1.00 91.69 287 VAL A CA 1
ATOM 2330 C C . VAL A 1 287 ? 9.706 14.602 -2.999 1.00 91.69 287 VAL A C 1
ATOM 2332 O O . VAL A 1 287 ? 8.798 14.175 -2.297 1.00 91.69 287 VAL A O 1
ATOM 2335 N N . GLY A 1 288 ? 9.482 15.549 -3.916 1.00 92.25 288 GLY A N 1
ATOM 2336 C CA . GLY A 1 288 ? 8.156 16.119 -4.158 1.00 92.25 288 GLY A CA 1
ATOM 2337 C C . GLY A 1 288 ? 7.149 15.089 -4.679 1.00 92.25 288 GLY A C 1
ATOM 2338 O O . GLY A 1 288 ? 6.012 15.054 -4.216 1.00 92.25 288 GLY A O 1
ATOM 2339 N N . MET A 1 289 ? 7.559 14.217 -5.606 1.00 91.56 289 MET A N 1
ATOM 2340 C CA . MET A 1 289 ? 6.701 13.127 -6.082 1.00 91.56 289 MET A CA 1
ATOM 2341 C C . MET A 1 289 ? 6.429 12.080 -4.999 1.00 91.56 289 MET A C 1
ATOM 2343 O O . MET A 1 289 ? 5.310 11.575 -4.927 1.00 91.56 289 MET A O 1
ATOM 2347 N N . GLU A 1 290 ? 7.418 11.769 -4.162 1.00 91.81 290 GLU A N 1
ATOM 2348 C CA . GLU A 1 290 ? 7.250 10.893 -3.001 1.00 91.81 290 GLU A CA 1
ATOM 2349 C C . GLU A 1 290 ? 6.248 11.483 -2.004 1.00 91.81 290 GLU A C 1
ATOM 2351 O O . GLU A 1 290 ? 5.317 10.780 -1.631 1.00 91.81 290 GLU A O 1
ATOM 2356 N N . ALA A 1 291 ? 6.356 12.774 -1.672 1.00 92.19 291 ALA A N 1
ATOM 2357 C CA . ALA A 1 291 ? 5.456 13.462 -0.744 1.00 92.19 291 ALA A CA 1
ATOM 2358 C C . ALA A 1 291 ? 4.000 13.522 -1.244 1.00 92.19 291 ALA A C 1
ATOM 2360 O O . ALA A 1 291 ? 3.068 13.203 -0.507 1.00 92.19 291 ALA A O 1
ATOM 2361 N N . ILE A 1 292 ? 3.787 13.875 -2.519 1.00 92.25 292 ILE A N 1
ATOM 2362 C CA . ILE A 1 292 ? 2.440 13.877 -3.126 1.00 92.25 292 ILE A CA 1
ATOM 2363 C C . ILE A 1 292 ? 1.845 12.467 -3.090 1.00 92.25 292 ILE A C 1
ATOM 2365 O O . ILE A 1 292 ? 0.651 12.272 -2.853 1.00 92.25 292 ILE A O 1
ATOM 2369 N N . MET A 1 293 ? 2.675 11.463 -3.362 1.00 89.00 293 MET A N 1
ATOM 2370 C CA . MET A 1 293 ? 2.224 10.086 -3.383 1.00 89.00 293 MET A CA 1
ATOM 2371 C C . MET A 1 293 ? 1.987 9.537 -1.970 1.00 89.00 293 MET A C 1
ATOM 2373 O O . MET A 1 293 ? 1.020 8.806 -1.779 1.00 89.00 293 MET A O 1
ATOM 2377 N N . SER A 1 294 ? 2.786 9.917 -0.972 1.00 89.00 294 SER A N 1
ATOM 2378 C CA . SER A 1 294 ? 2.578 9.511 0.418 1.00 89.00 294 SER A CA 1
ATOM 2379 C C . SER A 1 294 ? 1.318 10.127 1.005 1.00 89.00 294 SER A C 1
ATOM 2381 O O . SER A 1 294 ? 0.604 9.422 1.695 1.00 89.00 294 SER A O 1
ATOM 2383 N N . GLU A 1 295 ? 0.967 11.371 0.669 1.00 88.50 295 GLU A N 1
ATOM 2384 C CA . GLU A 1 295 ? -0.335 11.961 1.034 1.00 88.50 295 GLU A CA 1
ATOM 2385 C C . GLU A 1 295 ? -1.499 11.211 0.361 1.00 88.50 295 GLU A C 1
ATOM 2387 O O . GLU A 1 295 ? -2.586 11.034 0.909 1.00 88.50 295 GLU A O 1
ATOM 2392 N N . PHE A 1 296 ? -1.279 10.704 -0.852 1.00 86.75 296 PHE A N 1
ATOM 2393 C CA . PHE A 1 296 ? -2.302 9.959 -1.566 1.00 86.75 296 PHE A CA 1
ATOM 2394 C C . PHE A 1 296 ? -2.500 8.527 -1.056 1.00 86.75 296 PHE A C 1
ATOM 2396 O O . PHE A 1 296 ? -3.629 8.031 -1.059 1.00 86.75 296 PHE A O 1
ATOM 2403 N N . PHE A 1 297 ? -1.442 7.837 -0.645 1.00 83.19 297 PHE A N 1
ATOM 2404 C CA . PHE A 1 297 ? -1.545 6.499 -0.053 1.00 83.19 297 PHE A CA 1
ATOM 2405 C C . PHE A 1 297 ? -1.718 6.532 1.461 1.00 83.19 297 PHE A C 1
ATOM 2407 O O . PHE A 1 297 ? -2.110 5.522 2.031 1.00 83.19 297 PHE A O 1
ATOM 2414 N N . ASN A 1 298 ? -1.501 7.700 2.060 1.00 79.00 298 ASN A N 1
ATOM 2415 C CA . ASN A 1 298 ? -1.246 7.869 3.476 1.00 79.00 298 ASN A CA 1
ATOM 2416 C C . ASN A 1 298 ? -0.215 6.854 4.012 1.00 79.00 298 ASN A C 1
ATOM 2418 O O . ASN A 1 298 ? -0.417 6.184 5.009 1.00 79.00 298 ASN A O 1
ATOM 2422 N N . ASP A 1 299 ? 0.849 6.620 3.251 1.00 84.00 299 ASP A N 1
ATOM 2423 C CA . ASP A 1 299 ? 1.942 5.745 3.673 1.00 84.00 299 ASP A CA 1
ATOM 2424 C C . ASP A 1 299 ? 3.176 6.102 2.848 1.00 84.00 299 ASP A C 1
ATOM 2426 O O . ASP A 1 299 ? 3.201 5.975 1.615 1.00 84.00 299 ASP A O 1
ATOM 2430 N N . THR A 1 300 ? 4.205 6.578 3.542 1.00 88.06 300 THR A N 1
ATOM 2431 C CA . THR A 1 300 ? 5.485 6.958 2.936 1.00 88.06 300 THR A CA 1
ATOM 2432 C C . THR A 1 300 ? 6.226 5.742 2.386 1.00 88.06 300 THR A C 1
ATOM 2434 O O . THR A 1 300 ? 6.818 5.811 1.308 1.00 88.06 300 THR A O 1
ATOM 2437 N N . THR A 1 301 ? 6.126 4.590 3.051 1.00 89.38 301 THR A N 1
ATOM 2438 C CA . THR A 1 301 ? 6.828 3.367 2.656 1.00 89.38 301 THR A CA 1
ATOM 2439 C C . THR A 1 301 ? 6.226 2.770 1.388 1.00 89.38 301 THR A C 1
ATOM 2441 O O . THR A 1 301 ? 6.949 2.479 0.430 1.00 89.38 301 THR A O 1
ATOM 2444 N N . THR A 1 302 ? 4.896 2.654 1.321 1.00 89.06 302 THR A N 1
ATOM 2445 C CA . THR A 1 302 ? 4.188 2.205 0.116 1.00 89.06 302 THR A CA 1
ATOM 2446 C C . THR A 1 302 ? 4.482 3.129 -1.065 1.00 89.06 302 THR A C 1
ATOM 2448 O O . THR A 1 302 ? 4.777 2.639 -2.159 1.00 89.06 302 THR A O 1
ATOM 2451 N N . ALA A 1 303 ? 4.468 4.450 -0.854 1.00 91.31 303 ALA A N 1
ATOM 2452 C CA . ALA A 1 303 ? 4.830 5.426 -1.876 1.00 91.31 303 ALA A CA 1
ATOM 2453 C C . ALA A 1 303 ? 6.258 5.184 -2.405 1.00 91.31 303 ALA A C 1
ATOM 2455 O O . ALA A 1 303 ? 6.451 4.973 -3.607 1.00 91.31 303 ALA A O 1
ATOM 2456 N N . PHE A 1 304 ? 7.251 5.110 -1.523 1.00 91.69 304 PHE A N 1
ATOM 2457 C CA . PHE A 1 304 ? 8.634 4.833 -1.906 1.00 91.69 304 PHE A CA 1
ATOM 2458 C C . PHE A 1 304 ? 8.767 3.555 -2.755 1.00 91.69 304 PHE A C 1
ATOM 2460 O O . PHE A 1 304 ? 9.376 3.561 -3.830 1.00 91.69 304 PHE A O 1
ATOM 2467 N N . TYR A 1 305 ? 8.141 2.455 -2.327 1.00 93.06 305 TYR A N 1
ATOM 2468 C CA . TYR A 1 305 ? 8.210 1.194 -3.061 1.00 93.06 305 TYR A CA 1
ATOM 2469 C C . TYR A 1 305 ? 7.500 1.249 -4.415 1.00 93.06 305 TYR A C 1
ATOM 2471 O O . TYR A 1 305 ? 7.978 0.633 -5.365 1.00 93.06 305 TYR A O 1
ATOM 2479 N N . ILE A 1 306 ? 6.406 1.999 -4.562 1.00 93.19 306 ILE A N 1
ATOM 2480 C CA . ILE A 1 306 ? 5.767 2.204 -5.871 1.00 93.19 306 ILE A CA 1
ATOM 2481 C C . ILE A 1 306 ? 6.724 2.922 -6.830 1.00 93.19 306 ILE A C 1
ATOM 2483 O O . ILE A 1 306 ? 6.886 2.461 -7.964 1.00 93.19 306 ILE A O 1
ATOM 2487 N N . ILE A 1 307 ? 7.397 3.992 -6.382 1.00 92.12 307 ILE A N 1
ATOM 2488 C CA . ILE A 1 307 ? 8.440 4.665 -7.178 1.00 92.12 307 ILE A CA 1
ATOM 2489 C C . ILE A 1 307 ? 9.530 3.666 -7.568 1.00 92.12 307 ILE A C 1
ATOM 2491 O O . ILE A 1 307 ? 9.890 3.591 -8.742 1.00 92.12 307 ILE A O 1
ATOM 2495 N N . LEU A 1 308 ? 10.017 2.860 -6.622 1.00 92.06 308 LEU A N 1
ATOM 2496 C CA . LEU A 1 308 ? 11.064 1.866 -6.867 1.00 92.06 308 LEU A CA 1
ATOM 2497 C C . LEU A 1 308 ? 10.636 0.794 -7.884 1.00 92.06 308 LEU A C 1
ATOM 2499 O O . LEU A 1 308 ? 11.425 0.419 -8.752 1.00 92.06 308 LEU A O 1
ATOM 2503 N N . ILE A 1 309 ? 9.392 0.313 -7.816 1.00 93.75 309 ILE A N 1
ATOM 2504 C CA . ILE A 1 309 ? 8.839 -0.677 -8.753 1.00 93.75 309 ILE A CA 1
ATOM 2505 C C . ILE A 1 309 ? 8.745 -0.090 -10.163 1.00 93.75 309 ILE A C 1
ATOM 2507 O O . ILE A 1 309 ? 9.149 -0.747 -11.125 1.00 93.75 309 ILE A O 1
ATOM 2511 N N . VAL A 1 310 ? 8.225 1.136 -10.293 1.00 93.62 310 VAL A N 1
ATOM 2512 C CA . VAL A 1 310 ? 8.133 1.837 -11.584 1.00 93.62 310 VAL A CA 1
ATOM 2513 C C . VAL A 1 310 ? 9.529 2.121 -12.135 1.00 93.62 310 VAL A C 1
ATOM 2515 O O . VAL A 1 310 ? 9.767 1.903 -13.320 1.00 93.62 310 VAL A O 1
ATOM 2518 N N . TRP A 1 311 ? 10.470 2.522 -11.279 1.00 91.56 311 TRP A N 1
ATOM 2519 C CA . TRP A 1 311 ? 11.863 2.727 -11.661 1.00 91.56 311 TRP A CA 1
ATOM 2520 C C . TRP A 1 311 ? 12.501 1.453 -12.203 1.00 91.56 311 TRP A C 1
ATOM 2522 O O . TRP A 1 311 ? 13.042 1.466 -13.307 1.00 91.56 311 TRP A O 1
ATOM 2532 N N . LEU A 1 312 ? 12.395 0.334 -11.483 1.00 92.19 312 LEU A N 1
ATOM 2533 C CA . LEU A 1 312 ? 12.971 -0.920 -11.955 1.00 92.19 312 LEU A CA 1
ATOM 2534 C C . LEU A 1 312 ? 12.307 -1.391 -13.259 1.00 92.19 312 LEU A C 1
ATOM 2536 O O . LEU A 1 312 ? 12.981 -1.936 -14.133 1.00 92.19 312 LEU A O 1
ATOM 2540 N N . ALA A 1 313 ? 11.000 -1.169 -13.411 1.00 92.06 313 ALA A N 1
ATOM 2541 C CA . ALA A 1 313 ? 10.286 -1.468 -14.647 1.00 92.06 313 ALA A CA 1
ATOM 2542 C C . ALA A 1 313 ? 10.795 -0.634 -15.835 1.00 92.06 313 ALA A C 1
ATOM 2544 O O . ALA A 1 313 ? 11.026 -1.198 -16.904 1.00 92.06 313 ALA A O 1
ATOM 2545 N N . ASP A 1 314 ? 11.030 0.667 -15.645 1.00 89.19 314 ASP A N 1
ATOM 2546 C CA . ASP A 1 314 ? 11.601 1.549 -16.673 1.00 89.19 314 ASP A CA 1
ATOM 2547 C C . ASP A 1 314 ? 13.033 1.123 -17.047 1.00 89.19 314 ASP A C 1
ATOM 2549 O O . ASP A 1 314 ? 13.356 0.993 -18.229 1.00 89.19 314 ASP A O 1
ATOM 2553 N N . GLN A 1 315 ? 13.868 0.780 -16.057 1.00 88.88 315 GLN A N 1
ATOM 2554 C CA . GLN A 1 315 ? 15.214 0.247 -16.311 1.00 88.88 315 GLN A CA 1
ATOM 2555 C C . GLN A 1 315 ? 15.179 -1.077 -17.089 1.00 88.88 315 GLN A C 1
ATOM 2557 O O . GLN A 1 315 ? 15.972 -1.283 -18.008 1.00 88.88 315 GLN A O 1
ATOM 2562 N N . TYR A 1 316 ? 14.247 -1.974 -16.759 1.00 89.94 316 TYR A N 1
ATOM 2563 C CA . TYR A 1 316 ? 14.081 -3.240 -17.471 1.00 89.94 316 TYR A CA 1
ATOM 2564 C C . TYR A 1 316 ? 13.622 -3.037 -18.927 1.00 89.94 316 TYR A C 1
ATOM 2566 O O . TYR A 1 316 ? 14.137 -3.711 -19.823 1.00 89.94 316 TYR A O 1
ATOM 2574 N N . ASP A 1 317 ? 12.700 -2.105 -19.196 1.00 87.88 317 ASP A N 1
ATOM 2575 C CA . ASP A 1 317 ? 12.284 -1.779 -20.571 1.00 87.88 317 ASP A CA 1
ATOM 2576 C C . ASP A 1 317 ? 13.436 -1.173 -21.390 1.00 87.88 317 ASP A C 1
ATOM 2578 O O . ASP A 1 317 ? 13.632 -1.537 -22.552 1.00 87.88 317 ASP A O 1
ATOM 2582 N N . ALA A 1 318 ? 14.239 -0.299 -20.773 1.00 84.94 318 ALA A N 1
ATOM 2583 C CA . ALA A 1 318 ? 15.366 0.357 -21.430 1.00 84.94 318 ALA A CA 1
ATOM 2584 C C . ALA A 1 318 ? 16.530 -0.600 -21.747 1.00 84.94 318 ALA A C 1
ATOM 2586 O O . ALA A 1 318 ? 17.122 -0.502 -22.823 1.00 84.94 318 ALA A O 1
ATOM 2587 N N . ILE A 1 319 ? 16.866 -1.507 -20.822 1.00 83.25 319 ILE A N 1
ATOM 2588 C CA . ILE A 1 319 ? 18.072 -2.347 -20.903 1.00 83.25 319 ILE A CA 1
ATOM 2589 C C . ILE A 1 319 ? 17.777 -3.722 -21.507 1.00 83.25 319 ILE A C 1
ATOM 2591 O O . ILE A 1 319 ? 18.550 -4.214 -22.322 1.00 83.25 319 ILE A O 1
ATOM 2595 N N . CYS A 1 320 ? 16.691 -4.371 -21.087 1.00 81.31 320 CYS A N 1
ATOM 2596 C CA . CYS A 1 320 ? 16.487 -5.796 -21.351 1.00 81.31 320 CYS A CA 1
ATOM 2597 C C . CYS A 1 320 ? 15.547 -6.068 -22.526 1.00 81.31 320 CYS A C 1
ATOM 2599 O O . CYS A 1 320 ? 15.619 -7.142 -23.115 1.00 81.31 320 CYS A O 1
ATOM 2601 N N . CYS A 1 321 ? 14.648 -5.142 -22.866 1.00 81.50 321 CYS A N 1
ATOM 2602 C CA . CYS A 1 321 ? 13.654 -5.367 -23.911 1.00 81.50 321 CYS A CA 1
ATOM 2603 C C . CYS A 1 321 ? 14.176 -4.904 -25.277 1.00 81.50 321 CYS A C 1
ATOM 2605 O O . CYS A 1 321 ? 14.025 -3.740 -25.646 1.00 81.50 321 CYS A O 1
ATOM 2607 N N . HIS A 1 322 ? 14.731 -5.810 -26.084 1.00 79.31 322 HIS A N 1
ATOM 2608 C CA . HIS A 1 322 ? 15.109 -5.513 -27.470 1.00 79.31 322 HIS A CA 1
ATOM 2609 C C . HIS A 1 322 ? 14.095 -6.050 -28.484 1.00 79.31 322 HIS A C 1
ATOM 2611 O O . HIS A 1 322 ? 13.918 -5.460 -29.555 1.00 79.31 322 HIS A O 1
ATOM 2617 N N . THR A 1 323 ? 13.383 -7.133 -28.165 1.00 82.25 323 THR A N 1
ATOM 2618 C CA . THR A 1 323 ? 12.425 -7.740 -29.095 1.00 82.25 323 THR A CA 1
ATOM 2619 C C . THR A 1 323 ? 11.079 -7.002 -29.116 1.00 82.25 323 THR A C 1
ATOM 2621 O O . THR A 1 323 ? 10.513 -6.626 -28.088 1.00 82.25 323 THR A O 1
ATOM 2624 N N . ASN A 1 324 ? 10.498 -6.832 -30.312 1.00 81.69 324 ASN A N 1
ATOM 2625 C CA . ASN A 1 324 ? 9.206 -6.148 -30.485 1.00 81.69 324 ASN A CA 1
ATOM 2626 C C . ASN A 1 324 ? 8.047 -6.895 -29.785 1.00 81.69 324 ASN A C 1
ATOM 2628 O O . ASN A 1 324 ? 7.077 -6.291 -29.321 1.00 81.69 324 ASN A O 1
ATOM 2632 N N . THR A 1 325 ? 8.159 -8.224 -29.669 1.00 81.38 325 THR A N 1
ATOM 2633 C CA . THR A 1 325 ? 7.192 -9.060 -28.945 1.00 81.38 325 THR A CA 1
ATOM 2634 C C . THR A 1 325 ? 7.223 -8.778 -27.446 1.00 81.38 325 THR A C 1
ATOM 2636 O O . THR A 1 325 ? 6.149 -8.605 -26.863 1.00 81.38 325 THR A O 1
ATOM 2639 N N . SER A 1 326 ? 8.416 -8.685 -26.843 1.00 81.75 326 SER A N 1
ATOM 2640 C CA . SER A 1 326 ? 8.583 -8.375 -25.419 1.00 81.75 326 SER A CA 1
ATOM 2641 C C . SER A 1 326 ? 8.069 -6.971 -25.103 1.00 81.75 326 SER A C 1
ATOM 2643 O O . SER A 1 326 ? 7.153 -6.842 -24.291 1.00 81.75 326 SER A O 1
ATOM 2645 N N . LYS A 1 327 ? 8.496 -5.944 -25.857 1.00 83.06 327 LYS A N 1
ATOM 2646 C CA . LYS A 1 327 ? 8.025 -4.555 -25.674 1.00 83.06 327 LYS A CA 1
ATOM 2647 C C . LYS A 1 327 ? 6.503 -4.417 -25.725 1.00 83.06 327 LYS A C 1
ATOM 2649 O O . LYS A 1 327 ? 5.906 -3.686 -24.946 1.00 83.06 327 LYS A O 1
ATOM 2654 N N . ARG A 1 328 ? 5.826 -5.132 -26.629 1.00 85.75 328 ARG A N 1
ATOM 2655 C CA . ARG A 1 328 ? 4.361 -5.032 -26.743 1.00 85.75 328 ARG A CA 1
ATOM 2656 C C . ARG A 1 328 ? 3.614 -5.770 -25.629 1.00 85.75 328 ARG A C 1
ATOM 2658 O O . ARG A 1 328 ? 2.552 -5.304 -25.214 1.00 85.75 328 ARG A O 1
ATOM 2665 N N . HIS A 1 329 ? 4.086 -6.945 -25.215 1.00 87.94 329 HIS A N 1
ATOM 2666 C CA . HIS A 1 329 ? 3.326 -7.819 -24.315 1.00 87.94 329 HIS A CA 1
ATOM 2667 C C . HIS A 1 329 ? 3.719 -7.653 -22.852 1.00 87.94 329 HIS A C 1
ATOM 2669 O O . HIS A 1 329 ? 2.825 -7.633 -22.010 1.00 87.94 329 HIS A O 1
ATOM 2675 N N . TRP A 1 330 ? 5.006 -7.492 -22.542 1.00 90.19 330 TRP A N 1
ATOM 2676 C CA . TRP A 1 330 ? 5.483 -7.381 -21.165 1.00 90.19 330 TRP A CA 1
ATOM 2677 C C . TRP A 1 330 ? 4.878 -6.166 -20.448 1.00 90.19 330 TRP A C 1
ATOM 2679 O O . TRP A 1 330 ? 4.317 -6.329 -19.364 1.00 90.19 330 TRP A O 1
ATOM 2689 N N . LEU A 1 331 ? 4.838 -4.992 -21.098 1.00 87.94 331 LEU A N 1
ATOM 2690 C CA . LEU A 1 331 ? 4.206 -3.796 -20.522 1.00 87.94 331 LEU A CA 1
ATOM 2691 C C . LEU A 1 331 ? 2.736 -4.030 -20.135 1.00 87.94 331 LEU A C 1
ATOM 2693 O O . LEU A 1 331 ? 2.267 -3.498 -19.134 1.00 87.94 331 LEU A O 1
ATOM 2697 N N . ARG A 1 332 ? 1.994 -4.858 -20.882 1.00 91.88 332 ARG A N 1
ATOM 2698 C CA . ARG A 1 332 ? 0.595 -5.178 -20.544 1.00 91.88 332 ARG A CA 1
ATOM 2699 C C . ARG A 1 332 ? 0.495 -5.978 -19.248 1.00 91.88 332 ARG A C 1
ATOM 2701 O O . ARG A 1 332 ? -0.408 -5.723 -18.459 1.00 91.88 332 ARG A O 1
ATOM 2708 N N . PHE A 1 333 ? 1.411 -6.922 -19.026 1.00 91.50 333 PHE A N 1
ATOM 2709 C CA . PHE A 1 333 ? 1.478 -7.677 -17.773 1.00 91.50 333 PHE A CA 1
ATOM 2710 C C . PHE A 1 333 ? 1.887 -6.783 -16.605 1.00 91.50 333 PHE A C 1
ATOM 2712 O O . PHE A 1 333 ? 1.275 -6.875 -15.544 1.00 91.50 333 PHE A O 1
ATOM 2719 N N . PHE A 1 334 ? 2.844 -5.874 -16.815 1.00 93.69 334 PHE A N 1
ATOM 2720 C CA . PHE A 1 334 ? 3.210 -4.870 -15.819 1.00 93.69 334 PHE A CA 1
ATOM 2721 C C . PHE A 1 334 ? 1.993 -4.041 -15.389 1.00 93.69 334 PHE A C 1
ATOM 2723 O O . PHE A 1 334 ? 1.641 -4.052 -14.211 1.00 93.69 334 PHE A O 1
ATOM 2730 N N . TYR A 1 335 ? 1.285 -3.410 -16.335 1.00 93.25 335 TYR A N 1
ATOM 2731 C CA . TYR A 1 335 ? 0.099 -2.611 -16.011 1.00 93.25 335 TYR A CA 1
ATOM 2732 C C . TYR A 1 335 ? -1.021 -3.435 -15.373 1.00 93.25 335 TYR A C 1
ATOM 2734 O O . TYR A 1 335 ? -1.724 -2.919 -14.514 1.00 93.25 335 TYR A O 1
ATOM 2742 N N . LEU A 1 336 ? -1.186 -4.709 -15.741 1.00 94.31 336 LEU A N 1
ATOM 2743 C CA . LEU A 1 336 ? -2.185 -5.584 -15.124 1.00 94.31 336 LEU A CA 1
ATOM 2744 C C . LEU A 1 336 ? -1.878 -5.848 -13.642 1.00 94.31 336 LEU A C 1
ATOM 2746 O O . LEU A 1 336 ? -2.764 -5.707 -12.800 1.00 94.31 336 LEU A O 1
ATOM 2750 N N . TYR A 1 337 ? -0.641 -6.231 -13.315 1.00 94.44 337 TYR A N 1
ATOM 2751 C CA . TYR A 1 337 ? -0.244 -6.515 -11.932 1.00 94.44 337 TYR A CA 1
ATOM 2752 C C . TYR A 1 337 ? -0.170 -5.244 -11.086 1.00 94.44 337 TYR A C 1
ATOM 2754 O O . TYR A 1 337 ? -0.581 -5.252 -9.923 1.00 94.44 337 TYR A O 1
ATOM 2762 N N . HIS A 1 338 ? 0.284 -4.140 -11.678 1.00 94.44 338 HIS A N 1
ATOM 2763 C CA . HIS A 1 338 ? 0.277 -2.837 -11.027 1.00 94.44 338 HIS A CA 1
ATOM 2764 C C . HIS A 1 338 ? -1.162 -2.380 -10.751 1.00 94.44 338 HIS A C 1
ATOM 2766 O O . HIS A 1 338 ? -1.496 -2.043 -9.617 1.00 94.44 338 HIS A O 1
ATOM 2772 N N . PHE A 1 339 ? -2.064 -2.508 -11.730 1.00 94.50 339 PHE A N 1
ATOM 2773 C CA . PHE A 1 339 ? -3.487 -2.230 -11.542 1.00 94.50 339 PHE A CA 1
ATOM 2774 C C . PHE A 1 339 ? -4.110 -3.107 -10.457 1.00 94.50 339 PHE A C 1
ATOM 2776 O O . PHE A 1 339 ? -4.900 -2.603 -9.669 1.00 94.50 339 PHE A O 1
ATOM 2783 N N . ALA A 1 340 ? -3.751 -4.392 -10.366 1.00 93.25 340 ALA A N 1
ATOM 2784 C CA . ALA A 1 340 ? -4.269 -5.274 -9.321 1.00 93.25 340 ALA A CA 1
ATOM 2785 C C . ALA A 1 340 ? -3.950 -4.757 -7.906 1.00 93.25 340 ALA A C 1
ATOM 2787 O O . ALA A 1 340 ? -4.813 -4.819 -7.030 1.00 93.25 340 ALA A O 1
ATOM 2788 N N . PHE A 1 341 ? -2.757 -4.188 -7.698 1.00 93.94 341 PHE A N 1
ATOM 2789 C CA . PHE A 1 341 ? -2.397 -3.529 -6.441 1.00 93.94 341 PHE A CA 1
ATOM 2790 C C . PHE A 1 341 ? -3.230 -2.260 -6.199 1.00 93.94 341 PHE A C 1
ATOM 2792 O O . PHE A 1 341 ? -3.880 -2.155 -5.160 1.00 93.94 341 PHE A O 1
ATOM 2799 N N . TYR A 1 342 ? -3.290 -1.335 -7.165 1.00 92.62 342 TYR A N 1
ATOM 2800 C CA . TYR A 1 342 ? -4.073 -0.096 -7.025 1.00 92.62 342 TYR A CA 1
ATOM 2801 C C . TYR A 1 342 ? -5.556 -0.383 -6.782 1.00 92.62 342 TYR A C 1
ATOM 2803 O O . TYR A 1 342 ? -6.190 0.238 -5.934 1.00 92.62 342 TYR A O 1
ATOM 2811 N N . ALA A 1 343 ? -6.105 -1.357 -7.504 1.00 91.31 343 ALA A N 1
ATOM 2812 C CA . ALA A 1 343 ? -7.467 -1.836 -7.355 1.00 91.31 343 ALA A CA 1
ATOM 2813 C C . ALA A 1 343 ? -7.720 -2.389 -5.948 1.00 91.31 343 ALA A C 1
ATOM 2815 O O . ALA A 1 343 ? -8.757 -2.088 -5.363 1.00 91.31 343 ALA A O 1
ATOM 2816 N N . TYR A 1 344 ? -6.785 -3.169 -5.396 1.00 89.44 344 TYR A N 1
ATOM 2817 C CA . TYR A 1 344 ? -6.870 -3.672 -4.027 1.00 89.44 344 TYR A CA 1
ATOM 2818 C C . TYR A 1 344 ? -6.822 -2.522 -3.010 1.00 89.44 344 TYR A C 1
ATOM 2820 O O . TYR A 1 344 ? -7.729 -2.404 -2.185 1.00 89.44 344 TYR A O 1
ATOM 2828 N N . HIS A 1 345 ? -5.841 -1.623 -3.137 1.00 87.75 345 HIS A N 1
ATOM 2829 C CA . HIS A 1 345 ? -5.675 -0.469 -2.255 1.00 87.75 345 HIS A CA 1
ATOM 2830 C C . HIS A 1 345 ? -6.933 0.408 -2.220 1.00 87.75 345 HIS A C 1
ATOM 2832 O O . HIS A 1 345 ? -7.460 0.701 -1.153 1.00 87.75 345 HIS A O 1
ATOM 2838 N N . TYR A 1 346 ? -7.484 0.770 -3.381 1.00 85.94 346 TYR A N 1
ATOM 2839 C CA . TYR A 1 346 ? -8.689 1.601 -3.463 1.00 85.94 346 TYR A CA 1
ATOM 2840 C C . TYR A 1 346 ? -9.957 0.889 -2.998 1.00 85.94 346 TYR A C 1
ATOM 2842 O O . TYR A 1 346 ? -10.876 1.513 -2.471 1.00 85.94 346 TYR A O 1
ATOM 2850 N N . ARG A 1 347 ? -10.052 -0.422 -3.233 1.00 83.69 347 ARG A N 1
ATOM 2851 C CA . ARG A 1 347 ? -11.253 -1.192 -2.902 1.00 83.69 347 ARG A CA 1
ATOM 2852 C C . ARG A 1 347 ? -11.387 -1.450 -1.408 1.00 83.69 347 ARG A C 1
ATOM 2854 O O . ARG A 1 347 ? -12.521 -1.516 -0.921 1.00 83.69 347 ARG A O 1
ATOM 2861 N N . PHE A 1 348 ? -10.256 -1.644 -0.737 1.00 78.06 348 PHE A N 1
ATOM 2862 C CA . PHE A 1 348 ? -10.162 -1.980 0.683 1.00 78.06 348 PHE A CA 1
ATOM 2863 C C . PHE A 1 348 ? -9.511 -0.871 1.507 1.00 78.06 348 PHE A C 1
ATOM 2865 O O . PHE A 1 348 ? -9.155 -1.096 2.658 1.00 78.06 348 PHE A O 1
ATOM 2872 N N . ASN A 1 349 ? -9.404 0.325 0.923 1.00 75.81 349 ASN A N 1
ATOM 2873 C CA . ASN A 1 349 ? -8.944 1.541 1.581 1.00 75.81 349 ASN A CA 1
ATOM 2874 C C . ASN A 1 349 ? -7.559 1.397 2.240 1.00 75.81 349 ASN A C 1
ATOM 2876 O O . ASN A 1 349 ? -7.361 1.917 3.324 1.00 75.81 349 ASN A O 1
ATOM 2880 N N . GLY A 1 350 ? -6.647 0.641 1.621 1.00 73.19 350 GLY A N 1
ATOM 2881 C CA . GLY A 1 350 ? -5.282 0.447 2.125 1.00 73.19 350 GLY A CA 1
ATOM 2882 C C . GLY A 1 350 ? -5.070 -0.708 3.112 1.00 73.19 350 GLY A C 1
ATOM 2883 O O . GLY A 1 350 ? -3.931 -0.961 3.485 1.00 73.19 350 GLY A O 1
ATOM 2884 N N . GLN A 1 351 ? -6.099 -1.483 3.484 1.00 77.19 351 GLN A N 1
ATOM 2885 C CA . GLN A 1 351 ? -5.923 -2.616 4.411 1.00 77.19 351 GLN A CA 1
ATOM 2886 C C . GLN A 1 351 ? -4.906 -3.648 3.897 1.00 77.19 351 GLN A C 1
ATOM 2888 O O . GLN A 1 351 ? -5.145 -4.301 2.877 1.00 77.19 351 GLN A O 1
ATOM 2893 N N . TYR A 1 352 ? -3.805 -3.845 4.627 1.00 79.69 352 TYR A N 1
ATOM 2894 C CA . TYR A 1 352 ? -2.686 -4.713 4.231 1.00 79.69 352 TYR A CA 1
ATOM 2895 C C . TYR A 1 352 ? -2.042 -4.311 2.885 1.00 79.69 352 TYR A C 1
ATOM 2897 O O . TYR A 1 352 ? -1.664 -5.172 2.081 1.00 79.69 352 TYR A O 1
ATOM 2905 N N . SER A 1 353 ? -1.929 -3.002 2.623 1.00 84.44 353 SER A N 1
ATOM 2906 C CA . SER A 1 353 ? -1.317 -2.413 1.419 1.00 84.44 353 SER A CA 1
ATOM 2907 C C . SER A 1 353 ? 0.074 -2.984 1.123 1.00 84.44 353 SER A C 1
ATOM 2909 O O . SER A 1 353 ? 0.312 -3.439 0.003 1.00 84.44 353 SER A O 1
ATOM 2911 N N . SER A 1 354 ? 0.957 -3.061 2.120 1.00 85.12 354 SER A N 1
ATOM 2912 C CA . SER A 1 354 ? 2.343 -3.523 1.964 1.00 85.12 354 SER A CA 1
ATOM 2913 C C . SER A 1 354 ? 2.423 -4.981 1.505 1.00 85.12 354 SER A C 1
ATOM 2915 O O . SER A 1 354 ? 3.165 -5.312 0.579 1.00 85.12 354 SER A O 1
ATOM 2917 N N . LEU A 1 355 ? 1.595 -5.868 2.069 1.00 86.19 355 LEU A N 1
ATOM 2918 C CA . LEU A 1 355 ? 1.490 -7.267 1.631 1.00 86.19 355 LEU A CA 1
ATOM 2919 C C . LEU A 1 355 ? 0.977 -7.378 0.189 1.00 86.19 355 LEU A C 1
ATOM 2921 O O . LEU A 1 355 ? 1.486 -8.181 -0.603 1.00 86.19 355 LEU A O 1
ATOM 2925 N N . ALA A 1 356 ? -0.028 -6.576 -0.166 1.00 90.88 356 ALA A N 1
ATOM 2926 C CA . ALA A 1 356 ? -0.552 -6.527 -1.526 1.00 90.88 356 ALA A CA 1
ATOM 2927 C C . ALA A 1 356 ? 0.498 -6.009 -2.520 1.00 90.88 356 ALA A C 1
ATOM 2929 O O . ALA A 1 356 ? 0.625 -6.556 -3.621 1.00 90.88 356 ALA A O 1
ATOM 2930 N N . LEU A 1 357 ? 1.293 -5.015 -2.117 1.00 92.38 357 LEU A N 1
ATOM 2931 C CA . LEU A 1 357 ? 2.385 -4.463 -2.909 1.00 92.38 357 LEU A CA 1
ATOM 2932 C C . LEU A 1 357 ? 3.485 -5.499 -3.132 1.00 92.38 357 LEU A C 1
ATOM 2934 O O . LEU A 1 357 ? 3.868 -5.734 -4.274 1.00 92.38 357 LEU A O 1
ATOM 2938 N N . VAL A 1 358 ? 3.931 -6.190 -2.077 1.00 91.62 358 VAL A N 1
ATOM 2939 C CA . VAL A 1 358 ? 4.919 -7.279 -2.172 1.00 91.62 358 VAL A CA 1
ATOM 2940 C C . VAL A 1 358 ? 4.407 -8.402 -3.072 1.00 91.62 358 VAL A C 1
ATOM 2942 O O . VAL A 1 358 ? 5.149 -8.923 -3.905 1.00 91.62 358 VAL A O 1
ATOM 2945 N N . THR A 1 359 ? 3.126 -8.757 -2.961 1.00 92.69 359 THR A N 1
ATOM 2946 C CA . THR A 1 359 ? 2.511 -9.768 -3.830 1.00 92.69 359 THR A CA 1
ATOM 2947 C C . THR A 1 359 ? 2.571 -9.338 -5.294 1.00 92.69 359 THR A C 1
ATOM 2949 O O . THR A 1 359 ? 3.071 -10.089 -6.134 1.00 92.69 359 THR A O 1
ATOM 2952 N N . SER A 1 360 ? 2.105 -8.123 -5.604 1.00 94.44 360 SER A N 1
ATOM 2953 C CA . SER A 1 360 ? 2.154 -7.559 -6.959 1.00 94.44 360 SER A CA 1
ATOM 2954 C C . SER A 1 360 ? 3.592 -7.482 -7.479 1.00 94.44 360 SER A C 1
ATOM 2956 O O . SER A 1 360 ? 3.872 -7.924 -8.594 1.00 94.44 360 SER A O 1
ATOM 2958 N N . TRP A 1 361 ? 4.529 -7.042 -6.641 1.00 93.94 361 TRP A N 1
ATOM 2959 C CA . TRP A 1 361 ? 5.947 -6.966 -6.961 1.00 93.94 361 TRP A CA 1
ATOM 2960 C C . TRP A 1 361 ? 6.540 -8.316 -7.352 1.00 93.94 361 TRP A C 1
ATOM 2962 O O . TRP A 1 361 ? 7.206 -8.420 -8.380 1.00 93.94 361 TRP A O 1
ATOM 2972 N N . LEU A 1 362 ? 6.259 -9.377 -6.592 1.00 94.00 362 LEU A N 1
ATOM 2973 C CA . LEU A 1 362 ? 6.743 -10.719 -6.915 1.00 94.00 362 LEU A CA 1
ATOM 2974 C C . LEU A 1 362 ? 6.182 -11.236 -8.248 1.00 94.00 362 LEU A C 1
ATOM 2976 O O . LEU A 1 362 ? 6.890 -11.933 -8.978 1.00 94.00 362 LEU A O 1
ATOM 2980 N N . PHE A 1 363 ? 4.938 -10.889 -8.600 1.00 94.31 363 PHE A N 1
ATOM 2981 C CA . PHE A 1 363 ? 4.382 -11.206 -9.920 1.00 94.31 363 PHE A CA 1
ATOM 2982 C C . PHE A 1 363 ? 5.032 -10.390 -11.041 1.00 94.31 363 PHE A C 1
ATOM 2984 O O . PHE A 1 363 ? 5.334 -10.950 -12.098 1.00 94.31 363 PHE A O 1
ATOM 2991 N N . ILE A 1 364 ? 5.309 -9.104 -10.806 1.00 94.19 364 ILE A N 1
ATOM 2992 C CA . ILE A 1 364 ? 6.043 -8.248 -11.746 1.00 94.19 364 ILE A CA 1
ATOM 2993 C C . ILE A 1 364 ? 7.445 -8.824 -11.986 1.00 94.19 364 ILE A C 1
ATOM 2995 O O . ILE A 1 364 ? 7.808 -9.057 -13.139 1.00 94.19 364 ILE A O 1
ATOM 2999 N N . GLN A 1 365 ? 8.180 -9.174 -10.930 1.00 93.19 365 GLN A N 1
ATOM 3000 C CA . GLN A 1 365 ? 9.502 -9.807 -11.013 1.00 93.19 365 GLN A CA 1
ATOM 3001 C C . GLN A 1 365 ? 9.466 -11.139 -11.758 1.00 93.19 365 GLN A C 1
ATOM 3003 O O . GLN A 1 365 ? 10.268 -11.387 -12.659 1.00 93.19 365 GLN A O 1
ATOM 3008 N N . HIS A 1 366 ? 8.494 -11.995 -11.438 1.00 92.56 366 HIS A N 1
ATOM 3009 C CA . HIS A 1 366 ? 8.311 -13.250 -12.155 1.00 92.56 366 HIS A CA 1
ATOM 3010 C C . HIS A 1 366 ? 8.078 -13.017 -13.654 1.00 92.56 366 HIS A C 1
ATOM 3012 O O . HIS A 1 366 ? 8.658 -13.725 -14.479 1.00 92.56 366 HIS A O 1
ATOM 3018 N N . SER A 1 367 ? 7.279 -12.006 -14.011 1.00 91.94 367 SER A N 1
ATOM 3019 C CA . SER A 1 367 ? 7.043 -11.640 -15.408 1.00 91.94 367 SER A CA 1
ATOM 3020 C C . SER A 1 367 ? 8.312 -11.115 -16.088 1.00 91.94 367 SER A C 1
ATOM 3022 O O . SER A 1 367 ? 8.613 -11.552 -17.194 1.00 91.94 367 SER A O 1
ATOM 3024 N N . MET A 1 368 ? 9.106 -10.268 -15.422 1.00 90.56 368 MET A N 1
ATOM 3025 C CA . MET A 1 368 ? 10.396 -9.789 -15.939 1.00 90.56 368 MET A CA 1
ATOM 3026 C C . MET A 1 368 ? 11.324 -10.968 -16.254 1.00 90.56 368 MET A C 1
ATOM 3028 O O . MET A 1 368 ? 11.798 -11.106 -17.377 1.00 90.56 368 MET A O 1
ATOM 3032 N N . ILE A 1 369 ? 11.504 -11.888 -15.303 1.00 91.06 369 ILE A N 1
ATOM 3033 C CA . ILE A 1 369 ? 12.381 -13.055 -15.476 1.00 91.06 369 ILE A CA 1
ATOM 3034 C C . ILE A 1 369 ? 11.867 -13.981 -16.586 1.00 91.06 369 ILE A C 1
ATOM 3036 O O . ILE A 1 369 ? 12.654 -14.464 -17.401 1.00 91.06 369 ILE A O 1
ATOM 3040 N N . TYR A 1 370 ? 10.555 -14.227 -16.645 1.00 90.50 370 TYR A N 1
ATOM 3041 C CA . TYR A 1 370 ? 9.953 -15.082 -17.668 1.00 90.50 370 TYR A CA 1
ATOM 3042 C C . TYR A 1 370 ? 10.178 -14.526 -19.079 1.00 90.50 370 TYR A C 1
ATOM 3044 O O . TYR A 1 370 ? 10.624 -15.257 -19.966 1.00 90.50 370 TYR A O 1
ATOM 3052 N N . PHE A 1 371 ? 9.900 -13.235 -19.286 1.00 89.38 371 PHE A N 1
ATOM 3053 C CA . PHE A 1 371 ? 10.079 -12.601 -20.591 1.00 89.38 371 PHE A CA 1
ATOM 3054 C C . PHE A 1 371 ? 11.556 -12.514 -20.982 1.00 89.38 371 PHE A C 1
ATOM 3056 O O . PHE A 1 371 ? 11.895 -12.814 -22.130 1.00 89.38 371 PHE A O 1
ATOM 3063 N N . PHE A 1 372 ? 12.433 -12.205 -20.024 1.00 87.94 372 PHE A N 1
ATOM 3064 C CA . PHE A 1 372 ? 13.874 -12.182 -20.245 1.00 87.94 372 PHE A CA 1
ATOM 3065 C C . PHE A 1 372 ? 14.403 -13.550 -20.684 1.00 87.94 372 PHE A C 1
ATOM 3067 O O . PHE A 1 372 ? 15.049 -13.666 -21.723 1.00 87.94 372 PHE A O 1
ATOM 3074 N N . HIS A 1 373 ? 14.083 -14.609 -19.940 1.00 89.12 373 HIS A N 1
ATOM 3075 C CA . HIS A 1 373 ? 14.588 -15.949 -20.226 1.00 89.12 373 HIS A CA 1
ATOM 3076 C C . HIS A 1 373 ? 14.012 -16.537 -21.523 1.00 89.12 373 HIS A C 1
ATOM 3078 O O . HIS A 1 373 ? 14.721 -17.226 -22.254 1.00 89.12 373 HIS A O 1
ATOM 3084 N N . HIS A 1 374 ? 12.728 -16.309 -21.813 1.00 88.06 374 HIS A N 1
ATOM 3085 C CA . HIS A 1 374 ? 12.066 -16.961 -22.944 1.00 88.06 374 HIS A CA 1
ATOM 3086 C C . HIS A 1 374 ? 12.230 -16.214 -24.275 1.00 88.06 374 HIS A C 1
ATOM 3088 O O . HIS A 1 374 ? 12.327 -16.863 -25.314 1.00 88.06 374 HIS A O 1
ATOM 3094 N N . TYR A 1 375 ? 12.261 -14.877 -24.264 1.00 85.62 375 TYR A N 1
ATOM 3095 C CA . TYR A 1 375 ? 12.274 -14.076 -25.495 1.00 85.62 375 TYR A CA 1
ATOM 3096 C C . TYR A 1 375 ? 13.596 -13.341 -25.733 1.00 85.62 375 TYR A C 1
ATOM 3098 O O . TYR A 1 375 ? 14.084 -13.342 -26.861 1.00 85.62 375 TYR A O 1
ATOM 3106 N N . GLU A 1 376 ? 14.191 -12.739 -24.701 1.00 86.50 376 GLU A N 1
ATOM 3107 C CA . GLU A 1 376 ? 15.368 -11.869 -24.870 1.00 86.50 376 GLU A CA 1
ATOM 3108 C C . GLU A 1 376 ? 16.684 -12.658 -24.852 1.00 86.50 376 GLU A C 1
ATOM 3110 O O . GLU A 1 376 ? 17.527 -12.472 -25.728 1.00 86.50 376 GLU A O 1
ATOM 3115 N N . LEU A 1 377 ? 16.847 -13.612 -23.927 1.00 85.06 377 LEU A N 1
ATOM 3116 C CA . LEU A 1 377 ? 18.064 -14.422 -23.818 1.00 85.06 377 LEU A CA 1
ATOM 3117 C C . LEU A 1 377 ? 18.390 -15.188 -25.120 1.00 85.06 377 LEU A C 1
ATOM 3119 O O . LEU A 1 377 ? 19.536 -15.114 -25.572 1.00 85.06 377 LEU A O 1
ATOM 3123 N N . PRO A 1 378 ? 17.434 -15.866 -25.792 1.00 85.81 378 PRO A N 1
ATOM 3124 C CA . PRO A 1 378 ? 17.711 -16.510 -27.075 1.00 85.81 378 PRO A CA 1
ATOM 3125 C C . PRO A 1 378 ? 18.048 -15.507 -28.185 1.00 85.81 378 PRO A C 1
ATOM 3127 O O . PRO A 1 378 ? 18.900 -15.795 -29.027 1.00 85.81 378 PRO A O 1
ATOM 3130 N N . ALA A 1 379 ? 17.415 -14.329 -28.185 1.00 82.81 379 ALA A N 1
ATOM 3131 C CA . ALA A 1 379 ? 17.656 -13.292 -29.185 1.00 82.81 379 ALA A CA 1
ATOM 3132 C C . ALA A 1 379 ? 19.070 -12.701 -29.064 1.00 82.81 379 ALA A C 1
ATOM 3134 O O . ALA A 1 379 ? 19.761 -12.559 -30.074 1.00 82.81 379 ALA A O 1
ATOM 3135 N N . ILE A 1 380 ? 19.534 -12.439 -27.838 1.00 83.62 380 ILE A N 1
ATOM 3136 C CA . ILE A 1 380 ? 20.896 -11.958 -27.563 1.00 83.62 380 ILE A CA 1
ATOM 3137 C C . ILE A 1 380 ? 21.928 -13.018 -27.969 1.00 83.62 380 ILE A C 1
ATOM 3139 O O . ILE A 1 380 ? 22.893 -12.711 -28.669 1.00 83.62 380 ILE A O 1
ATOM 3143 N N . LEU A 1 381 ? 21.708 -14.287 -27.608 1.00 84.38 381 LEU A N 1
ATOM 3144 C CA . LEU A 1 381 ? 22.597 -15.386 -28.003 1.00 84.38 381 LEU A CA 1
ATOM 3145 C C . LEU A 1 381 ? 22.680 -15.544 -29.528 1.00 84.38 381 LEU A C 1
ATOM 3147 O O . LEU A 1 381 ? 23.751 -15.822 -30.072 1.00 84.38 381 LEU A O 1
ATOM 3151 N N . GLN A 1 382 ? 21.567 -15.342 -30.234 1.00 84.06 382 GLN A N 1
ATOM 3152 C CA . GLN A 1 382 ? 21.549 -15.363 -31.692 1.00 84.06 382 GLN A CA 1
ATOM 3153 C C . GLN A 1 382 ? 22.313 -14.173 -32.294 1.00 84.06 382 GLN A C 1
ATOM 3155 O O . GLN A 1 382 ? 23.047 -14.366 -33.263 1.00 84.06 382 GLN A O 1
ATOM 3160 N N . GLN A 1 383 ? 22.187 -12.969 -31.726 1.00 85.19 383 GLN A N 1
ATOM 3161 C CA . GLN A 1 383 ? 22.941 -11.789 -32.167 1.00 85.19 383 GLN A CA 1
ATOM 3162 C C . GLN A 1 383 ? 24.451 -11.972 -31.989 1.00 85.19 383 GLN A C 1
ATOM 3164 O O . GLN A 1 383 ? 25.198 -11.723 -32.935 1.00 85.19 383 GLN A O 1
ATOM 3169 N N . ILE A 1 384 ? 24.892 -12.478 -30.833 1.00 85.25 384 ILE A N 1
ATOM 3170 C CA . ILE A 1 384 ? 26.310 -12.773 -30.573 1.00 85.25 384 ILE A CA 1
ATOM 3171 C C . ILE A 1 384 ? 26.835 -13.787 -31.595 1.00 85.25 384 ILE A C 1
ATOM 3173 O O . ILE A 1 384 ? 27.853 -13.538 -32.236 1.00 85.25 384 ILE A O 1
ATOM 3177 N N . ARG A 1 385 ? 26.095 -14.877 -31.846 1.00 86.12 385 ARG A N 1
ATOM 3178 C CA . ARG A 1 385 ? 26.484 -15.886 -32.844 1.00 86.12 385 ARG A CA 1
ATOM 3179 C C . ARG A 1 385 ? 26.612 -15.298 -34.253 1.00 86.12 385 ARG A C 1
ATOM 3181 O O . ARG A 1 385 ? 27.521 -15.662 -34.993 1.00 86.12 385 ARG A O 1
ATOM 3188 N N . ILE A 1 386 ? 25.705 -14.406 -34.654 1.00 86.00 386 ILE A N 1
ATOM 3189 C CA . ILE A 1 386 ? 25.783 -13.738 -35.962 1.00 86.00 386 ILE A CA 1
ATOM 3190 C C . ILE A 1 386 ? 27.000 -12.810 -36.020 1.00 86.00 386 ILE A C 1
ATOM 3192 O O . ILE A 1 386 ? 27.714 -12.809 -37.020 1.00 86.00 386 ILE A O 1
ATOM 3196 N N . GLN A 1 387 ? 27.265 -12.057 -34.954 1.00 84.88 387 GLN A N 1
ATOM 3197 C CA . GLN A 1 387 ? 28.415 -11.163 -34.876 1.00 84.88 387 GLN A CA 1
ATOM 3198 C C . GLN A 1 387 ? 29.744 -11.932 -34.951 1.00 84.88 387 GLN A C 1
ATOM 3200 O O . GLN A 1 387 ? 30.646 -11.518 -35.676 1.00 84.88 387 GLN A O 1
ATOM 3205 N N . GLU A 1 388 ? 29.840 -13.087 -34.290 1.00 86.81 388 GLU A N 1
ATOM 3206 C CA . GLU A 1 388 ? 30.986 -13.999 -34.396 1.00 86.81 388 GLU A CA 1
ATOM 3207 C C . GLU A 1 388 ? 31.170 -14.527 -35.826 1.00 86.81 388 GLU A C 1
ATOM 3209 O O . GLU A 1 388 ? 32.277 -14.475 -36.363 1.00 86.81 388 GLU A O 1
ATOM 3214 N N . MET A 1 389 ? 30.091 -14.963 -36.491 1.00 82.69 389 MET A N 1
ATOM 3215 C CA . MET A 1 389 ? 30.155 -15.412 -37.890 1.00 82.69 389 MET A CA 1
ATOM 3216 C C . MET A 1 389 ? 30.589 -14.295 -38.852 1.00 82.69 389 MET A C 1
ATOM 3218 O O . MET A 1 389 ? 31.290 -14.565 -39.830 1.00 82.69 389 MET A O 1
ATOM 3222 N N . LEU A 1 390 ? 30.184 -13.045 -38.606 1.00 83.94 390 LEU A N 1
ATOM 3223 C CA . LEU A 1 390 ? 30.604 -11.894 -39.411 1.00 83.94 390 LEU A CA 1
ATOM 3224 C C . LEU A 1 390 ? 32.084 -11.557 -39.189 1.00 83.94 390 LEU A C 1
ATOM 3226 O O . LEU A 1 390 ? 32.810 -11.371 -40.164 1.00 83.94 390 LEU A O 1
ATOM 3230 N N . LEU A 1 391 ? 32.551 -11.553 -37.937 1.00 83.19 391 LEU A N 1
ATOM 3231 C CA . LEU A 1 391 ? 33.964 -11.347 -37.596 1.00 83.19 391 LEU A CA 1
ATOM 3232 C C . LEU A 1 391 ? 34.860 -12.440 -38.198 1.00 83.19 391 LEU A C 1
ATOM 3234 O O . LEU A 1 391 ? 35.909 -12.138 -38.768 1.00 83.19 391 LEU A O 1
ATOM 3238 N N . GLN A 1 392 ? 34.428 -13.701 -38.140 1.00 79.62 392 GLN A N 1
ATOM 3239 C CA . GLN A 1 392 ? 35.173 -14.817 -38.718 1.00 79.62 392 GLN A CA 1
ATOM 3240 C C . GLN A 1 392 ? 35.220 -14.744 -40.252 1.00 79.62 392 GLN A C 1
ATOM 3242 O O . GLN A 1 392 ? 36.283 -14.938 -40.842 1.00 79.62 392 GLN A O 1
ATOM 3247 N N . ASN A 1 393 ? 34.112 -14.395 -40.915 1.00 74.94 393 ASN A N 1
ATOM 3248 C 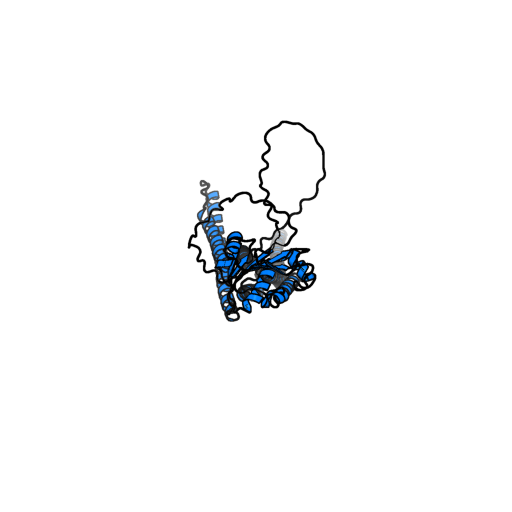CA . ASN A 1 393 ? 34.114 -14.168 -42.365 1.00 74.94 393 ASN A CA 1
ATOM 3249 C C . ASN A 1 393 ? 35.007 -12.990 -42.774 1.00 74.94 393 ASN A C 1
ATOM 3251 O O . ASN A 1 393 ? 35.661 -13.053 -43.814 1.00 74.94 393 ASN A O 1
ATOM 3255 N N . GLN A 1 394 ? 35.085 -11.934 -41.962 1.00 73.56 394 GLN A N 1
ATOM 3256 C CA . GLN A 1 394 ? 35.963 -10.797 -42.234 1.00 73.56 394 GLN A CA 1
ATOM 3257 C C . GLN A 1 394 ? 37.450 -11.183 -42.131 1.00 73.56 394 GLN A C 1
ATOM 3259 O O . GLN A 1 394 ? 38.249 -10.771 -42.974 1.00 73.56 394 GLN A O 1
ATOM 3264 N N . GLN A 1 395 ? 37.816 -12.040 -41.171 1.00 62.72 395 GLN A N 1
ATOM 3265 C CA . GLN A 1 395 ? 39.172 -12.594 -41.070 1.00 62.72 395 GLN A CA 1
ATOM 3266 C C . GLN A 1 395 ? 39.517 -13.527 -42.242 1.00 62.72 395 GLN A C 1
ATOM 3268 O O . GLN A 1 395 ? 40.614 -13.439 -42.795 1.00 62.72 395 GLN A O 1
ATOM 3273 N N . VAL A 1 396 ? 38.580 -14.377 -42.677 1.00 60.72 396 VAL A N 1
ATOM 3274 C CA . VAL A 1 396 ? 38.779 -15.249 -43.850 1.00 60.72 396 VAL A CA 1
ATOM 3275 C C . VAL A 1 396 ? 38.903 -14.420 -45.137 1.00 60.72 396 VAL A C 1
ATOM 3277 O O . VAL A 1 396 ? 39.771 -14.695 -45.965 1.00 60.72 396 VAL A O 1
ATOM 3280 N N . GLY A 1 397 ? 38.122 -13.346 -45.286 1.00 59.19 397 GLY A N 1
ATOM 3281 C CA . GLY A 1 397 ? 38.215 -12.423 -46.423 1.00 59.19 397 GLY A CA 1
ATOM 3282 C C . GLY A 1 397 ? 39.574 -11.718 -46.539 1.00 59.19 397 GLY A C 1
ATOM 3283 O O . GLY A 1 397 ? 40.114 -11.618 -47.641 1.00 59.19 397 GLY A O 1
ATOM 3284 N N . GLN A 1 398 ? 40.174 -11.302 -45.417 1.00 56.00 398 GLN A N 1
ATOM 3285 C CA . GLN A 1 398 ? 41.531 -10.732 -45.405 1.00 56.00 398 GLN A CA 1
ATOM 3286 C C . GLN A 1 398 ? 42.623 -11.781 -45.666 1.00 56.00 398 GLN A C 1
ATOM 3288 O O . GLN A 1 398 ? 43.550 -11.503 -46.424 1.00 56.00 398 GLN A O 1
ATOM 3293 N N . GLY A 1 399 ? 42.499 -12.996 -45.117 1.00 55.06 399 GLY A N 1
ATOM 3294 C CA . GLY A 1 399 ? 43.461 -14.083 -45.357 1.00 55.06 399 GLY A CA 1
ATOM 3295 C C . GLY A 1 399 ? 43.477 -14.604 -46.802 1.00 55.06 399 GLY A C 1
ATOM 3296 O O . GLY A 1 399 ? 44.501 -15.084 -47.292 1.00 55.06 399 GLY A O 1
ATOM 3297 N N . THR A 1 400 ? 42.358 -14.480 -47.522 1.00 52.56 400 THR A N 1
ATOM 3298 C CA . THR A 1 400 ? 42.273 -14.895 -48.933 1.00 52.56 400 THR A CA 1
ATOM 3299 C C . THR A 1 400 ? 42.891 -13.852 -49.877 1.00 52.56 400 THR A C 1
ATOM 3301 O O . THR A 1 400 ? 43.421 -14.212 -50.924 1.00 52.56 400 THR A O 1
ATOM 3304 N N . GLN A 1 401 ? 42.886 -12.562 -49.510 1.00 52.59 401 GLN A N 1
ATOM 3305 C CA . GLN A 1 401 ? 43.556 -11.514 -50.293 1.00 52.59 401 GLN A CA 1
ATOM 3306 C C . GLN A 1 401 ? 45.083 -11.570 -50.162 1.00 52.59 401 GLN A C 1
ATOM 3308 O O . GLN A 1 401 ? 45.770 -11.471 -51.176 1.00 52.59 401 GLN A O 1
ATOM 3313 N N . THR A 1 402 ? 45.627 -11.805 -48.963 1.00 54.62 402 THR A N 1
ATOM 3314 C CA . THR A 1 402 ? 47.082 -11.962 -48.774 1.00 54.62 402 THR A CA 1
ATOM 3315 C C . THR A 1 402 ? 47.628 -13.200 -49.485 1.00 54.62 402 THR A C 1
ATOM 3317 O O . THR A 1 402 ? 48.646 -13.114 -50.162 1.00 54.62 402 THR A O 1
ATOM 3320 N N . THR A 1 403 ? 46.913 -14.328 -49.449 1.00 54.12 403 THR A N 1
ATOM 3321 C CA . THR A 1 403 ? 47.336 -15.555 -50.154 1.00 54.12 403 THR A CA 1
ATOM 3322 C C . THR A 1 403 ? 47.233 -15.464 -51.683 1.00 54.12 403 THR A C 1
ATOM 3324 O O . THR A 1 403 ? 48.054 -16.059 -52.384 1.00 54.12 403 THR A O 1
ATOM 3327 N N . LEU A 1 404 ? 46.275 -14.707 -52.233 1.00 54.09 404 LEU A N 1
ATOM 3328 C CA . LEU A 1 404 ? 46.220 -14.405 -53.673 1.00 54.09 404 LEU A CA 1
ATOM 3329 C C . LEU A 1 404 ? 47.356 -13.469 -54.106 1.00 54.09 404 LEU A C 1
ATOM 3331 O O . LEU A 1 404 ? 47.933 -13.663 -55.175 1.00 54.09 404 LEU A O 1
ATOM 3335 N N . GLN A 1 405 ? 47.699 -12.485 -53.277 1.00 53.31 405 GLN A N 1
ATOM 3336 C CA . GLN A 1 405 ? 48.750 -11.513 -53.574 1.00 53.31 405 GLN A CA 1
ATOM 3337 C C . GLN A 1 405 ? 50.159 -12.128 -53.466 1.00 53.31 405 GLN A C 1
ATOM 3339 O O . GLN A 1 405 ? 51.007 -11.853 -54.315 1.00 53.31 405 GLN A O 1
ATOM 3344 N N . ASP A 1 406 ? 50.378 -13.053 -52.526 1.00 53.50 406 ASP A N 1
ATOM 3345 C CA . ASP A 1 406 ? 51.621 -13.834 -52.431 1.00 53.50 406 ASP A CA 1
ATOM 3346 C C . ASP A 1 406 ? 51.784 -14.833 -53.595 1.00 53.50 406 ASP A C 1
ATOM 3348 O O . ASP A 1 406 ? 52.884 -14.996 -54.128 1.00 53.50 406 ASP A O 1
ATOM 3352 N N . ASN A 1 407 ? 50.695 -15.457 -54.065 1.00 55.12 407 ASN A N 1
ATOM 3353 C CA . ASN A 1 407 ? 50.740 -16.330 -55.248 1.00 55.12 407 ASN A CA 1
ATOM 3354 C C . ASN A 1 407 ? 50.995 -15.559 -56.555 1.00 55.12 407 ASN A C 1
ATOM 3356 O O . ASN A 1 407 ? 51.646 -16.083 -57.459 1.00 55.12 407 ASN A O 1
ATOM 3360 N N . LEU A 1 408 ? 50.513 -14.318 -56.669 1.00 55.78 408 LEU A N 1
ATOM 3361 C CA . LEU A 1 408 ? 50.813 -13.453 -57.814 1.00 55.78 408 LEU A CA 1
ATOM 3362 C C . LEU A 1 408 ? 52.283 -13.008 -57.828 1.00 55.78 408 LEU A C 1
ATOM 3364 O O . LEU A 1 408 ? 52.884 -12.993 -58.898 1.00 55.78 408 LEU A O 1
ATOM 3368 N N . ASN A 1 409 ? 52.879 -12.723 -56.666 1.00 52.44 409 ASN A N 1
ATOM 3369 C CA . ASN A 1 409 ? 54.286 -12.316 -56.562 1.00 52.44 409 ASN A CA 1
ATOM 3370 C C . ASN A 1 409 ? 55.285 -13.465 -56.794 1.00 52.44 409 ASN A C 1
ATOM 3372 O O . ASN A 1 409 ? 56.362 -13.233 -57.340 1.00 52.44 409 ASN A O 1
ATOM 3376 N N . ASN A 1 410 ? 54.944 -14.705 -56.430 1.00 54.16 410 ASN A N 1
ATOM 3377 C CA . ASN A 1 410 ? 55.821 -15.858 -56.678 1.00 54.16 410 ASN A CA 1
ATOM 3378 C C . ASN A 1 410 ? 55.882 -16.273 -58.159 1.00 54.16 410 ASN A C 1
ATOM 3380 O O . ASN A 1 410 ? 56.894 -16.815 -58.598 1.00 54.16 410 ASN A O 1
ATOM 3384 N N . ASN A 1 411 ? 54.844 -15.986 -58.949 1.00 53.22 411 ASN A N 1
ATOM 3385 C CA . ASN A 1 411 ? 54.812 -16.339 -60.372 1.00 53.22 411 ASN A CA 1
ATOM 3386 C C . ASN A 1 411 ? 55.554 -15.337 -61.276 1.00 53.22 411 ASN A C 1
ATOM 3388 O O . ASN A 1 411 ? 55.898 -15.678 -62.404 1.00 53.22 411 ASN A O 1
ATOM 3392 N N . THR A 1 412 ? 55.846 -14.123 -60.801 1.00 54.03 412 THR A N 1
ATOM 3393 C CA . THR A 1 412 ? 56.649 -13.116 -61.523 1.00 54.03 412 THR A CA 1
ATOM 3394 C C . THR A 1 412 ? 58.158 -13.246 -61.297 1.00 54.03 412 THR A C 1
ATOM 3396 O O . THR A 1 412 ? 58.924 -12.623 -62.023 1.00 54.03 412 THR A O 1
ATOM 3399 N N . ALA A 1 413 ? 58.603 -14.060 -60.334 1.00 50.84 413 ALA A N 1
ATOM 3400 C CA . ALA A 1 413 ? 60.023 -14.303 -60.056 1.00 50.84 413 ALA A CA 1
ATOM 3401 C C . ALA A 1 413 ? 60.603 -15.540 -60.780 1.00 50.84 413 ALA A C 1
ATOM 3403 O O . ALA A 1 413 ? 61.793 -15.819 -60.651 1.00 50.84 413 ALA A O 1
ATOM 3404 N N . ALA A 1 414 ? 59.777 -16.285 -61.525 1.00 50.12 414 ALA A N 1
ATOM 3405 C CA . ALA A 1 414 ? 60.149 -17.534 -62.199 1.00 50.12 414 ALA A CA 1
ATOM 3406 C C . ALA A 1 414 ? 60.093 -17.455 -63.741 1.00 50.12 414 ALA A C 1
ATOM 3408 O O . ALA A 1 414 ? 59.844 -18.471 -64.393 1.00 50.12 414 ALA A O 1
ATOM 3409 N N . ALA A 1 415 ? 60.314 -16.270 -64.322 1.00 41.25 415 ALA A N 1
ATOM 3410 C CA . ALA A 1 415 ? 60.425 -16.062 -65.769 1.00 41.25 415 ALA A CA 1
ATOM 3411 C C . ALA A 1 415 ? 61.807 -15.525 -66.155 1.00 41.25 415 ALA A C 1
ATOM 3413 O O . ALA A 1 415 ? 62.272 -14.576 -65.480 1.00 41.25 415 ALA A O 1
#

Sequence (415 aa):
VQALFVLFILAYIHIAFSRSPINCLEHVRDKWPRDGILRVEIQRNSSRAPIFLQFCGVEKFPGMVVESTAEEEEEEEEEMTVDMFENSSIKFELDIEPKVFLKPSRVSSTELPHNDSQEFSFSDAATKVWPQEEYIVEYSLEYGFLRLSQSTRQRLSIPVMVVTLDPTRDQCFGDRFSRLLLDEFLGYDDILMSSVKALAENEENKGFLRNVVSGEHYRFVSMWMARTSYLAAFVIMVIFTLSVSMLLRYSHHQIFVFIVDLLQMLEMNMTIAFPAAPLLTVILALVGMEAIMSEFFNDTTTAFYIILIVWLADQYDAICCHTNTSKRHWLRFFYLYHFAFYAYHYRFNGQYSSLALVTSWLFIQHSMIYFFHHYELPAILQQIRIQEMLLQNQQVGQGTQTTLQDNLNNNTAAA

Secondary structure (DSSP, 8-state):
-HHHHHHHHHHHHIIIIIIS---TTTTTTTTS-TTSEEEEEE-TT--S-SEEEE-------TT----------------------------------------PPP-------------------------TT-EEEEEESSHHHHHS-HHHHHHTT--EEEEEE-TTT-GGG-SHHHHHHIIIII-SHHHHHHHHHHHHHHTTT--EEEETTT--EEE------TTTHHHHHHHHHHHHHHHHHHHHHHHHHHHHHHHHHHHHHHHTT------HHHHHHHHHHHHHHHHHHHHHHT-HHHHHHHHHHHHHHHHHHHHT--SHHHHHHHHHHHHHHHHHHHHHHHHTTTTTHHHHHHHHHHHHHHHHHHHIIIIIHHHHHHHHHHHHHHHHHHHHHHHHHHHHHHHHHHHSS--